Protein 6TN1 (pdb70)

Secondary structure (P-SEA, 3-state):
cbbbbcccccccbbbbbbccccccccccccccccbbbbbbbccccccbbbbbbbbbcccccccbbbbbccccccccccbbbbbbcaaaaaaaacccaaaaaaaaaaccccccccccbbbbbcccccccccccccccccccccccccccccccccccaaaaaaaaaacccbbbbbbbbcccccccccccccccccccccccccaaaaaaaaaaaaaaaaaaaaccccccccccccccccccccccccbbbbcaaaaaaaaaccaaaaaaacccccbbbbcccccccccaaaaaaccccaaaaaaccbbbbbbcccccccccccaaaaaaacccbbbbbcbbbbbccccccccccccaaaaaaaaaaaaaaaaaccccccccccccccccccccccbbbbccbbbbccccbbbbcaaaaaaaaccccccccbbbbbbbbcccccccbbbbbcccbbbbbbbbbcccbbbbbbbbcccbbbbbbbbcccbbbbbbbbcc

Foldseek 3Di:
DADFPWDDPPAQATWGKDFLPDDQWDADDFDDFQKWWKQKDFRDGRFRDIDMDGFDADDDDDAKEKEFPFVFFFFFFAFEEAEDALQLQVQLVLFDVSLSLSLLCLGQASRHQNGQEYEYEQAHWQFHQDDDHQQQPAPPLVSPSRHDDCSCVPTRLVSVVSSCVRHPAHHAYEYAYFADHLNQWPVSDQFFQIAGPDAAQDSSLQSVLVSVVVSQVVVVVSVDHHQAYELHAAQCLNNHGCSPGGHHHDDLLRSLRSQLNHNQVSCCPHPNVNHAYAYDNEAQVCPPVSVCNRCVPVSNVVRHQAYEHEEEPQLVPQCCRGLVVNCVVCVRHAYAHAEYFYADDPPDQAEDRAHLVRLLSLLSSVLNCVVSRHRYHYYYRQEHARSQHDGNRSRRHYHQKHRDSVRSMIIGYSNSSSSSLDRSPRGGRKIWGDIDMPDDDQKRKTKIAHPVGKIKMKIAAQAQAKGFYWYAHPQRHIDTGIAHHRMMMMMIHGSD

Nearest PDB structures (foldseek):
  6tn1-assembly1_AAA  TM=1.002E+00  e=0.000E+00  Homo sapiens
  9fa6-assembly1_A  TM=9.943E-01  e=0.000E+00  Homo sapiens
  6t13-assembly1_D  TM=9.926E-01  e=0.000E+00  Homo sapiens
  2v3e-assembly1_A  TM=9.927E-01  e=0.000E+00  Homo sapiens
  2v3f-assembly2_B  TM=9.939E-01  e=0.000E+00  Homo sapiens

Structure (mmCIF, N/CA/C/O backbone):
data_6TN1
#
_entry.id   6TN1
#
_cell.length_a   44.451
_cell.length_b   46.176
_cell.length_c   64.209
_cell.angle_alpha   86.040
_cell.angle_beta   75.191
_cell.angle_gamma   82.782
#
_symmetry.space_group_name_H-M   'P 1'
#
loop_
_entity.id
_entity.type
_entity.pdbx_description
1 polymer 'Lysosomal acid glucosylceramidase'
2 branched beta-D-mannopyranose-(1-4)-2-acetamido-2-deoxy-beta-D-glucopyranose-(1-4)-2-acetamido-2-deoxy-beta-D-glucopyranose
3 non-polymer GLUTAMINE
4 non-polymer 2-acetamido-2-deoxy-beta-D-glucopyranose
5 non-polymer 1,2-ETHANEDIOL
6 non-polymer 'FORMIC ACID'
7 non-polymer 'MAGNESIUM ION'
8 water water
#
loop_
_atom_site.group_PDB
_atom_site.id
_atom_site.type_symbol
_atom_site.label_atom_id
_atom_site.label_alt_id
_atom_site.label_comp_id
_atom_site.label_asym_id
_atom_site.label_entity_id
_atom_site.label_seq_id
_atom_site.pdbx_PDB_ins_code
_atom_site.Cartn_x
_atom_site.Cartn_y
_atom_site.Cartn_z
_atom_site.occupancy
_atom_site.B_iso_or_equiv
_atom_site.auth_seq_id
_atom_site.auth_comp_id
_atom_site.auth_asym_id
_atom_site.auth_atom_id
_atom_site.pdbx_PDB_model_num
ATOM 1 N N A ALA A 1 1 ? 21.892 -5.148 -12.183 0.400 22.456 1 ALA AAA N 1
ATOM 2 N N B ALA A 1 1 ? 24.572 -4.988 -10.906 0.500 22.481 1 ALA AAA N 1
ATOM 3 C CA A ALA A 1 1 ? 23.108 -5.487 -11.380 0.400 21.603 1 ALA AAA CA 1
ATOM 4 C CA B ALA A 1 1 ? 23.155 -5.459 -11.036 0.500 20.616 1 ALA AAA CA 1
ATOM 5 C C A ALA A 1 1 ? 23.243 -7.008 -11.252 0.400 16.906 1 ALA AAA C 1
ATOM 6 C C B ALA A 1 1 ? 23.127 -6.950 -11.400 0.500 17.530 1 ALA AAA C 1
ATOM 7 O O A ALA A 1 1 ? 24.353 -7.525 -11.490 0.400 16.546 1 ALA AAA O 1
ATOM 8 O O B ALA A 1 1 ? 23.951 -7.384 -12.227 0.500 19.781 1 ALA AAA O 1
ATOM 25 N N . ARG A 1 2 ? 22.174 -7.688 -10.834 1.000 13.826 2 ARG AAA N 1
ATOM 26 C CA . ARG A 1 2 ? 22.067 -9.163 -10.971 1.000 11.993 2 ARG AAA CA 1
ATOM 27 C C . ARG A 1 2 ? 20.723 -9.445 -11.624 1.000 9.949 2 ARG AAA C 1
ATOM 28 O O . ARG A 1 2 ? 19.708 -8.917 -11.182 1.000 9.990 2 ARG AAA O 1
ATOM 49 N N . PRO A 1 3 ? 20.678 -10.263 -12.696 1.000 9.696 3 PRO AAA N 1
ATOM 50 C CA . PRO A 1 3 ? 19.435 -10.506 -13.414 1.000 10.135 3 PRO AAA CA 1
ATOM 51 C C . PRO A 1 3 ? 18.481 -11.465 -12.690 1.000 8.235 3 PRO AAA C 1
ATOM 52 O O . PRO A 1 3 ? 18.871 -12.277 -11.851 1.000 8.428 3 PRO AAA O 1
ATOM 63 N N . CYS A 1 4 ? 17.214 -11.353 -13.059 1.000 8.271 4 CYS AAA N 1
ATOM 64 C CA . CYS A 1 4 ? 16.166 -12.321 -12.686 1.000 7.823 4 CYS AAA CA 1
ATOM 65 C C . CYS A 1 4 ? 16.625 -13.745 -13.027 1.000 7.726 4 CYS AAA C 1
ATOM 66 O O . CYS A 1 4 ? 17.082 -13.972 -14.164 1.000 9.275 4 CYS AAA O 1
ATOM 73 N N . ILE A 1 5 ? 16.429 -14.677 -12.106 1.000 6.544 5 ILE AAA N 1
ATOM 74 C CA . ILE A 1 5 ? 16.473 -16.134 -12.388 1.000 7.025 5 ILE AAA CA 1
ATOM 75 C C . ILE A 1 5 ? 15.033 -16.545 -12.603 1.000 5.955 5 ILE AAA C 1
ATOM 76 O O . ILE A 1 5 ? 14.271 -16.638 -11.639 1.000 6.418 5 ILE AAA O 1
ATOM 92 N N . PRO A 1 6 ? 14.583 -16.735 -13.851 1.000 6.035 6 PRO AAA N 1
ATOM 93 C CA . PRO A 1 6 ? 13.162 -16.930 -14.082 1.000 5.832 6 PRO AAA CA 1
ATOM 94 C C . PRO A 1 6 ? 12.711 -18.355 -13.794 1.000 5.564 6 PRO AAA C 1
ATOM 95 O O . PRO A 1 6 ? 13.456 -19.302 -14.015 1.000 6.484 6 PRO AAA O 1
ATOM 106 N N A LYS A 1 7 ? 11.474 -18.494 -13.325 0.500 5.261 7 LYS AAA N 1
ATOM 107 N N B LYS A 1 7 ? 11.466 -18.473 -13.351 0.500 5.260 7 LYS AAA N 1
ATOM 108 C CA A LYS A 1 7 ? 10.837 -19.820 -13.189 0.500 5.086 7 LYS AAA CA 1
ATOM 109 C CA B LYS A 1 7 ? 10.822 -19.788 -13.195 0.500 5.151 7 LYS AAA CA 1
ATOM 110 C C A LYS A 1 7 ? 9.349 -19.688 -13.488 0.500 5.040 7 LYS AAA C 1
ATOM 111 C C B LYS A 1 7 ? 9.339 -19.665 -13.510 0.500 5.104 7 LYS AAA C 1
ATOM 112 O O A LYS A 1 7 ? 8.692 -18.799 -12.948 0.500 5.507 7 LYS AAA O 1
ATOM 113 O O B LYS A 1 7 ? 8.676 -18.766 -12.995 0.500 5.530 7 LYS AAA O 1
ATOM 150 N N . SER A 1 8 ? 8.849 -20.575 -14.337 1.000 5.396 8 SER AAA N 1
ATOM 151 C CA . SER A 1 8 ? 7.424 -20.691 -14.673 1.000 5.717 8 SER AAA CA 1
ATOM 152 C C . SER A 1 8 ? 6.792 -21.780 -13.826 1.000 5.112 8 SER AAA C 1
ATOM 153 O O . SER A 1 8 ? 7.385 -22.846 -13.625 1.000 5.576 8 SER AAA O 1
ATOM 161 N N . PHE A 1 9 ? 5.562 -21.513 -13.429 1.000 4.824 9 PHE AAA N 1
ATOM 162 C CA . PHE A 1 9 ? 4.686 -22.500 -12.764 1.000 4.911 9 PHE AAA CA 1
ATOM 163 C C . PHE A 1 9 ? 3.408 -22.705 -13.575 1.000 4.851 9 PHE AAA C 1
ATOM 164 O O . PHE A 1 9 ? 2.430 -23.190 -13.030 1.000 6.029 9 PHE AAA O 1
ATOM 181 N N . GLY A 1 10 ? 3.416 -22.363 -14.854 1.000 4.963 10 GLY AAA N 1
ATOM 182 C CA . GLY A 1 10 ? 2.290 -22.641 -15.752 1.000 5.671 10 GLY AAA CA 1
ATOM 183 C C . GLY A 1 10 ? 1.374 -21.467 -15.976 1.000 5.315 10 GLY AAA C 1
ATOM 184 O O . GLY A 1 10 ? 0.483 -21.600 -16.821 1.000 6.058 10 GLY AAA O 1
ATOM 188 N N . TYR A 1 11 ? 1.571 -20.353 -15.264 1.000 5.421 11 TYR AAA N 1
ATOM 189 C CA . TYR A 1 11 ? 0.804 -19.124 -15.564 1.000 6.294 11 TYR AAA CA 1
ATOM 190 C C . TYR A 1 11 ? 1.513 -18.391 -16.696 1.000 6.378 11 TYR AAA C 1
ATOM 191 O O . TYR A 1 11 ? 2.472 -18.927 -17.271 1.000 6.788 11 TYR AAA O 1
ATOM 209 N N . SER A 1 12 ? 1.037 -17.200 -17.050 1.000 7.052 12 SER AAA N 1
ATOM 210 C CA . SER A 1 12 ? 1.422 -16.591 -18.341 1.000 8.038 12 SER AAA CA 1
ATOM 211 C C . SER A 1 12 ? 2.849 -16.044 -18.305 1.000 7.745 12 SER AAA C 1
ATOM 212 O O . SER A 1 12 ? 3.398 -15.767 -19.373 1.000 9.564 12 SER AAA O 1
ATOM 220 N N . SER A 1 13 ? 3.433 -15.859 -17.132 1.000 6.501 13 SER AAA N 1
ATOM 221 C CA . SER A 1 13 ? 4.809 -15.341 -17.032 1.000 5.957 13 SER AAA CA 1
ATOM 222 C C . SER A 1 13 ? 5.579 -16.090 -15.949 1.000 5.456 13 SER AAA C 1
ATOM 223 O O . SER A 1 13 ? 5.165 -17.174 -15.523 1.000 6.614 13 SER AAA O 1
ATOM 231 N N . VAL A 1 14 ? 6.690 -15.507 -15.551 1.000 5.843 14 VAL AAA N 1
ATOM 232 C CA . VAL A 1 14 ? 7.657 -16.122 -14.628 1.000 5.715 14 VAL AAA CA 1
ATOM 233 C C . VAL A 1 14 ? 7.699 -15.327 -13.331 1.000 5.461 14 VAL AAA C 1
ATOM 234 O O . VAL A 1 14 ? 7.407 -14.116 -13.297 1.000 6.305 14 VAL AAA O 1
ATOM 247 N N . VAL A 1 15 ? 8.122 -16.021 -12.293 1.000 4.948 15 VAL AAA N 1
ATOM 248 C CA . VAL A 1 15 ? 8.651 -15.374 -11.073 1.000 4.800 15 VAL AAA CA 1
ATOM 249 C C . VAL A 1 15 ? 10.160 -15.272 -11.211 1.000 4.815 15 VAL AAA C 1
ATOM 250 O O . VAL A 1 15 ? 10.766 -15.985 -12.023 1.000 5.628 15 VAL AAA O 1
ATOM 263 N N . CYS A 1 16 ? 10.749 -14.438 -10.374 1.000 5.222 16 CYS AAA N 1
ATOM 264 C CA . CYS A 1 16 ? 12.204 -14.388 -10.210 1.000 5.415 16 CYS AAA CA 1
ATOM 265 C C . CYS A 1 16 ? 12.544 -15.087 -8.910 1.000 5.056 16 CYS AAA C 1
ATOM 266 O O . CYS A 1 16 ? 11.948 -14.782 -7.857 1.000 5.840 16 CYS AAA O 1
ATOM 273 N N . VAL A 1 17 ? 13.476 -16.017 -8.999 1.000 5.048 17 VAL AAA N 1
ATOM 274 C CA . VAL A 1 17 ? 13.822 -16.903 -7.864 1.000 5.161 17 VAL AAA CA 1
ATOM 275 C C . VAL A 1 17 ? 15.003 -16.322 -7.099 1.000 5.078 17 VAL AAA C 1
ATOM 276 O O . VAL A 1 17 ? 16.059 -16.067 -7.692 1.000 6.059 17 VAL AAA O 1
ATOM 289 N N . CYS A 1 18 ? 14.830 -16.162 -5.802 1.000 5.541 18 CYS AAA N 1
ATOM 290 C CA . CYS A 1 18 ? 15.879 -15.693 -4.884 1.000 5.562 18 CYS AAA CA 1
ATOM 291 C C . CYS A 1 18 ? 16.072 -16.697 -3.763 1.000 5.244 18 CYS AAA C 1
ATOM 292 O O . CYS A 1 18 ? 15.164 -17.467 -3.411 1.000 5.646 18 CYS AAA O 1
ATOM 299 N N . ASN A 1 19 ? 17.259 -16.678 -3.182 1.000 5.964 19 ASN AAA N 1
ATOM 300 C CA . ASN A 1 19 ? 17.596 -17.641 -2.118 1.000 6.514 19 ASN AAA CA 1
ATOM 301 C C . ASN A 1 19 ? 18.635 -16.989 -1.211 1.000 6.042 19 ASN AAA C 1
ATOM 302 O O . ASN A 1 19 ? 18.778 -15.765 -1.223 1.000 7.559 19 ASN AAA O 1
ATOM 312 N N . ALA A 1 20 ? 19.373 -17.777 -0.439 1.000 6.041 20 ALA AAA N 1
ATOM 313 C CA . ALA A 1 20 ? 20.279 -17.209 0.576 1.000 6.518 20 ALA AAA CA 1
ATOM 314 C C . ALA A 1 20 ? 21.480 -16.535 -0.083 1.000 6.435 20 ALA AAA C 1
ATOM 315 O O . ALA A 1 20 ? 22.093 -15.690 0.567 1.000 8.713 20 ALA AAA O 1
ATOM 322 N N . THR A 1 21 ? 21.842 -16.921 -1.302 1.000 6.305 21 THR AAA N 1
ATOM 323 C CA . THR A 1 21 ? 23.091 -16.439 -1.928 1.000 7.619 21 THR AAA CA 1
ATOM 324 C C . THR A 1 21 ? 22.831 -15.610 -3.184 1.000 7.757 21 THR AAA C 1
ATOM 325 O O . THR A 1 21 ? 23.786 -15.066 -3.740 1.000 10.842 21 THR AAA O 1
ATOM 336 N N . TYR A 1 22 ? 21.600 -15.469 -3.632 1.000 7.243 22 TYR AAA N 1
ATOM 337 C CA . TYR A 1 22 ? 21.329 -14.781 -4.905 1.000 7.354 22 TYR AAA CA 1
ATOM 338 C C . TYR A 1 22 ? 19.954 -14.139 -4.890 1.000 6.701 22 TYR AAA C 1
ATOM 339 O O . TYR A 1 22 ? 18.968 -14.791 -4.554 1.000 7.203 22 TYR AAA O 1
ATOM 357 N N . CYS A 1 23 ? 19.901 -12.896 -5.331 1.000 6.507 23 CYS AAA N 1
ATOM 358 C CA . CYS A 1 23 ? 18.630 -12.253 -5.697 1.000 6.486 23 CYS AAA CA 1
ATOM 359 C C . CYS A 1 23 ? 18.931 -11.210 -6.760 1.000 6.967 23 CYS AAA C 1
ATOM 360 O O . CYS A 1 23 ? 20.005 -10.620 -6.766 1.000 8.220 23 CYS AAA O 1
ATOM 367 N N . ASP A 1 24 ? 17.984 -11.025 -7.654 1.000 6.759 24 ASP AAA N 1
ATOM 368 C CA . ASP A 1 24 ? 18.092 -9.995 -8.701 1.000 7.249 24 ASP AAA CA 1
ATOM 369 C C . ASP A 1 24 ? 18.083 -8.625 -8.039 1.000 7.933 24 ASP AAA C 1
ATOM 370 O O . ASP A 1 24 ? 17.422 -8.422 -6.997 1.000 9.375 24 ASP AAA O 1
ATOM 379 N N . SER A 1 25 ? 18.819 -7.713 -8.641 1.000 8.033 25 SER AAA N 1
ATOM 380 C CA . SER A 1 25 ? 19.022 -6.368 -8.064 1.000 9.266 25 SER AAA CA 1
ATOM 381 C C . SER A 1 25 ? 19.306 -5.349 -9.154 1.000 11.162 25 SER AAA C 1
ATOM 382 O O . SER A 1 25 ? 19.557 -5.755 -10.300 1.000 14.512 25 SER AAA O 1
ATOM 390 N N . PHE A 1 26 ? 19.399 -4.073 -8.748 0.750 10.230 26 PHE AAA N 1
ATOM 391 C CA . PHE A 1 26 ? 19.879 -2.903 -9.549 0.750 11.418 26 PHE AAA CA 1
ATOM 392 C C . PHE A 1 26 ? 21.248 -2.385 -9.087 0.750 12.448 26 PHE AAA C 1
ATOM 393 O O . PHE A 1 26 ? 21.427 -2.307 -7.874 0.750 19.133 26 PHE AAA O 1
ATOM 410 N N . PRO A 1 28 ? 20.511 1.933 -8.636 0.500 14.114 28 PRO AAA N 1
ATOM 411 C CA . PRO A 1 28 ? 19.721 3.157 -8.454 0.500 15.050 28 PRO AAA CA 1
ATOM 412 C C . PRO A 1 28 ? 19.348 3.752 -9.807 0.500 14.474 28 PRO AAA C 1
ATOM 413 O O . PRO A 1 28 ? 20.035 3.531 -10.802 0.500 16.671 28 PRO AAA O 1
ATOM 425 N N . PRO A 1 29 ? 18.242 4.522 -9.881 0.500 14.296 29 PRO AAA N 1
ATOM 426 C CA . PRO A 1 29 ? 17.770 5.055 -11.155 0.500 15.005 29 PRO AAA CA 1
ATOM 427 C C . PRO A 1 29 ? 18.905 5.794 -11.873 0.500 15.857 29 PRO AAA C 1
ATOM 428 O O . PRO A 1 29 ? 19.700 6.470 -11.238 0.500 19.135 29 PRO AAA O 1
ATOM 439 N N . THR A 1 30 ? 18.983 5.606 -13.184 0.500 15.866 30 THR AAA N 1
ATOM 440 C CA . THR A 1 30 ? 20.029 6.193 -14.049 0.500 16.491 30 THR AAA CA 1
ATOM 441 C C . THR A 1 30 ? 19.443 7.404 -14.758 0.500 17.148 30 THR AAA C 1
ATOM 442 O O . THR A 1 30 ? 18.546 7.171 -15.599 0.500 16.164 30 THR AAA O 1
ATOM 453 N N . PHE A 1 31 ? 19.892 8.622 -14.434 0.750 20.927 31 PHE AAA N 1
ATOM 454 C CA . PHE A 1 31 ? 19.628 9.818 -15.279 0.750 18.448 31 PHE AAA CA 1
ATOM 455 C C . PHE A 1 31 ? 20.833 10.047 -16.173 1.000 16.046 31 PHE AAA C 1
ATOM 456 O O . PHE A 1 31 ? 21.865 10.591 -15.754 0.750 16.545 31 PHE AAA O 1
ATOM 473 N N . PRO A 1 32 ? 20.711 9.649 -17.456 1.000 14.815 32 PRO AAA N 1
ATOM 474 C CA . PRO A 1 32 ? 21.786 9.879 -18.413 1.000 13.786 32 PRO AAA CA 1
ATOM 475 C C . PRO A 1 32 ? 21.908 11.376 -18.727 1.000 11.779 32 PRO AAA C 1
ATOM 476 O O . PRO A 1 32 ? 21.112 12.188 -18.237 1.000 11.348 32 PRO AAA O 1
ATOM 487 N N . ALA A 1 33 ? 22.900 11.712 -19.541 1.000 12.027 33 ALA AAA N 1
ATOM 488 C CA . ALA A 1 33 ? 23.156 13.099 -19.947 1.000 12.825 33 ALA AAA CA 1
ATOM 489 C C . ALA A 1 33 ? 21.902 13.686 -20.588 1.000 10.321 33 ALA AAA C 1
ATOM 490 O O . ALA A 1 33 ? 21.127 12.968 -21.259 1.000 9.888 33 ALA AAA O 1
ATOM 497 N N . LEU A 1 34 ? 21.755 14.994 -20.455 1.000 9.677 34 LEU AAA N 1
ATOM 498 C CA . LEU A 1 34 ? 20.707 15.746 -21.168 1.000 8.625 34 LEU AAA CA 1
ATOM 499 C C . LEU A 1 34 ? 20.727 15.359 -22.652 1.000 8.085 34 LEU AAA C 1
ATOM 500 O O . LEU A 1 34 ? 21.807 15.366 -23.266 1.000 9.307 34 LEU AAA O 1
ATOM 516 N N . GLY A 1 35 ? 19.557 15.076 -23.217 1.000 7.778 35 GLY AAA N 1
ATOM 517 C CA . GLY A 1 35 ? 19.431 14.648 -24.619 1.000 7.847 35 GLY AAA CA 1
ATOM 518 C C . GLY A 1 35 ? 19.325 13.145 -24.766 1.000 7.371 35 GLY AAA C 1
ATOM 519 O O . GLY A 1 35 ? 19.135 12.677 -25.897 1.000 8.245 35 GLY AAA O 1
ATOM 523 N N A THR A 1 36 ? 19.440 12.407 -23.654 0.750 7.069 36 THR AAA N 1
ATOM 524 N N B THR A 1 36 ? 19.392 12.397 -23.666 0.250 7.440 36 THR AAA N 1
ATOM 525 C CA A THR A 1 36 ? 19.293 10.931 -23.584 0.750 7.055 36 THR AAA CA 1
ATOM 526 C CA B THR A 1 36 ? 19.259 10.920 -23.683 0.250 7.351 36 THR AAA CA 1
ATOM 527 C C A THR A 1 36 ? 18.172 10.625 -22.591 0.750 6.573 36 THR AAA C 1
ATOM 528 C C B THR A 1 36 ? 18.341 10.491 -22.539 0.250 6.761 36 THR AAA C 1
ATOM 529 O O A THR A 1 36 ? 17.923 11.436 -21.668 0.750 6.920 36 THR AAA O 1
ATOM 530 O O B THR A 1 36 ? 18.468 11.037 -21.428 0.250 7.255 36 THR AAA O 1
ATOM 551 N N . PHE A 1 37 ? 17.468 9.525 -22.812 1.000 5.815 37 PHE AAA N 1
ATOM 552 C CA . PHE A 1 37 ? 16.507 9.000 -21.837 1.000 5.847 37 PHE AAA CA 1
ATOM 553 C C . PHE A 1 37 ? 16.925 7.597 -21.430 1.000 5.986 37 PHE AAA C 1
ATOM 554 O O . PHE A 1 37 ? 17.623 6.894 -22.174 1.000 6.512 37 PHE AAA O 1
ATOM 571 N N A SER A 1 38 ? 16.477 7.173 -20.251 0.250 6.163 38 SER AAA N 1
ATOM 572 N N B SER A 1 38 ? 16.432 7.202 -20.255 0.750 5.873 38 SER AAA N 1
ATOM 573 C CA A SER A 1 38 ? 16.568 5.760 -19.816 0.250 6.451 38 SER AAA CA 1
ATOM 574 C CA B SER A 1 38 ? 16.456 5.809 -19.757 0.750 6.298 38 SER AAA CA 1
ATOM 575 C C A SER A 1 38 ? 15.163 5.156 -19.796 0.250 6.077 38 SER AAA C 1
ATOM 576 C C B SER A 1 38 ? 15.075 5.192 -19.931 0.750 5.791 38 SER AAA C 1
ATOM 577 O O A SER A 1 38 ? 14.210 5.837 -19.374 0.250 6.147 38 SER AAA O 1
ATOM 578 O O B SER A 1 38 ? 14.046 5.870 -19.747 0.750 5.431 38 SER AAA O 1
ATOM 593 N N . ARG A 1 39 ? 15.077 3.912 -20.258 1.000 5.905 39 ARG AAA N 1
ATOM 594 C CA . ARG A 1 39 ? 13.864 3.089 -20.319 1.000 6.081 39 ARG AAA CA 1
ATOM 595 C C . ARG A 1 39 ? 14.116 1.840 -19.480 1.000 5.851 39 ARG AAA C 1
ATOM 596 O O . ARG A 1 39 ? 15.092 1.131 -19.705 1.000 6.801 39 ARG AAA O 1
ATOM 617 N N . TYR A 1 40 ? 13.200 1.563 -18.568 1.000 5.404 40 TYR AAA N 1
ATOM 618 C CA . TYR A 1 40 ? 13.166 0.283 -17.841 1.000 5.791 40 TYR AAA CA 1
ATOM 619 C C . TYR A 1 40 ? 11.965 -0.484 -18.354 1.000 5.307 40 TYR AAA C 1
ATOM 620 O O . TYR A 1 40 ? 10.859 0.047 -18.330 1.000 5.462 40 TYR AAA O 1
ATOM 638 N N . GLU A 1 41 ? 12.175 -1.714 -18.803 1.000 5.561 41 GLU AAA N 1
ATOM 639 C CA . GLU A 1 41 ? 11.122 -2.520 -19.445 1.000 5.839 41 GLU AAA CA 1
ATOM 640 C C . GLU A 1 41 ? 10.928 -3.844 -18.713 1.000 5.484 41 GLU AAA C 1
ATOM 641 O O . GLU A 1 41 ? 11.903 -4.573 -18.485 1.000 6.291 41 GLU AAA O 1
ATOM 653 N N . SER A 1 42 ? 9.682 -4.165 -18.441 1.000 5.339 42 SER AAA N 1
ATOM 654 C CA . SER A 1 42 ? 9.295 -5.512 -18.009 1.000 5.583 42 SER AAA CA 1
ATOM 655 C C . SER A 1 42 ? 8.265 -6.043 -18.999 1.000 5.430 42 SER AAA C 1
ATOM 656 O O . SER A 1 42 ? 7.408 -5.298 -19.472 1.000 6.021 42 SER AAA O 1
ATOM 664 N N . THR A 1 43 ? 8.344 -7.335 -19.285 1.000 5.792 43 THR AAA N 1
ATOM 665 C CA . THR A 1 43 ? 7.457 -7.970 -20.273 1.000 6.027 43 THR AAA CA 1
ATOM 666 C C . THR A 1 43 ? 6.930 -9.294 -19.738 1.000 5.906 43 THR AAA C 1
ATOM 667 O O . THR A 1 43 ? 7.619 -10.006 -18.975 1.000 6.076 43 THR AAA O 1
ATOM 678 N N . ARG A 1 44 ? 5.783 -9.678 -20.259 1.000 6.379 44 ARG AAA N 1
ATOM 679 C CA . ARG A 1 44 ? 5.246 -11.016 -19.977 1.000 6.562 44 ARG AAA CA 1
ATOM 680 C C . ARG A 1 44 ? 6.263 -12.076 -20.416 1.000 6.929 44 ARG AAA C 1
ATOM 681 O O . ARG A 1 44 ? 6.415 -13.108 -19.731 1.000 7.189 44 ARG AAA O 1
ATOM 702 N N . SER A 1 45 ? 6.984 -11.833 -21.505 1.000 7.387 45 SER AAA N 1
ATOM 703 C CA . SER A 1 45 ? 7.978 -12.792 -22.036 1.000 8.349 45 SER AAA CA 1
ATOM 704 C C . SER A 1 45 ? 9.149 -13.000 -21.075 1.000 8.733 45 SER AAA C 1
ATOM 705 O O . SER A 1 45 ? 9.886 -13.971 -21.275 1.000 12.144 45 SER AAA O 1
ATOM 713 N N . GLY A 1 46 ? 9.361 -12.112 -20.098 1.000 7.421 46 GLY AAA N 1
ATOM 714 C CA . GLY A 1 46 ? 10.336 -12.370 -19.023 1.000 8.273 46 GLY AAA CA 1
ATOM 715 C C . GLY A 1 46 ? 11.295 -11.240 -18.737 1.000 7.381 46 GLY AAA C 1
ATOM 716 O O . GLY A 1 46 ? 12.107 -11.371 -17.813 1.000 8.675 46 GLY AAA O 1
ATOM 720 N N . ARG A 1 47 ? 11.263 -10.141 -19.483 1.000 6.822 47 ARG AAA N 1
ATOM 721 C CA . ARG A 1 47 ? 12.163 -9.026 -19.127 1.000 6.948 47 ARG AAA CA 1
ATOM 722 C C . ARG A 1 47 ? 11.718 -8.446 -17.790 1.000 6.234 47 ARG AAA C 1
ATOM 723 O O . ARG A 1 47 ? 10.513 -8.318 -17.561 1.000 5.901 47 ARG AAA O 1
ATOM 744 N N . ARG A 1 48 ? 12.671 -8.087 -16.941 1.000 6.396 48 ARG AAA N 1
ATOM 745 C CA . ARG A 1 48 ? 12.374 -7.584 -15.583 1.000 6.962 48 ARG AAA CA 1
ATOM 746 C C . ARG A 1 48 ? 13.164 -6.311 -15.335 1.000 7.850 48 ARG AAA C 1
ATOM 747 O O . ARG A 1 48 ? 14.358 -6.361 -15.022 1.000 9.652 48 ARG AAA O 1
ATOM 768 N N A MET A 1 49 ? 12.507 -5.176 -15.550 0.500 8.332 49 MET AAA N 1
ATOM 769 N N B MET A 1 49 ? 12.431 -5.204 -15.421 0.500 7.329 49 MET AAA N 1
ATOM 770 C CA A MET A 1 49 ? 13.083 -3.814 -15.413 0.500 10.323 49 MET AAA CA 1
ATOM 771 C CA B MET A 1 49 ? 12.899 -3.821 -15.185 0.500 8.242 49 MET AAA CA 1
ATOM 772 C C A MET A 1 49 ? 14.444 -3.752 -16.114 0.500 9.814 49 MET AAA C 1
ATOM 773 C C B MET A 1 49 ? 14.304 -3.690 -15.774 0.500 8.538 49 MET AAA C 1
ATOM 774 O O A MET A 1 49 ? 15.431 -3.265 -15.533 0.500 11.899 49 MET AAA O 1
ATOM 775 O O B MET A 1 49 ? 15.213 -3.247 -15.058 0.500 9.628 49 MET AAA O 1
ATOM 802 N N A GLU A 1 50 ? 14.491 -4.213 -17.357 0.500 8.236 50 GLU AAA N 1
ATOM 803 N N B GLU A 1 50 ? 14.415 -4.063 -17.060 0.500 7.786 50 GLU AAA N 1
ATOM 804 C CA A GLU A 1 50 ? 15.741 -4.149 -18.139 0.500 9.276 50 GLU AAA CA 1
ATOM 805 C CA B GLU A 1 50 ? 15.650 -4.072 -17.891 0.500 8.325 50 GLU AAA CA 1
ATOM 806 C C A GLU A 1 50 ? 15.972 -2.704 -18.567 0.500 8.554 50 GLU AAA C 1
ATOM 807 C C B GLU A 1 50 ? 15.925 -2.651 -18.383 0.500 7.600 50 GLU AAA C 1
ATOM 808 O O A GLU A 1 50 ? 15.056 -2.116 -19.177 0.500 7.920 50 GLU AAA O 1
ATOM 809 O O B GLU A 1 50 ? 14.984 -2.023 -18.895 0.500 7.299 50 GLU AAA O 1
ATOM 832 N N . LEU A 1 51 ? 17.179 -2.201 -18.302 1.000 8.977 51 LEU AAA N 1
ATOM 833 C CA . LEU A 1 51 ? 17.563 -0.810 -18.615 1.000 8.551 51 LEU AAA CA 1
ATOM 834 C C . LEU A 1 51 ? 18.083 -0.738 -20.049 1.000 8.371 51 LEU AAA C 1
ATOM 835 O O . LEU A 1 51 ? 18.976 -1.518 -20.417 1.000 9.727 51 LEU AAA O 1
ATOM 851 N N . SER A 1 52 ? 17.571 0.224 -20.807 1.000 7.899 52 SER AAA N 1
ATOM 852 C CA . SER A 1 52 ? 18.128 0.651 -22.107 1.000 7.527 52 SER AAA CA 1
ATOM 853 C C . SER A 1 52 ? 18.100 2.170 -22.133 1.000 7.161 52 SER AAA C 1
ATOM 854 O O . SER A 1 52 ? 17.472 2.798 -21.277 1.000 7.833 52 SER AAA O 1
ATOM 862 N N A MET A 1 53 ? 18.769 2.739 -23.129 0.500 6.899 53 MET AAA N 1
ATOM 863 N N B MET A 1 53 ? 18.832 2.767 -23.075 0.200 7.490 53 MET AAA N 1
ATOM 864 N N C MET A 1 53 ? 18.816 2.774 -23.079 0.250 7.138 53 MET AAA N 1
ATOM 865 C CA A MET A 1 53 ? 18.790 4.202 -23.303 0.500 6.607 53 MET AAA CA 1
ATOM 866 C CA B MET A 1 53 ? 18.893 4.242 -23.235 0.200 7.736 53 MET AAA CA 1
ATOM 867 C CA C MET A 1 53 ? 18.827 4.250 -23.221 0.250 6.902 53 MET AAA CA 1
ATOM 868 C C A MET A 1 53 ? 18.485 4.532 -24.748 0.500 6.742 53 MET AAA C 1
ATOM 869 C C B MET A 1 53 ? 18.644 4.585 -24.705 0.200 7.475 53 MET AAA C 1
ATOM 870 C C C MET A 1 53 ? 18.671 4.603 -24.697 0.250 6.966 53 MET AAA C 1
ATOM 871 O O A MET A 1 53 ? 18.605 3.660 -25.622 0.500 7.165 53 MET AAA O 1
ATOM 872 O O B MET A 1 53 ? 18.947 3.742 -25.568 0.200 7.502 53 MET AAA O 1
ATOM 873 O O C MET A 1 53 ? 19.065 3.791 -25.552 0.250 6.978 53 MET AAA O 1
ATOM 913 N N . GLY A 1 54 ? 18.102 5.776 -24.969 1.000 7.092 54 GLY AAA N 1
ATOM 914 C CA . GLY A 1 54 ? 17.874 6.235 -26.334 1.000 7.207 54 GLY AAA CA 1
ATOM 915 C C . GLY A 1 54 ? 18.024 7.734 -26.409 1.000 7.180 54 GLY AAA C 1
ATOM 916 O O . GLY A 1 54 ? 18.132 8.429 -25.394 1.000 6.940 54 GLY AAA O 1
ATOM 920 N N . PRO A 1 55 ? 18.023 8.234 -27.647 1.000 7.462 55 PRO AAA N 1
ATOM 921 C CA . PRO A 1 55 ? 18.192 9.653 -27.877 1.000 7.800 55 PRO AAA CA 1
ATOM 922 C C . PRO A 1 55 ? 16.864 10.397 -27.790 1.000 8.148 55 PRO AAA C 1
ATOM 923 O O . PRO A 1 55 ? 15.805 9.842 -28.009 1.000 8.811 55 PRO AAA O 1
ATOM 934 N N . ILE A 1 56 ? 16.963 11.661 -27.443 1.000 9.192 56 ILE AAA N 1
ATOM 935 C CA . ILE A 1 56 ? 15.814 12.587 -27.551 1.000 9.699 56 ILE AAA CA 1
ATOM 936 C C . ILE A 1 56 ? 16.065 13.483 -28.757 1.000 10.005 56 ILE AAA C 1
ATOM 937 O O . ILE A 1 56 ? 17.153 14.099 -28.842 1.000 13.062 56 ILE AAA O 1
ATOM 953 N N A GLN A 1 57 ? 15.161 13.440 -29.740 0.500 9.323 57 GLN AAA N 1
ATOM 954 N N B GLN A 1 57 ? 15.085 13.537 -29.656 0.500 10.091 57 GLN AAA N 1
ATOM 955 C CA A GLN A 1 57 ? 15.303 14.221 -30.994 0.500 9.037 57 GLN AAA CA 1
ATOM 956 C CA B GLN A 1 57 ? 15.198 14.172 -30.988 0.500 10.323 57 GLN AAA CA 1
ATOM 957 C C A GLN A 1 57 ? 14.681 15.599 -30.804 0.500 8.388 57 GLN AAA C 1
ATOM 958 C C B GLN A 1 57 ? 14.549 15.559 -30.937 0.500 8.488 57 GLN AAA C 1
ATOM 959 O O A GLN A 1 57 ? 13.789 15.768 -29.973 0.500 8.028 57 GLN AAA O 1
ATOM 960 O O B GLN A 1 57 ? 13.487 15.710 -30.325 0.500 6.421 57 GLN AAA O 1
ATOM 987 N N . ALA A 1 58 ? 15.140 16.547 -31.606 1.000 8.921 58 ALA AAA N 1
ATOM 988 C CA . ALA A 1 58 ? 14.575 17.901 -31.631 1.000 9.609 58 ALA AAA CA 1
ATOM 989 C C . ALA A 1 58 ? 13.218 17.890 -32.337 1.000 9.647 58 ALA AAA C 1
ATOM 990 O O . ALA A 1 58 ? 12.365 18.699 -31.986 1.000 10.993 58 ALA AAA O 1
ATOM 997 N N A ASN A 1 59 ? 13.033 16.982 -33.294 0.500 9.445 59 ASN AAA N 1
ATOM 998 N N B ASN A 1 59 ? 13.062 17.028 -33.349 0.500 9.809 59 ASN AAA N 1
ATOM 999 C CA A ASN A 1 59 ? 11.868 16.997 -34.207 0.500 9.505 59 ASN AAA CA 1
ATOM 1000 C CA B ASN A 1 59 ? 11.909 17.022 -34.285 0.500 10.217 59 ASN AAA CA 1
ATOM 1001 C C A ASN A 1 59 ? 11.211 15.624 -34.272 0.500 8.326 59 ASN AAA C 1
ATOM 1002 C C B ASN A 1 59 ? 11.213 15.655 -34.258 0.500 8.659 59 ASN AAA C 1
ATOM 1003 O O A ASN A 1 59 ? 11.866 14.600 -33.987 0.500 9.951 59 ASN AAA O 1
ATOM 1004 O O B ASN A 1 59 ? 11.842 14.653 -33.859 0.500 10.353 59 ASN AAA O 1
ATOM 1025 N N . HIS A 1 60 ? 9.957 15.626 -34.698 1.000 7.966 60 HIS AAA N 1
ATOM 1026 C CA . HIS A 1 60 ? 9.154 14.406 -34.891 1.000 7.437 60 HIS AAA CA 1
ATOM 1027 C C . HIS A 1 60 ? 8.212 14.642 -36.052 1.000 8.220 60 HIS AAA C 1
ATOM 1028 O O . HIS A 1 60 ? 7.661 15.730 -36.148 1.000 9.075 60 HIS AAA O 1
ATOM 1043 N N . THR A 1 61 ? 8.071 13.633 -36.897 1.000 9.103 61 THR AAA N 1
ATOM 1044 C CA . THR A 1 61 ? 7.111 13.627 -38.020 1.000 10.254 61 THR AAA CA 1
ATOM 1045 C C . THR A 1 61 ? 6.432 12.269 -38.059 1.000 9.644 61 THR AAA C 1
ATOM 1046 O O . THR A 1 61 ? 7.142 11.276 -37.946 1.000 13.223 61 THR AAA O 1
ATOM 1057 N N . GLY A 1 62 ? 5.119 12.242 -38.229 1.000 10.467 62 GLY AAA N 1
ATOM 1058 C CA . GLY A 1 62 ? 4.369 11.007 -38.489 1.000 9.977 62 GLY AAA CA 1
ATOM 1059 C C . GLY A 1 62 ? 2.992 11.053 -37.870 1.000 9.322 62 GLY AAA C 1
ATOM 1060 O O . GLY A 1 62 ? 2.653 12.057 -37.216 1.000 12.009 62 GLY AAA O 1
ATOM 1064 N N . THR A 1 63 ? 2.214 10.002 -38.093 1.000 8.523 63 THR AAA N 1
ATOM 1065 C CA . THR A 1 63 ? 0.781 9.950 -37.736 1.000 9.531 63 THR AAA CA 1
ATOM 1066 C C . THR A 1 63 ? 0.552 9.038 -36.533 1.000 9.211 63 THR AAA C 1
ATOM 1067 O O . THR A 1 63 ? -0.619 8.844 -36.175 1.000 11.927 63 THR AAA O 1
ATOM 1078 N N . GLY A 1 64 ? 1.620 8.500 -35.948 1.000 7.502 64 GLY AAA N 1
ATOM 1079 C CA . GLY A 1 64 ? 1.498 7.576 -34.817 1.000 7.501 64 GLY AAA CA 1
ATOM 1080 C C . GLY A 1 64 ? 1.114 8.296 -33.538 1.000 6.500 64 GLY AAA C 1
ATOM 1081 O O . GLY A 1 64 ? 1.112 9.543 -33.464 1.000 6.655 64 GLY AAA O 1
ATOM 1085 N N . LEU A 1 65 ? 0.819 7.501 -32.524 1.000 6.033 65 LEU AAA N 1
ATOM 1086 C CA . LEU A 1 65 ? 0.438 8.034 -31.206 1.000 5.581 65 LEU AAA CA 1
ATOM 1087 C C . LEU A 1 65 ? 1.545 8.926 -30.648 1.000 5.093 65 LEU AAA C 1
ATOM 1088 O O . LEU A 1 65 ? 2.706 8.507 -30.588 1.000 5.365 65 LEU AAA O 1
ATOM 1104 N N . LEU A 1 66 ? 1.156 10.104 -30.184 1.000 4.978 66 LEU AAA N 1
ATOM 1105 C CA . LEU A 1 66 ? 2.040 11.047 -29.483 1.000 5.289 66 LEU AAA CA 1
ATOM 1106 C C . LEU A 1 66 ? 1.449 11.291 -28.100 1.000 5.328 66 LEU AAA C 1
ATOM 1107 O O . LEU A 1 66 ? 0.258 11.652 -28.006 1.000 6.139 66 LEU AAA O 1
ATOM 1123 N N . LEU A 1 67 ? 2.268 11.121 -27.072 1.000 5.050 67 LEU AAA N 1
ATOM 1124 C CA . LEU A 1 67 ? 1.915 11.518 -25.694 1.000 5.476 67 LEU AAA CA 1
ATOM 1125 C C . LEU A 1 67 ? 2.717 12.765 -25.373 1.000 4.989 67 LEU AAA C 1
ATOM 1126 O O . LEU A 1 67 ? 3.949 12.725 -25.441 1.000 6.060 67 LEU AAA O 1
ATOM 1142 N N . THR A 1 68 ? 2.030 13.854 -25.078 1.000 4.742 68 THR AAA N 1
ATOM 1143 C CA . THR A 1 68 ? 2.693 15.148 -24.849 1.000 4.713 68 THR AAA CA 1
ATOM 1144 C C . THR A 1 68 ? 2.643 15.495 -23.373 1.000 4.472 68 THR AAA C 1
ATOM 1145 O O . THR A 1 68 ? 1.546 15.596 -22.793 1.000 4.898 68 THR AAA O 1
ATOM 1156 N N A LEU A 1 69 ? 3.804 15.660 -22.751 0.500 5.003 69 LEU AAA N 1
ATOM 1157 N N B LEU A 1 69 ? 3.826 15.710 -22.802 0.500 4.731 69 LEU AAA N 1
ATOM 1158 C CA A LEU A 1 69 ? 3.812 16.158 -21.357 0.500 5.238 69 LEU AAA CA 1
ATOM 1159 C CA B LEU A 1 69 ? 4.018 16.220 -21.422 0.500 4.863 69 LEU AAA CA 1
ATOM 1160 C C A LEU A 1 69 ? 3.393 17.619 -21.356 0.500 5.077 69 LEU AAA C 1
ATOM 1161 C C B LEU A 1 69 ? 3.487 17.658 -21.331 0.500 4.920 69 LEU AAA C 1
ATOM 1162 O O A LEU A 1 69 ? 3.693 18.370 -22.299 0.500 5.591 69 LEU AAA O 1
ATOM 1163 O O B LEU A 1 69 ? 3.796 18.467 -22.224 0.500 5.266 69 LEU AAA O 1
ATOM 1194 N N . GLN A 1 70 ? 2.758 17.983 -20.264 1.000 4.691 70 GLN AAA N 1
ATOM 1195 C CA . GLN A 1 70 ? 2.338 19.368 -19.986 1.000 4.984 70 GLN AAA CA 1
ATOM 1196 C C . GLN A 1 70 ? 2.937 19.679 -18.625 1.000 4.140 70 GLN AAA C 1
ATOM 1197 O O . GLN A 1 70 ? 2.250 19.612 -17.600 1.000 4.666 70 GLN AAA O 1
ATOM 1211 N N A PRO A 1 71 ? 4.232 20.049 -18.560 0.500 4.210 71 PRO AAA N 1
ATOM 1212 N N B PRO A 1 71 ? 4.246 19.996 -18.578 0.500 4.446 71 PRO AAA N 1
ATOM 1213 C CA A PRO A 1 71 ? 4.909 20.156 -17.271 0.500 4.428 71 PRO AAA CA 1
ATOM 1214 C CA B PRO A 1 71 ? 4.952 20.201 -17.312 0.500 4.705 71 PRO AAA CA 1
ATOM 1215 C C A PRO A 1 71 ? 4.429 21.361 -16.452 0.500 4.373 71 PRO AAA C 1
ATOM 1216 C C B PRO A 1 71 ? 4.368 21.324 -16.448 0.500 4.538 71 PRO AAA C 1
ATOM 1217 O O A PRO A 1 71 ? 4.731 21.431 -15.264 0.500 5.020 71 PRO AAA O 1
ATOM 1218 O O B PRO A 1 71 ? 4.544 21.310 -15.234 0.500 5.332 71 PRO AAA O 1
ATOM 1239 N N . GLU A 1 72 ? 3.693 22.276 -17.086 1.000 4.595 72 GLU AAA N 1
ATOM 1240 C CA . GLU A 1 72 ? 3.132 23.448 -16.391 1.000 4.715 72 GLU AAA CA 1
ATOM 1241 C C . GLU A 1 72 ? 1.775 23.127 -15.771 1.000 4.918 72 GLU AAA C 1
ATOM 1242 O O . GLU A 1 72 ? 1.254 23.959 -15.036 1.000 6.206 72 GLU AAA O 1
ATOM 1254 N N A GLN A 1 73 ? 1.194 21.975 -16.122 0.500 4.849 73 GLN AAA N 1
ATOM 1255 N N B GLN A 1 73 ? 1.211 21.953 -16.044 0.500 4.582 73 GLN AAA N 1
ATOM 1256 C CA A GLN A 1 73 ? -0.065 21.462 -15.544 0.500 5.402 73 GLN AAA CA 1
ATOM 1257 C CA B GLN A 1 73 ? -0.093 21.546 -15.484 0.500 5.179 73 GLN AAA CA 1
ATOM 1258 C C A GLN A 1 73 ? 0.337 20.572 -14.372 0.500 5.326 73 GLN AAA C 1
ATOM 1259 C C B GLN A 1 73 ? 0.197 20.534 -14.385 0.500 5.245 73 GLN AAA C 1
ATOM 1260 O O A GLN A 1 73 ? 0.897 19.490 -14.596 0.500 5.642 73 GLN AAA O 1
ATOM 1261 O O B GLN A 1 73 ? 0.476 19.372 -14.696 0.500 5.513 73 GLN AAA O 1
ATOM 1288 N N A LYS A 1 74 ? 0.112 21.062 -13.160 0.500 5.284 74 LYS AAA N 1
ATOM 1289 N N B LYS A 1 74 ? 0.174 20.999 -13.139 0.500 5.202 74 LYS AAA N 1
ATOM 1290 C CA A LYS A 1 74 ? 0.555 20.406 -11.915 0.500 5.581 74 LYS AAA CA 1
ATOM 1291 C CA B LYS A 1 74 ? 0.677 20.222 -11.990 0.500 5.487 74 LYS AAA CA 1
ATOM 1292 C C A LYS A 1 74 ? -0.652 19.785 -11.237 0.500 5.317 74 LYS AAA C 1
ATOM 1293 C C B LYS A 1 74 ? -0.492 19.851 -11.085 0.500 5.210 74 LYS AAA C 1
ATOM 1294 O O A LYS A 1 74 ? -1.725 20.411 -11.227 0.500 5.412 74 LYS AAA O 1
ATOM 1295 O O B LYS A 1 74 ? -1.337 20.686 -10.747 0.500 5.727 74 LYS AAA O 1
ATOM 1332 N N . PHE A 1 75 ? -0.471 18.598 -10.662 1.000 5.046 75 PHE AAA N 1
ATOM 1333 C CA . PHE A 1 75 ? -1.530 17.972 -9.854 1.000 5.512 75 PHE AAA CA 1
ATOM 1334 C C . PHE A 1 75 ? -0.959 17.633 -8.477 1.000 5.768 75 PHE AAA C 1
ATOM 1335 O O . PHE A 1 75 ? -0.305 18.483 -7.851 1.000 7.025 75 PHE AAA O 1
ATOM 1352 N N . GLN A 1 76 ? -1.234 16.432 -7.991 1.000 5.856 76 GLN AAA N 1
ATOM 1353 C CA . GLN A 1 76 ? -0.898 16.104 -6.599 1.000 6.063 76 GLN AAA CA 1
ATOM 1354 C C . GLN A 1 76 ? 0.575 15.775 -6.451 1.000 5.847 76 GLN AAA C 1
ATOM 1355 O O . GLN A 1 76 ? 1.230 15.313 -7.396 1.000 6.626 76 GLN AAA O 1
ATOM 1369 N N A LYS A 1 77 ? 1.056 15.995 -5.236 0.500 7.077 77 LYS AAA N 1
ATOM 1370 N N B LYS A 1 77 ? 1.079 15.967 -5.241 0.500 6.852 77 LYS AAA N 1
ATOM 1371 C CA A LYS A 1 77 ? 2.371 15.534 -4.753 0.500 7.334 77 LYS AAA CA 1
ATOM 1372 C CA B LYS A 1 77 ? 2.425 15.497 -4.862 0.500 6.625 77 LYS AAA CA 1
ATOM 1373 C C A LYS A 1 77 ? 2.233 14.092 -4.255 0.500 6.987 77 LYS AAA C 1
ATOM 1374 C C B LYS A 1 77 ? 2.315 14.150 -4.149 0.500 6.933 77 LYS AAA C 1
ATOM 1375 O O A LYS A 1 77 ? 1.186 13.724 -3.698 0.500 7.435 77 LYS AAA O 1
ATOM 1376 O O B LYS A 1 77 ? 1.437 13.934 -3.308 0.500 7.227 77 LYS AAA O 1
ATOM 1413 N N . VAL A 1 78 ? 3.286 13.310 -4.442 1.000 6.737 78 VAL AAA N 1
ATOM 1414 C CA . VAL A 1 78 ? 3.286 11.888 -4.051 1.000 6.941 78 VAL AAA CA 1
ATOM 1415 C C . VAL A 1 78 ? 3.894 11.724 -2.665 1.000 6.736 78 VAL AAA C 1
ATOM 1416 O O . VAL A 1 78 ? 4.995 12.227 -2.385 1.000 8.021 78 VAL AAA O 1
ATOM 1429 N N . LYS A 1 79 ? 3.179 10.973 -1.840 1.000 6.044 79 LYS AAA N 1
ATOM 1430 C CA . LYS A 1 79 ? 3.714 10.550 -0.526 1.000 6.482 79 LYS AAA CA 1
ATOM 1431 C C . LYS A 1 79 ? 4.608 9.316 -0.695 1.000 6.406 79 LYS AAA C 1
ATOM 1432 O O . LYS A 1 79 ? 5.699 9.298 -0.134 1.000 7.377 79 LYS AAA O 1
ATOM 1451 N N . GLY A 1 80 ? 4.128 8.279 -1.389 1.000 6.701 80 GLY AAA N 1
ATOM 1452 C CA . GLY A 1 80 ? 4.981 7.128 -1.701 1.000 7.805 80 GLY AAA CA 1
ATOM 1453 C C . GLY A 1 80 ? 4.229 5.835 -1.861 1.000 6.515 80 GLY AAA C 1
ATOM 1454 O O . GLY A 1 80 ? 3.025 5.836 -2.177 1.000 6.469 80 GLY AAA O 1
ATOM 1458 N N . PHE A 1 81 ? 4.990 4.775 -1.680 1.000 5.860 81 PHE AAA N 1
ATOM 1459 C CA . PHE A 1 81 ? 4.556 3.402 -2.019 1.000 5.746 81 PHE AAA CA 1
ATOM 1460 C C . PHE A 1 81 ? 5.133 2.448 -0.995 1.000 5.754 81 PHE AAA C 1
ATOM 1461 O O . PHE A 1 81 ? 6.243 2.639 -0.502 1.000 6.253 81 PHE AAA O 1
ATOM 1478 N N . GLY A 1 82 ? 4.388 1.389 -0.694 1.000 5.497 82 GLY AAA N 1
ATOM 1479 C CA . GLY A 1 82 ? 4.962 0.358 0.169 1.000 5.908 82 GLY AAA CA 1
ATOM 1480 C C . GLY A 1 82 ? 3.984 -0.764 0.379 1.000 5.443 82 GLY AAA C 1
ATOM 1481 O O . GLY A 1 82 ? 3.201 -1.072 -0.519 1.000 6.032 82 GLY AAA O 1
ATOM 1485 N N . GLY A 1 83 ? 4.048 -1.403 1.551 1.000 5.571 83 GLY AAA N 1
ATOM 1486 C CA . GLY A 1 83 ? 3.237 -2.580 1.850 1.000 5.567 83 GLY AAA CA 1
ATOM 1487 C C . GLY A 1 83 ? 3.092 -2.791 3.334 1.000 5.382 83 GLY AAA C 1
ATOM 1488 O O . GLY A 1 83 ? 3.592 -1.972 4.138 1.000 6.168 83 GLY AAA O 1
ATOM 1492 N N . ALA A 1 84 ? 2.455 -3.895 3.704 1.000 5.549 84 ALA AAA N 1
ATOM 1493 C CA . ALA A 1 84 ? 2.023 -4.125 5.095 1.000 5.638 84 ALA AAA CA 1
ATOM 1494 C C . ALA A 1 84 ? 2.877 -5.179 5.800 1.000 5.692 84 ALA AAA C 1
ATOM 1495 O O . ALA A 1 84 ? 3.016 -6.323 5.323 1.000 5.951 84 ALA AAA O 1
ATOM 1502 N N . MET A 1 85 ? 3.359 -4.823 6.974 1.000 5.494 85 MET AAA N 1
ATOM 1503 C CA . MET A 1 85 ? 4.075 -5.744 7.888 1.000 5.710 85 MET AAA CA 1
ATOM 1504 C C . MET A 1 85 ? 3.055 -6.387 8.828 1.000 5.611 85 MET AAA C 1
ATOM 1505 O O . MET A 1 85 ? 2.967 -6.042 10.016 1.000 6.336 85 MET AAA O 1
ATOM 1519 N N . THR A 1 86 ? 2.284 -7.315 8.286 1.000 5.536 86 THR AAA N 1
ATOM 1520 C CA . THR A 1 86 ? 1.375 -8.147 9.071 1.000 5.247 86 THR AAA CA 1
ATOM 1521 C C . THR A 1 86 ? 2.165 -9.197 9.848 1.000 5.114 86 THR AAA C 1
ATOM 1522 O O . THR A 1 86 ? 3.332 -9.481 9.548 1.000 5.619 86 THR AAA O 1
ATOM 1533 N N . ASP A 1 87 ? 1.504 -9.828 10.794 1.000 5.219 87 ASP AAA N 1
ATOM 1534 C CA . ASP A 1 87 ? 2.102 -10.988 11.482 1.000 5.367 87 ASP AAA CA 1
ATOM 1535 C C . ASP A 1 87 ? 2.475 -12.046 10.443 1.000 5.563 87 ASP AAA C 1
ATOM 1536 O O . ASP A 1 87 ? 3.563 -12.636 10.553 1.000 6.451 87 ASP AAA O 1
ATOM 1545 N N .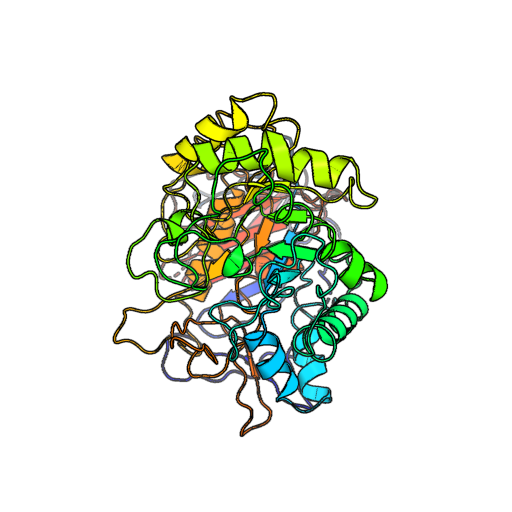 ALA A 1 88 ? 1.605 -12.301 9.478 1.000 5.499 88 ALA AAA N 1
ATOM 1546 C CA . ALA A 1 88 ? 1.869 -13.320 8.442 1.000 5.541 88 ALA AAA CA 1
ATOM 1547 C C . ALA A 1 88 ? 3.112 -12.944 7.640 1.000 5.163 88 ALA AAA C 1
ATOM 1548 O O . ALA A 1 88 ? 3.945 -13.804 7.348 1.000 5.573 88 ALA AAA O 1
ATOM 1555 N N . ALA A 1 89 ? 3.223 -11.692 7.229 1.000 5.204 89 ALA AAA N 1
ATOM 1556 C CA . ALA A 1 89 ? 4.400 -11.271 6.451 1.000 5.440 89 ALA AAA CA 1
ATOM 1557 C C . ALA A 1 89 ? 5.655 -11.501 7.288 1.000 5.544 89 ALA AAA C 1
ATOM 1558 O O . ALA A 1 89 ? 6.651 -12.016 6.770 1.000 5.885 89 ALA AAA O 1
ATOM 1565 N N . ALA A 1 90 ? 5.623 -11.074 8.537 1.000 5.757 90 ALA AAA N 1
ATOM 1566 C CA . ALA A 1 90 ? 6.792 -11.202 9.421 1.000 6.162 90 ALA AAA CA 1
ATOM 1567 C C . ALA A 1 90 ? 7.173 -12.679 9.583 1.000 5.718 90 ALA AAA C 1
ATOM 1568 O O . ALA A 1 90 ? 8.359 -13.035 9.516 1.000 6.609 90 ALA AAA O 1
ATOM 1575 N N . LEU A 1 91 ? 6.196 -13.541 9.830 1.000 6.071 91 LEU AAA N 1
ATOM 1576 C CA . LEU A 1 91 ? 6.460 -14.986 10.019 1.000 6.487 91 LEU AAA CA 1
ATOM 1577 C C . LEU A 1 91 ? 7.090 -15.568 8.760 1.000 5.963 91 LEU AAA C 1
ATOM 1578 O O . LEU A 1 91 ? 8.033 -16.375 8.842 1.000 6.496 91 LEU AAA O 1
ATOM 1594 N N . ASN A 1 92 ? 6.588 -15.190 7.601 1.000 5.344 92 ASN AAA N 1
ATOM 1595 C CA . ASN A 1 92 ? 7.144 -15.707 6.329 1.000 5.708 92 ASN AAA CA 1
ATOM 1596 C C . ASN A 1 92 ? 8.580 -15.227 6.125 1.000 5.675 92 ASN AAA C 1
ATOM 1597 O O . ASN A 1 92 ? 9.446 -16.029 5.758 1.000 6.728 92 ASN AAA O 1
ATOM 1608 N N . ILE A 1 93 ? 8.829 -13.948 6.344 1.000 5.852 93 ILE AAA N 1
ATOM 1609 C CA . ILE A 1 93 ? 10.203 -13.440 6.174 1.000 5.822 93 ILE AAA CA 1
ATOM 1610 C C . ILE A 1 93 ? 11.138 -14.186 7.138 1.000 5.764 93 ILE AAA C 1
ATOM 1611 O O . ILE A 1 93 ? 12.208 -14.624 6.727 1.000 6.292 93 ILE AAA O 1
ATOM 1627 N N . LEU A 1 94 ? 10.737 -14.309 8.394 1.000 5.901 94 LEU AAA N 1
ATOM 1628 C CA . LEU A 1 94 ? 11.623 -14.891 9.425 1.000 6.444 94 LEU AAA CA 1
ATOM 1629 C C . LEU A 1 94 ? 11.777 -16.406 9.257 1.000 7.426 94 LEU AAA C 1
ATOM 1630 O O . LEU A 1 94 ? 12.689 -16.969 9.907 1.000 8.809 94 LEU AAA O 1
ATOM 1646 N N . ALA A 1 95 ? 10.998 -17.040 8.385 1.000 7.661 95 ALA AAA N 1
ATOM 1647 C CA . ALA A 1 95 ? 11.142 -18.481 8.088 1.000 8.354 95 ALA AAA CA 1
ATOM 1648 C C . ALA A 1 95 ? 12.326 -18.724 7.147 1.000 7.782 95 ALA AAA C 1
ATOM 1649 O O . ALA A 1 95 ? 12.771 -19.864 7.056 1.000 8.620 95 ALA AAA O 1
ATOM 1656 N N . LEU A 1 96 ? 12.814 -17.691 6.470 1.000 6.728 96 LEU AAA N 1
ATOM 1657 C CA . LEU A 1 96 ? 14.016 -17.804 5.623 1.000 6.392 96 LEU AAA CA 1
ATOM 1658 C C . LEU A 1 96 ? 15.258 -17.777 6.512 1.000 5.894 96 LEU AAA C 1
ATOM 1659 O O . LEU A 1 96 ? 15.223 -17.251 7.631 1.000 6.275 96 LEU AAA O 1
ATOM 1675 N N . SER A 1 97 ? 16.370 -18.266 5.997 1.000 5.503 97 SER AAA N 1
ATOM 1676 C CA . SER A 1 97 ? 17.677 -18.059 6.661 1.000 5.794 97 SER AAA CA 1
ATOM 1677 C C . SER A 1 97 ? 17.997 -16.572 6.638 1.000 5.361 97 SER AAA C 1
ATOM 1678 O O . SER A 1 97 ? 17.541 -15.846 5.757 1.000 5.429 97 SER AAA O 1
ATOM 1686 N N . PRO A 1 98 ? 18.791 -16.070 7.599 1.000 5.697 98 PRO AAA N 1
ATOM 1687 C CA . PRO A 1 98 ? 19.082 -14.637 7.641 1.000 5.269 98 PRO AAA CA 1
ATOM 1688 C C . PRO A 1 98 ? 19.577 -14.037 6.332 1.000 4.981 98 PRO AAA C 1
ATOM 1689 O O . PRO A 1 98 ? 19.116 -12.955 5.979 1.000 5.155 98 PRO AAA O 1
ATOM 1700 N N . PRO A 1 99 ? 20.488 -14.670 5.570 1.000 4.991 99 PRO AAA N 1
ATOM 1701 C CA . PRO A 1 99 ? 20.939 -14.037 4.336 1.000 5.109 99 PRO AAA CA 1
ATOM 1702 C C . PRO A 1 99 ? 19.796 -13.877 3.331 1.000 4.934 99 PRO AAA C 1
ATOM 1703 O O . PRO A 1 99 ? 19.724 -12.861 2.648 1.000 5.473 99 PRO AAA O 1
ATOM 1714 N N . ALA A 1 100 ? 18.919 -14.880 3.236 1.000 4.690 100 ALA AAA N 1
ATOM 1715 C CA . ALA A 1 100 ? 17.734 -14.785 2.352 1.000 5.002 100 ALA AAA CA 1
ATOM 1716 C C . ALA A 1 100 ? 16.791 -13.697 2.874 1.000 4.693 100 ALA AAA C 1
ATOM 1717 O O . ALA A 1 100 ? 16.219 -12.950 2.059 1.000 5.069 100 ALA AAA O 1
ATOM 1724 N N . GLN A 1 101 ? 16.575 -13.621 4.186 1.000 4.791 101 GLN AAA N 1
ATOM 1725 C CA . GLN A 1 101 ? 15.753 -12.537 4.762 1.000 4.627 101 GLN AAA CA 1
ATOM 1726 C C . GLN A 1 101 ? 16.278 -11.182 4.298 1.000 4.853 101 GLN AAA C 1
ATOM 1727 O O . GLN A 1 101 ? 15.493 -10.299 3.934 1.000 5.212 101 GLN AAA O 1
ATOM 1741 N N . ASN A 1 102 ? 17.592 -11.002 4.318 1.000 4.468 102 ASN AAA N 1
ATOM 1742 C CA . ASN A 1 102 ? 18.169 -9.682 4.009 1.000 4.915 102 ASN AAA CA 1
ATOM 1743 C C . ASN A 1 102 ? 17.976 -9.379 2.527 1.000 5.118 102 ASN AAA C 1
ATOM 1744 O O . ASN A 1 102 ? 17.751 -8.223 2.188 1.000 5.445 102 ASN AAA O 1
ATOM 1755 N N . LEU A 1 103 ? 18.074 -10.376 1.659 1.000 5.174 103 LEU AAA N 1
ATOM 1756 C CA . LEU A 1 103 ? 17.816 -10.143 0.215 1.000 5.159 103 LEU AAA CA 1
ATOM 1757 C C . LEU A 1 103 ? 16.343 -9.824 -0.023 1.000 5.303 103 LEU AAA C 1
ATOM 1758 O O . LEU A 1 103 ? 16.051 -8.990 -0.893 1.000 6.278 103 LEU AAA O 1
ATOM 1774 N N . LEU A 1 104 ? 15.425 -10.427 0.720 1.000 5.086 104 LEU AAA N 1
ATOM 1775 C CA . LEU A 1 104 ? 13.996 -10.086 0.583 1.000 5.156 104 LEU AAA CA 1
ATOM 1776 C C . LEU A 1 104 ? 13.797 -8.638 1.041 1.000 5.308 104 LEU AAA C 1
ATOM 1777 O O . LEU A 1 104 ? 13.169 -7.844 0.329 1.000 5.698 104 LEU AAA O 1
ATOM 1793 N N . LEU A 1 105 ? 14.316 -8.282 2.207 1.000 4.907 105 LEU AAA N 1
ATOM 1794 C CA . LEU A 1 105 ? 14.140 -6.898 2.704 1.000 5.686 105 LEU AAA CA 1
ATOM 1795 C C . LEU A 1 105 ? 14.813 -5.904 1.764 1.000 5.267 105 LEU AAA C 1
ATOM 1796 O O . LEU A 1 105 ? 14.236 -4.832 1.515 1.000 6.268 105 LEU AAA O 1
ATOM 1812 N N . LYS A 1 106 ? 15.981 -6.219 1.230 1.000 4.989 106 LYS AAA N 1
ATOM 1813 C CA . LYS A 1 106 ? 16.641 -5.288 0.292 1.000 5.715 106 LYS AAA CA 1
ATOM 1814 C C . LYS A 1 106 ? 15.834 -5.161 -0.994 1.000 5.679 106 LYS AAA C 1
ATOM 1815 O O . LYS A 1 106 ? 15.806 -4.078 -1.585 1.000 6.115 106 LYS AAA O 1
ATOM 1834 N N A SER A 1 107 ? 15.188 -6.234 -1.427 0.800 5.607 107 SER AAA N 1
ATOM 1835 N N B SER A 1 107 ? 15.183 -6.229 -1.448 0.200 5.807 107 SER AAA N 1
ATOM 1836 C CA A SER A 1 107 ? 14.349 -6.192 -2.645 0.800 5.693 107 SER AAA CA 1
ATOM 1837 C CA B SER A 1 107 ? 14.382 -6.175 -2.697 0.200 5.866 107 SER AAA CA 1
ATOM 1838 C C A SER A 1 107 ? 13.341 -5.058 -2.521 0.800 5.646 107 SER AAA C 1
ATOM 1839 C C B SER A 1 107 ? 13.297 -5.102 -2.559 0.200 5.632 107 SER AAA C 1
ATOM 1840 O O A SER A 1 107 ? 13.081 -4.350 -3.493 0.800 5.933 107 SER AAA O 1
ATOM 1841 O O B SER A 1 107 ? 13.022 -4.416 -3.560 0.200 5.481 107 SER AAA O 1
ATOM 1856 N N . TYR A 1 108 ? 12.712 -4.935 -1.368 1.000 5.269 108 TYR AAA N 1
ATOM 1857 C CA . TYR A 1 108 ? 11.699 -3.888 -1.141 1.000 5.506 108 TYR AAA CA 1
ATOM 1858 C C . TYR A 1 108 ? 12.317 -2.544 -0.772 1.000 5.605 108 TYR AAA C 1
ATOM 1859 O O . TYR A 1 108 ? 11.851 -1.528 -1.283 1.000 6.709 108 TYR AAA O 1
ATOM 1877 N N . PHE A 1 109 ? 13.256 -2.526 0.167 1.000 5.665 109 PHE AAA N 1
ATOM 1878 C CA . PHE A 1 109 ? 13.559 -1.294 0.937 1.000 6.090 109 PHE AAA CA 1
ATOM 1879 C C . PHE A 1 109 ? 14.896 -0.667 0.591 1.000 6.694 109 PHE AAA 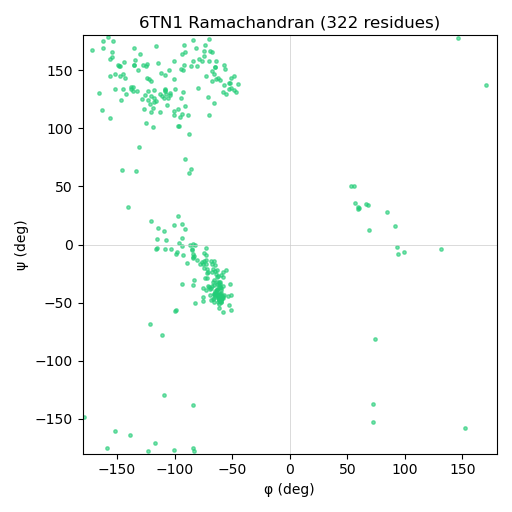C 1
ATOM 1880 O O . PHE A 1 109 ? 15.163 0.439 1.053 1.000 8.078 109 PHE AAA O 1
ATOM 1897 N N A SER A 1 110 ? 15.757 -1.360 -0.139 0.500 6.959 110 SER AAA N 1
ATOM 1898 N N B SER A 1 110 ? 15.692 -1.325 -0.255 0.500 6.943 110 SER AAA N 1
ATOM 1899 C CA A SER A 1 110 ? 17.074 -0.781 -0.457 0.500 7.414 110 SER AAA CA 1
ATOM 1900 C CA B SER A 1 110 ? 17.010 -0.826 -0.721 0.500 7.081 110 SER AAA CA 1
ATOM 1901 C C A SER A 1 110 ? 17.034 -0.087 -1.808 0.500 6.827 110 SER AAA C 1
ATOM 1902 C C B SER A 1 110 ? 16.845 -0.028 -2.015 0.500 6.583 110 SER AAA C 1
ATOM 1903 O O A SER A 1 110 ? 16.153 -0.349 -2.643 0.500 6.612 110 SER AAA O 1
ATOM 1904 O O B SER A 1 110 ? 15.925 -0.319 -2.813 0.500 7.058 110 SER AAA O 1
ATOM 1919 N N A GLU A 1 111 ? 18.099 0.679 -2.025 0.250 6.256 111 GLU AAA N 1
ATOM 1920 N N B GLU A 1 111 ? 17.797 0.859 -2.284 0.750 7.814 111 GLU AAA N 1
ATOM 1921 C CA A GLU A 1 111 ? 18.399 1.381 -3.295 0.250 6.382 111 GLU AAA CA 1
ATOM 1922 C CA B GLU A 1 111 ? 17.928 1.439 -3.644 0.750 8.353 111 GLU AAA CA 1
ATOM 1923 C C A GLU A 1 111 ? 18.768 0.373 -4.393 0.250 6.697 111 GLU AAA C 1
ATOM 1924 C C B GLU A 1 111 ? 18.397 0.375 -4.637 0.750 8.670 111 GLU AAA C 1
ATOM 1925 O O A GLU A 1 111 ? 18.783 0.776 -5.563 0.250 6.848 111 GLU AAA O 1
ATOM 1926 O O B GLU A 1 111 ? 18.209 0.555 -5.839 0.750 10.095 111 GLU AAA O 1
ATOM 1949 N N A GLU A 1 112 ? 19.070 -0.885 -4.063 0.500 7.487 112 GLU AAA N 1
ATOM 1950 N N B GLU A 1 112 ? 18.980 -0.715 -4.136 0.500 7.861 112 GLU AAA N 1
ATOM 1951 C CA A GLU A 1 112 ? 19.274 -1.943 -5.090 0.500 7.996 112 GLU AAA CA 1
ATOM 1952 C CA B GLU A 1 112 ? 19.289 -1.948 -4.916 0.500 8.263 112 GLU AAA CA 1
ATOM 1953 C C A GLU A 1 112 ? 17.992 -2.754 -5.284 0.500 7.036 112 GLU AAA C 1
ATOM 1954 C C B GLU A 1 112 ? 17.994 -2.660 -5.322 0.500 7.299 112 GLU AAA C 1
ATOM 1955 O O A GLU A 1 112 ? 18.027 -3.756 -6.014 0.500 7.566 112 GLU AAA O 1
ATOM 1956 O O B GLU A 1 112 ? 18.018 -3.491 -6.241 0.500 7.361 112 GLU AAA O 1
ATOM 1979 N N . GLY A 1 113 ? 16.908 -2.354 -4.627 1.000 6.494 113 GLY AAA N 1
ATOM 1980 C CA . GLY A 1 113 ? 15.584 -2.931 -4.851 1.000 6.608 113 GLY AAA CA 1
ATOM 1981 C C . GLY A 1 113 ? 14.653 -1.877 -5.400 1.000 6.126 113 GLY AAA C 1
ATOM 1982 O O . GLY A 1 113 ? 15.051 -1.059 -6.250 1.000 7.482 113 GLY AAA O 1
ATOM 1986 N N . ILE A 1 114 ? 13.433 -1.852 -4.885 1.000 5.530 114 ILE AAA N 1
ATOM 1987 C CA . ILE A 1 114 ? 12.388 -0.983 -5.488 1.000 5.775 114 ILE AAA CA 1
ATOM 1988 C C . ILE A 1 114 ? 12.024 0.215 -4.599 1.000 5.592 114 ILE AAA C 1
ATOM 1989 O O . ILE A 1 114 ? 11.062 0.919 -4.927 1.000 6.499 114 ILE AAA O 1
ATOM 2005 N N . GLY A 1 115 ? 12.786 0.494 -3.558 1.000 5.612 115 GLY AAA N 1
ATOM 2006 C CA . GLY A 1 115 ? 12.708 1.815 -2.908 1.000 5.640 115 GLY AAA CA 1
ATOM 2007 C C . GLY A 1 115 ? 11.401 2.085 -2.189 1.000 5.504 115 GLY AAA C 1
ATOM 2008 O O . GLY A 1 115 ? 10.990 3.271 -2.138 1.000 6.366 115 GLY AAA O 1
ATOM 2012 N N . TYR A 1 116 ? 10.757 1.095 -1.602 1.000 5.429 116 TYR AAA N 1
ATOM 2013 C CA . TYR A 1 116 ? 9.590 1.365 -0.749 1.000 5.705 116 TYR AAA CA 1
ATOM 2014 C C . TYR A 1 116 ? 9.901 2.426 0.301 1.000 5.761 116 TYR AAA C 1
ATOM 2015 O O . TYR A 1 116 ? 10.957 2.405 0.936 1.000 6.589 116 TYR AAA O 1
ATOM 2033 N N . ASN A 1 117 ? 8.887 3.253 0.563 1.000 5.694 117 ASN AAA N 1
ATOM 2034 C CA . ASN A 1 117 ? 9.012 4.257 1.639 1.000 5.931 117 ASN AAA CA 1
ATOM 2035 C C . ASN A 1 117 ? 7.775 4.305 2.524 1.000 5.885 117 ASN AAA C 1
ATOM 2036 O O . ASN A 1 117 ? 7.663 5.251 3.290 1.000 6.494 117 ASN AAA O 1
ATOM 2047 N N A ILE A 1 118 ? 6.932 3.279 2.511 0.500 5.476 118 ILE AAA N 1
ATOM 2048 N N B ILE A 1 118 ? 6.909 3.285 2.481 0.500 5.898 118 ILE AAA N 1
ATOM 2049 C CA A ILE A 1 118 ? 5.787 3.214 3.444 0.500 5.478 118 ILE AAA CA 1
ATOM 2050 C CA B ILE A 1 118 ? 5.696 3.165 3.333 0.500 6.105 118 ILE AAA CA 1
ATOM 2051 C C A ILE A 1 118 ? 5.674 1.790 3.955 0.500 5.694 118 ILE AAA C 1
ATOM 2052 C C B ILE A 1 118 ? 5.702 1.771 3.952 0.500 5.860 118 ILE AAA C 1
ATOM 2053 O O A ILE A 1 118 ? 5.742 0.840 3.158 0.500 6.175 118 ILE AAA O 1
ATOM 2054 O O B ILE A 1 118 ? 5.897 0.791 3.216 0.500 6.134 118 ILE AAA O 1
ATOM 2085 N N . ILE A 1 119 ? 5.426 1.672 5.252 1.000 5.576 119 ILE AAA N 1
ATOM 2086 C CA . ILE A 1 119 ? 5.074 0.376 5.865 1.000 5.389 119 ILE AAA CA 1
ATOM 2087 C C . ILE A 1 119 ? 3.792 0.584 6.637 1.000 5.638 119 ILE AAA C 1
ATOM 2088 O O . ILE A 1 119 ? 3.745 1.441 7.525 1.000 6.140 119 ILE AAA O 1
ATOM 2104 N N . ARG A 1 120 ? 2.787 -0.228 6.341 1.000 5.337 120 ARG AAA N 1
ATOM 2105 C CA . ARG A 1 120 ? 1.543 -0.259 7.118 1.000 5.673 120 ARG AAA CA 1
ATOM 2106 C C . ARG A 1 120 ? 1.648 -1.335 8.202 1.000 5.466 120 ARG AAA C 1
ATOM 2107 O O . ARG A 1 120 ? 2.052 -2.476 7.917 1.000 6.196 120 ARG AAA O 1
ATOM 2128 N N . VAL A 1 121 ? 1.306 -0.940 9.422 1.000 5.596 121 VAL AAA N 1
ATOM 2129 C CA . VAL A 1 121 ? 1.495 -1.755 10.641 1.000 5.989 121 VAL AAA CA 1
ATOM 2130 C C . VAL A 1 121 ? 0.125 -1.969 11.261 1.000 5.446 121 VAL AAA C 1
ATOM 2131 O O . VAL A 1 121 ? -0.488 -1.011 11.752 1.000 6.116 121 VAL AAA O 1
ATOM 2144 N N . PRO A 1 122 ? -0.402 -3.210 11.304 1.000 5.539 122 PRO AAA N 1
ATOM 2145 C CA . PRO A 1 122 ? -1.626 -3.420 12.054 1.000 5.760 122 PRO AAA CA 1
ATOM 2146 C C . PRO A 1 122 ? -1.409 -3.153 13.537 1.000 5.642 122 PRO AAA C 1
ATOM 2147 O O . PRO A 1 122 ? -0.389 -3.518 14.108 1.000 6.187 122 PRO AAA O 1
ATOM 2158 N N . MET A 1 123 ? -2.431 -2.564 14.146 1.000 5.526 123 MET AAA N 1
ATOM 2159 C CA . MET A 1 123 ? -2.495 -2.405 15.610 1.000 5.523 123 MET AAA CA 1
ATOM 2160 C C . MET A 1 123 ? -3.137 -3.680 16.145 1.000 5.524 123 MET AAA C 1
ATOM 2161 O O . MET A 1 123 ? -4.380 -3.791 16.170 1.000 6.147 123 MET AAA O 1
ATOM 2175 N N . ALA A 1 124 ? -2.283 -4.613 16.545 1.000 5.719 124 ALA AAA N 1
ATOM 2176 C CA . ALA A 1 124 ? -2.652 -5.945 17.060 1.000 5.947 124 ALA AAA CA 1
ATOM 2177 C C . ALA A 1 124 ? -3.158 -6.835 15.921 1.000 5.715 124 ALA AAA C 1
ATOM 2178 O O . ALA A 1 124 ? -2.678 -6.725 14.786 1.000 6.860 124 ALA AAA O 1
ATOM 2185 N N . SER A 1 125 ? -4.011 -7.806 16.226 1.000 5.670 125 SER AAA N 1
ATOM 2186 C CA . SER A 1 125 ? -4.241 -8.927 15.288 1.000 5.729 125 SER AAA CA 1
ATOM 2187 C C . SER A 1 125 ? -5.215 -8.563 14.162 1.000 5.977 125 SER AAA C 1
ATOM 2188 O O . SER A 1 125 ? -6.122 -7.739 14.306 1.000 6.405 125 SER AAA O 1
ATOM 2196 N N . CYS A 1 126 ? -5.040 -9.272 13.052 1.000 6.078 126 CYS AAA N 1
ATOM 2197 C CA . CYS A 1 126 ? -5.976 -9.193 11.917 1.000 6.364 126 CYS AAA CA 1
ATOM 2198 C C . CYS A 1 126 ? -6.172 -10.588 11.338 1.000 6.260 126 CYS AAA C 1
ATOM 2199 O O . CYS A 1 126 ? -5.805 -11.589 11.979 1.000 6.876 126 CYS AAA O 1
ATOM 2207 N N A ASP A 1 127 ? -6.747 -10.701 10.155 0.750 6.292 127 ASP AAA N 1
ATOM 2208 N N B ASP A 1 127 ? -6.727 -10.644 10.121 0.250 6.465 127 ASP AAA N 1
ATOM 2209 C CA A ASP A 1 127 ? -6.911 -12.049 9.554 0.750 6.296 127 ASP AAA CA 1
ATOM 2210 C CA B ASP A 1 127 ? -6.976 -11.904 9.370 0.250 6.522 127 ASP AAA CA 1
ATOM 2211 C C A ASP A 1 127 ? -5.533 -12.650 9.244 0.750 5.731 127 ASP AAA C 1
ATOM 2212 C C B ASP A 1 127 ? -5.635 -12.591 9.048 0.250 6.155 127 ASP AAA C 1
ATOM 2213 O O A ASP A 1 127 ? -5.367 -13.883 9.406 0.750 6.601 127 ASP AAA O 1
ATOM 2214 O O B ASP A 1 127 ? -5.606 -13.831 8.978 0.250 5.763 127 ASP AAA O 1
ATOM 2231 N N . PHE A 1 128 ? -4.570 -11.808 8.858 1.000 5.771 128 PHE AAA N 1
ATOM 2232 C CA . PHE A 1 128 ? -3.187 -12.270 8.585 1.000 5.892 128 PHE AAA CA 1
ATOM 2233 C C . PHE A 1 128 ? -2.379 -12.303 9.880 1.000 5.981 128 PHE AAA C 1
ATOM 2234 O O . PHE A 1 128 ? -1.293 -11.764 9.993 1.000 6.863 128 PHE AAA O 1
ATOM 2251 N N . SER A 1 129 ? -2.979 -12.988 10.845 1.000 7.339 129 SER AAA N 1
ATOM 2252 C CA . SER A 1 129 ? -2.402 -13.345 12.163 1.000 6.706 129 SER AAA CA 1
ATOM 2253 C C . SER A 1 129 ? -2.737 -14.809 12.382 1.000 6.603 129 SER AAA C 1
ATOM 2254 O O . SER A 1 129 ? -3.696 -15.308 11.779 1.000 7.495 129 SER AAA O 1
ATOM 2262 N N . ILE A 1 130 ? -1.974 -15.456 13.249 1.000 6.534 130 ILE AAA N 1
ATOM 2263 C CA . ILE A 1 130 ? -2.240 -16.866 13.601 1.000 7.078 130 ILE AAA CA 1
ATOM 2264 C C . ILE A 1 130 ? -2.798 -16.965 15.016 1.000 7.869 130 ILE AAA C 1
ATOM 2265 O O . ILE A 1 130 ? -3.146 -18.062 15.413 1.000 10.845 130 ILE AAA O 1
ATOM 2281 N N . ARG A 1 131 ? -2.884 -15.854 15.736 1.000 8.372 131 ARG AAA N 1
ATOM 2282 C CA . ARG A 1 131 ? -3.388 -15.745 17.123 1.000 9.437 131 ARG AAA CA 1
ATOM 2283 C C . ARG A 1 131 ? -4.325 -14.554 17.148 1.000 8.846 131 ARG AAA C 1
ATOM 2284 O O . ARG A 1 131 ? -4.024 -13.549 16.513 1.000 8.758 131 ARG AAA O 1
ATOM 2305 N N A THR A 1 132 ? -5.485 -14.643 17.800 0.500 8.940 132 THR AAA N 1
ATOM 2306 N N B THR A 1 132 ? -5.401 -14.691 17.906 0.500 9.214 132 THR AAA N 1
ATOM 2307 C CA A THR A 1 132 ? -6.363 -13.461 17.985 0.500 8.116 132 THR AAA CA 1
ATOM 2308 C CA B THR A 1 132 ? -6.362 -13.614 18.176 0.500 9.012 132 THR AAA CA 1
ATOM 2309 C C A THR A 1 132 ? -6.029 -12.852 19.346 0.500 8.296 132 THR AAA C 1
ATOM 2310 C C B THR A 1 132 ? -5.865 -12.881 19.415 0.500 8.185 132 THR AAA C 1
ATOM 2311 O O A THR A 1 132 ? -6.094 -13.542 20.374 0.500 9.051 132 THR AAA O 1
ATOM 2312 O O B THR A 1 132 ? -5.596 -13.529 20.439 0.500 8.639 132 THR AAA O 1
ATOM 2333 N N . TYR A 1 133 ? -5.706 -11.567 19.324 1.000 6.865 133 TYR AAA N 1
ATOM 2334 C CA . TYR A 1 133 ? -5.262 -10.774 20.492 1.000 6.455 133 TYR AAA CA 1
ATOM 2335 C C . TYR A 1 133 ? -5.470 -9.303 20.171 1.000 6.076 133 TYR AAA C 1
ATOM 2336 O O . TYR A 1 133 ? -5.492 -8.872 19.003 1.000 6.298 133 TYR AAA O 1
ATOM 2354 N N . THR A 1 134 ? -5.589 -8.538 21.245 1.000 5.678 134 THR AAA N 1
ATOM 2355 C CA . THR A 1 134 ? -5.421 -7.078 21.197 1.000 5.779 134 THR AAA CA 1
ATOM 2356 C C . THR A 1 134 ? -4.330 -6.691 22.175 1.000 6.030 134 THR AAA C 1
ATOM 2357 O O . THR A 1 134 ? -3.702 -7.555 22.778 1.000 7.457 134 THR AAA O 1
ATOM 2368 N N . TYR A 1 135 ? -4.075 -5.397 22.292 1.000 5.568 135 TYR AAA N 1
ATOM 2369 C CA . TYR A 1 135 ? -3.063 -4.907 23.242 1.000 5.655 135 TYR AAA CA 1
ATOM 2370 C C . TYR A 1 135 ? -3.637 -4.735 24.648 1.000 5.868 135 TYR AAA C 1
ATOM 2371 O O . TYR A 1 135 ? -2.872 -4.415 25.542 1.000 6.866 135 TYR AAA O 1
ATOM 2389 N N . ALA A 1 136 ? -4.933 -4.930 24.853 1.000 5.839 136 ALA AAA N 1
ATOM 2390 C CA . ALA A 1 136 ? -5.543 -4.686 26.176 1.000 6.083 136 ALA AAA CA 1
ATOM 2391 C C . ALA A 1 136 ? -6.671 -5.683 26.413 1.000 6.104 136 ALA AAA C 1
ATOM 2392 O O . ALA A 1 136 ? -7.831 -5.290 26.545 1.000 6.681 136 ALA AAA O 1
ATOM 2399 N N . ASP A 1 137 ? -6.326 -6.961 26.494 1.000 6.915 137 ASP AAA N 1
ATOM 2400 C CA . ASP A 1 137 ? -7.346 -8.029 26.628 1.000 7.351 137 ASP AAA CA 1
ATOM 2401 C C . ASP A 1 137 ? -7.792 -8.232 28.079 1.000 8.291 137 ASP AAA C 1
ATOM 2402 O O . ASP A 1 137 ? -8.739 -8.996 28.287 1.000 10.906 137 ASP AAA O 1
ATOM 2411 N N . THR A 1 138 ? -7.139 -7.630 29.065 1.000 8.688 138 THR AAA N 1
ATOM 2412 C CA . THR A 1 138 ? -7.602 -7.760 30.469 1.000 9.846 138 THR AAA CA 1
ATOM 2413 C C . THR A 1 138 ? -8.947 -7.067 30.569 1.000 10.376 138 THR AAA C 1
ATOM 2414 O O . THR A 1 138 ? -9.037 -5.893 30.221 1.000 10.895 138 THR AAA O 1
ATOM 2425 N N . PRO A 1 139 ? -10.033 -7.769 30.978 1.000 11.487 139 PRO AAA N 1
ATOM 2426 C CA . PRO A 1 139 ? -11.366 -7.194 30.892 1.000 12.773 139 PRO AAA CA 1
ATOM 2427 C C . PRO A 1 139 ? -11.528 -5.911 31.716 1.000 11.738 139 PRO AAA C 1
ATOM 2428 O O . PRO A 1 139 ? -11.039 -5.814 32.847 1.000 12.619 139 PRO AAA O 1
ATOM 2439 N N . ASP A 1 140 ? -12.282 -4.983 31.134 1.000 12.292 140 ASP AAA N 1
ATOM 2440 C CA . ASP A 1 140 ? -12.801 -3.770 31.801 1.000 12.281 140 ASP AAA CA 1
ATOM 2441 C C . ASP A 1 140 ? -11.652 -2.914 32.321 1.000 12.112 140 ASP AAA C 1
ATOM 2442 O O . ASP A 1 140 ? -11.841 -2.169 33.265 1.000 12.823 140 ASP AAA O 1
ATOM 2451 N N . ASP A 1 141 ? -10.520 -2.946 31.635 1.000 11.688 141 ASP AAA N 1
ATOM 2452 C CA . ASP A 1 141 ? -9.319 -2.152 31.991 1.000 10.740 141 ASP AAA CA 1
ATOM 2453 C C . ASP A 1 141 ? -9.428 -0.756 31.360 1.000 9.250 141 ASP AAA C 1
ATOM 2454 O O . ASP A 1 141 ? -8.615 -0.381 30.498 1.000 8.732 141 ASP AAA O 1
ATOM 2463 N N . PHE A 1 142 ? -10.398 0.041 31.784 1.000 9.605 142 PHE AAA N 1
ATOM 2464 C CA . PHE A 1 142 ? -10.613 1.371 31.163 1.000 9.594 142 PHE AAA CA 1
ATOM 2465 C C . PHE A 1 142 ? -9.395 2.272 31.353 1.000 10.525 142 PHE AAA C 1
ATOM 2466 O O . PHE A 1 142 ? -9.166 3.139 30.518 1.000 10.348 142 PHE AAA O 1
ATOM 2483 N N . GLN A 1 143 ? -8.612 2.052 32.410 1.000 10.662 143 GLN AAA N 1
ATOM 2484 C CA . GLN A 1 143 ? -7.376 2.818 32.690 1.000 11.579 143 GLN AAA CA 1
ATOM 2485 C C . GLN A 1 143 ? -6.271 2.400 31.700 1.000 11.187 143 GLN AAA C 1
ATOM 2486 O O . GLN A 1 143 ? -5.265 3.119 31.590 1.000 12.525 143 GLN AAA O 1
ATOM 2500 N N . LEU A 1 144 ? -6.432 1.254 31.034 1.000 9.120 144 LEU AAA N 1
ATOM 2501 C CA . LEU A 1 144 ? -5.421 0.653 30.123 1.000 8.368 144 LEU AAA CA 1
ATOM 2502 C C . LEU A 1 144 ? -4.110 0.441 30.885 1.000 9.154 144 LEU AAA C 1
ATOM 2503 O O . LEU A 1 144 ? -3.015 0.523 30.293 1.000 10.117 144 LEU AAA O 1
ATOM 2519 N N . HIS A 1 145 ? -4.218 0.087 32.161 1.000 10.142 145 HIS AAA N 1
ATOM 2520 C CA . HIS A 1 145 ? -3.046 -0.326 32.966 1.000 10.770 145 HIS AAA CA 1
ATOM 2521 C C . HIS A 1 145 ? -2.389 -1.575 32.388 1.000 10.933 145 HIS AAA C 1
ATOM 2522 O O . HIS A 1 145 ? -1.183 -1.750 32.610 1.000 12.141 145 HIS AAA O 1
ATOM 2537 N N . ASN A 1 146 ? -3.181 -2.450 31.780 1.000 9.411 146 ASN AAA N 1
ATOM 2538 C CA . ASN A 1 146 ? -2.682 -3.751 31.264 1.000 9.760 146 ASN AAA CA 1
ATOM 2539 C C . ASN A 1 146 ? -2.449 -3.671 29.754 1.000 8.914 146 ASN AAA C 1
ATOM 2540 O O . ASN A 1 146 ? -2.313 -4.719 29.133 1.000 10.583 146 ASN AAA O 1
ATOM 2550 N N . PHE A 1 147 ? -2.369 -2.474 29.172 1.000 8.063 147 PHE AAA N 1
ATOM 2551 C CA . PHE A 1 147 ? -1.981 -2.325 27.749 1.000 7.119 147 PHE AAA CA 1
ATOM 2552 C C . PHE A 1 147 ? -0.540 -2.797 27.597 1.000 7.262 147 PHE AAA C 1
ATOM 2553 O O . PHE A 1 147 ? 0.339 -2.343 28.327 1.000 9.363 147 PHE AAA O 1
ATOM 2570 N N A SER A 1 148 ? -0.282 -3.693 26.664 0.500 6.768 148 SER AAA N 1
ATOM 2571 N N B SER A 1 148 ? -0.291 -3.682 26.630 0.500 6.991 148 SER AAA N 1
ATOM 2572 C CA A SER A 1 148 ? 1.122 -4.025 26.360 0.500 6.975 148 SER AAA CA 1
ATOM 2573 C CA B SER A 1 148 ? 1.045 -4.301 26.447 0.500 7.610 148 SER AAA CA 1
ATOM 2574 C C A SER A 1 148 ? 1.210 -4.573 24.951 0.500 6.912 148 SER AAA C 1
ATOM 2575 C C B SER A 1 148 ? 1.243 -4.751 25.000 0.500 7.133 148 SER AAA C 1
ATOM 2576 O O A SER A 1 148 ? 0.209 -5.035 24.390 0.500 8.035 148 SER AAA O 1
ATOM 2577 O O B SER A 1 148 ? 0.360 -5.429 24.457 0.500 6.839 148 SER AAA O 1
ATOM 2592 N N . LEU A 1 149 ? 2.408 -4.471 24.416 1.000 6.996 149 LEU AAA N 1
ATOM 2593 C CA . LEU A 1 149 ? 2.762 -5.098 23.132 1.000 6.619 149 LEU AAA CA 1
ATOM 2594 C C . LEU A 1 149 ? 3.222 -6.525 23.383 1.000 6.627 149 LEU AAA C 1
ATOM 2595 O O . LEU A 1 149 ? 4.136 -6.749 24.168 1.000 7.121 149 LEU AAA O 1
ATOM 2611 N N . PRO A 1 150 ? 2.623 -7.507 22.687 1.000 6.243 150 PRO AAA N 1
ATOM 2612 C CA . PRO A 1 150 ? 3.074 -8.893 22.788 1.000 6.081 150 PRO AAA CA 1
ATOM 2613 C C . PRO A 1 150 ? 4.259 -9.141 21.852 1.000 5.769 150 PRO AAA C 1
ATOM 2614 O O . PRO A 1 150 ? 4.736 -8.236 21.164 1.000 5.680 150 PRO AAA O 1
ATOM 2625 N N . GLU A 1 151 ? 4.715 -10.386 21.836 1.000 5.921 151 GLU AAA N 1
ATOM 2626 C CA . GLU A 1 151 ? 5.899 -10.749 21.039 1.000 6.458 151 GLU AAA CA 1
ATOM 2627 C C . GLU A 1 151 ? 5.641 -10.569 19.549 1.000 6.246 151 GLU AAA C 1
ATOM 2628 O O . GLU A 1 151 ? 6.627 -10.344 18.824 1.000 6.424 151 GLU AAA O 1
ATOM 2640 N N . GLU A 1 152 ? 4.410 -10.634 19.069 1.000 5.899 152 GLU AAA N 1
ATOM 2641 C CA . GLU A 1 152 ? 4.165 -10.391 17.623 1.000 5.827 152 GLU AAA CA 1
ATOM 2642 C C . GLU A 1 152 ? 4.744 -9.028 17.252 1.000 5.577 152 GLU AAA C 1
ATOM 2643 O O . GLU A 1 152 ? 5.231 -8.848 16.135 1.000 6.791 152 GLU AAA O 1
ATOM 2655 N N A ASP A 1 153 ? 4.646 -8.062 18.154 0.750 5.485 153 ASP AAA N 1
ATOM 2656 N N B ASP A 1 153 ? 4.671 -8.057 18.157 0.250 5.664 153 ASP AAA N 1
ATOM 2657 C CA A ASP A 1 153 ? 5.258 -6.732 17.948 0.750 5.898 153 ASP AAA CA 1
ATOM 2658 C CA B ASP A 1 153 ? 5.284 -6.729 17.920 0.250 5.691 153 ASP AAA CA 1
ATOM 2659 C C A ASP A 1 153 ? 6.725 -6.752 18.371 0.750 5.583 153 ASP AAA C 1
ATOM 2660 C C B ASP A 1 153 ? 6.744 -6.755 18.358 0.250 5.787 153 ASP AAA C 1
ATOM 2661 O O A ASP A 1 153 ? 7.573 -6.355 17.582 0.750 6.161 153 ASP AAA O 1
ATOM 2662 O O B ASP A 1 153 ? 7.603 -6.422 17.529 0.250 6.172 153 ASP AAA O 1
ATOM 2679 N N . THR A 1 154 ? 7.029 -7.120 19.608 1.000 6.090 154 THR AAA N 1
ATOM 2680 C CA . THR A 1 154 ? 8.379 -6.854 20.167 1.000 6.757 154 THR AAA CA 1
ATOM 2681 C C . THR A 1 154 ? 9.442 -7.769 19.577 1.000 7.130 154 THR AAA C 1
ATOM 2682 O O . THR A 1 154 ? 10.603 -7.340 19.517 1.000 8.156 154 THR AAA O 1
ATOM 2693 N N A LYS A 1 155 ? 9.111 -8.989 19.168 0.500 7.051 155 LYS AAA N 1
ATOM 2694 N N B LYS A 1 155 ? 9.043 -8.969 19.152 0.500 6.959 155 LYS AAA N 1
ATOM 2695 C CA A LYS A 1 155 ? 10.151 -9.930 18.688 0.500 7.440 155 LYS AAA CA 1
ATOM 2696 C CA B LYS A 1 155 ? 9.962 -9.994 18.610 0.500 7.604 155 LYS AAA CA 1
ATOM 2697 C C A LYS A 1 155 ? 10.070 -10.098 17.176 0.500 7.307 155 LYS AAA C 1
ATOM 2698 C C B LYS A 1 155 ? 9.908 -10.013 17.087 0.500 7.509 155 LYS AAA C 1
ATOM 2699 O O A LYS A 1 155 ? 11.036 -10.580 16.573 0.500 7.921 155 LYS AAA O 1
ATOM 2700 O O B LYS A 1 155 ? 10.974 -10.155 16.481 0.500 7.697 155 LYS AAA O 1
ATOM 2723 N N A LEU A 1 156 ? 8.938 -9.710 16.584 0.250 6.380 156 LEU AAA N 1
ATOM 2724 N N B LEU A 1 156 ? 8.735 -9.887 16.475 0.750 7.419 156 LEU AAA N 1
ATOM 2725 C CA A LEU A 1 156 ? 8.542 -10.112 15.207 0.250 6.274 156 LEU AAA CA 1
ATOM 2726 C CA B LEU A 1 156 ? 8.621 -10.105 15.017 0.750 7.663 156 LEU AAA CA 1
ATOM 2727 C C A LEU A 1 156 ? 8.457 -8.887 14.280 0.250 6.136 156 LEU AAA C 1
ATOM 2728 C C B LEU A 1 156 ? 8.542 -8.759 14.302 0.750 6.702 156 LEU AAA C 1
ATOM 2729 O O A LEU A 1 156 ? 9.312 -8.763 13.383 0.250 6.375 156 LEU AAA O 1
ATOM 2730 O O B LEU A 1 156 ? 9.501 -8.380 13.613 0.750 6.846 156 LEU AAA O 1
ATOM 2761 N N . LYS A 1 157 ? 7.452 -8.025 14.458 1.000 5.918 157 LYS AAA N 1
ATOM 2762 C CA . LYS A 1 157 ? 7.243 -6.848 13.575 1.000 5.854 157 LYS AAA CA 1
ATOM 2763 C C . LYS A 1 157 ? 8.265 -5.739 13.822 1.000 5.743 157 LYS AAA C 1
ATOM 2764 O O . LYS A 1 157 ? 8.844 -5.216 12.857 1.000 5.872 157 LYS AAA O 1
ATOM 2783 N N . ILE A 1 158 ? 8.470 -5.345 15.073 1.000 5.537 158 ILE AAA N 1
ATOM 2784 C CA . ILE A 1 158 ? 9.323 -4.165 15.353 1.000 5.291 158 ILE AAA CA 1
ATOM 2785 C C . ILE A 1 158 ? 10.744 -4.413 14.875 1.000 5.064 158 ILE AAA C 1
ATOM 2786 O O . ILE A 1 158 ? 11.314 -3.551 14.200 1.000 5.146 158 ILE AAA O 1
ATOM 2802 N N . PRO A 1 159 ? 11.389 -5.545 15.211 1.000 5.252 159 PRO AAA N 1
ATOM 2803 C CA . PRO A 1 159 ? 12.751 -5.732 14.728 1.000 5.441 159 PRO AAA CA 1
ATOM 2804 C C . PRO A 1 159 ? 12.848 -5.757 13.199 1.000 5.175 159 PRO AAA C 1
ATOM 2805 O O . PRO A 1 159 ? 13.835 -5.273 12.647 1.000 5.265 159 PRO AAA O 1
ATOM 2816 N N . LEU A 1 160 ? 11.849 -6.302 12.521 1.000 5.404 160 LEU AAA N 1
ATOM 2817 C CA . LEU A 1 160 ? 11.850 -6.310 11.040 1.000 5.795 160 LEU AAA CA 1
ATOM 2818 C C . LEU A 1 160 ? 11.657 -4.896 10.501 1.000 5.154 160 LEU AAA C 1
ATOM 2819 O O . LEU A 1 160 ? 12.290 -4.555 9.488 1.000 6.040 160 LEU AAA O 1
ATOM 2835 N N . ILE A 1 161 ? 10.817 -4.093 11.140 1.000 5.203 161 ILE AAA N 1
ATOM 2836 C CA . ILE A 1 161 ? 10.645 -2.689 10.700 1.000 5.700 161 ILE AAA CA 1
ATOM 2837 C C . ILE A 1 161 ? 11.966 -1.943 10.843 1.000 5.190 161 ILE AAA C 1
ATOM 2838 O O . ILE A 1 161 ? 12.381 -1.223 9.923 1.000 5.416 161 ILE AAA O 1
ATOM 2854 N N . HIS A 1 162 ? 12.664 -2.117 11.952 1.000 4.864 162 HIS AAA N 1
ATOM 2855 C CA . HIS A 1 162 ? 13.987 -1.461 12.093 1.000 5.027 162 HIS AAA CA 1
ATOM 2856 C C . HIS A 1 162 ? 14.916 -1.934 10.973 1.000 4.484 162 HIS AAA C 1
ATOM 2857 O O . HIS A 1 162 ? 15.632 -1.113 10.383 1.000 4.992 162 HIS AAA O 1
ATOM 2872 N N . ARG A 1 163 ? 14.971 -3.233 10.720 1.000 4.495 163 ARG AAA N 1
ATOM 2873 C CA . ARG A 1 163 ? 15.860 -3.761 9.669 1.000 4.526 163 ARG AAA CA 1
ATOM 2874 C C . ARG A 1 163 ? 15.525 -3.133 8.318 1.000 4.924 163 ARG AAA C 1
ATOM 2875 O O . ARG A 1 163 ? 16.454 -2.769 7.579 1.000 5.638 163 ARG AAA O 1
ATOM 2896 N N . ALA A 1 164 ? 14.246 -3.023 7.982 1.000 5.291 164 ALA AAA N 1
ATOM 2897 C CA . ALA A 1 164 ? 13.799 -2.430 6.704 1.000 5.872 164 ALA AAA CA 1
ATOM 2898 C C . ALA A 1 164 ? 14.250 -0.969 6.631 1.000 5.687 164 ALA AAA C 1
ATOM 2899 O O . ALA A 1 164 ? 14.836 -0.533 5.626 1.000 6.118 164 ALA AAA O 1
ATOM 2906 N N . LEU A 1 165 ? 13.960 -0.195 7.675 1.000 5.514 165 LEU AAA N 1
ATOM 2907 C CA . LEU A 1 165 ? 14.318 1.245 7.685 1.000 5.993 165 LEU AAA CA 1
ATOM 2908 C C . LEU A 1 165 ? 15.825 1.416 7.532 1.000 5.612 165 LEU AAA C 1
ATOM 2909 O O . LEU A 1 165 ? 16.278 2.363 6.872 1.000 6.162 165 LEU AAA O 1
ATOM 2925 N N . GLN A 1 166 ? 16.598 0.533 8.136 1.000 5.011 166 GLN AAA N 1
ATOM 2926 C CA . GLN A 1 166 ? 18.072 0.651 8.136 1.000 5.138 166 GLN AAA CA 1
ATOM 2927 C C . GLN A 1 166 ? 18.668 0.279 6.782 1.000 4.804 166 GLN AAA C 1
ATOM 2928 O O . GLN A 1 166 ? 19.829 0.608 6.549 1.000 5.454 166 GLN AAA O 1
ATOM 2942 N N . LEU A 1 167 ? 17.902 -0.360 5.907 1.000 5.104 167 LEU AAA N 1
ATOM 2943 C CA . LEU A 1 167 ? 18.353 -0.674 4.528 1.000 6.010 167 LEU AAA CA 1
ATOM 2944 C C . LEU A 1 167 ? 18.018 0.450 3.564 1.000 6.426 167 LEU AAA C 1
ATOM 2945 O O . LEU A 1 167 ? 18.599 0.478 2.478 1.000 8.093 167 LEU AAA O 1
ATOM 2961 N N . ALA A 1 168 ? 17.135 1.346 3.942 1.000 6.612 168 ALA AAA N 1
ATOM 2962 C CA . ALA A 1 168 ? 16.643 2.414 3.059 1.000 6.769 168 ALA AAA CA 1
ATOM 2963 C C . ALA A 1 168 ? 17.517 3.651 3.174 1.000 7.631 168 ALA AAA C 1
ATOM 2964 O O . ALA A 1 168 ? 18.040 3.963 4.258 1.000 10.381 168 ALA AAA O 1
ATOM 2971 N N A GLN A 1 169 ? 17.639 4.389 2.074 0.500 7.228 169 GLN AAA N 1
ATOM 2972 N N B GLN A 1 169 ? 17.694 4.323 2.042 0.500 8.019 169 GLN AAA N 1
ATOM 2973 C CA A GLN A 1 169 ? 18.184 5.767 2.087 0.500 7.429 169 GLN AAA CA 1
ATOM 2974 C CA B GLN A 1 169 ? 18.334 5.651 1.946 0.500 10.011 169 GLN AAA CA 1
ATOM 2975 C C A GLN A 1 169 ? 17.001 6.758 2.127 0.500 7.696 169 GLN AAA C 1
ATOM 2976 C C B GLN A 1 169 ? 17.240 6.716 1.943 0.500 10.295 169 GLN AAA C 1
ATOM 2977 O O A GLN A 1 169 ? 17.133 7.807 2.766 0.500 7.254 169 GLN AAA O 1
ATOM 2978 O O B GLN A 1 169 ? 17.556 7.890 2.165 0.250 12.419 169 GLN AAA O 1
ATOM 3005 N N A ARG A 1 170 ? 15.889 6.467 1.452 0.500 6.975 170 ARG AAA N 1
ATOM 3006 N N B ARG A 1 170 ? 16.011 6.318 1.620 0.250 9.537 170 ARG AAA N 1
ATOM 3007 C CA A ARG A 1 170 ? 14.667 7.307 1.487 0.750 8.664 170 ARG AAA CA 1
ATOM 3008 C CA B ARG A 1 170 ? 14.804 7.177 1.651 0.250 9.831 170 ARG AAA CA 1
ATOM 3009 C C A ARG A 1 170 ? 14.090 7.205 2.909 0.750 8.770 170 ARG AAA C 1
ATOM 3010 C C B ARG A 1 170 ? 14.318 7.229 3.097 0.250 9.019 170 ARG AAA C 1
ATOM 3011 O O A ARG A 1 170 ? 13.947 6.102 3.453 0.750 9.278 170 ARG AAA O 1
ATOM 3012 O O B ARG A 1 170 ? 14.575 6.299 3.871 0.250 8.558 170 ARG AAA O 1
ATOM 3053 N N . PRO A 1 171 ? 13.649 8.317 3.540 1.000 9.226 171 PRO AAA N 1
ATOM 3054 C CA . PRO A 1 171 ? 12.893 8.235 4.782 1.000 9.486 171 PRO AAA CA 1
ATOM 3055 C C . PRO A 1 171 ? 11.665 7.346 4.562 1.000 8.666 171 PRO AAA C 1
ATOM 3056 O O . PRO A 1 171 ? 10.963 7.520 3.594 1.000 8.884 171 PRO AAA O 1
ATOM 3067 N N . VAL A 1 172 ? 11.406 6.435 5.493 1.000 8.492 172 VAL AAA N 1
ATOM 3068 C CA . VAL A 1 172 ? 10.260 5.504 5.435 1.000 8.416 172 VAL AAA CA 1
ATOM 3069 C C . VAL A 1 172 ? 9.210 6.003 6.417 1.000 8.994 172 VAL AAA C 1
ATOM 3070 O O . VAL A 1 172 ? 9.522 6.330 7.570 1.000 12.269 172 VAL AAA O 1
ATOM 3083 N N . SER A 1 173 ? 7.993 6.092 5.938 1.000 6.563 173 SER AAA N 1
ATOM 3084 C CA . SER A 1 173 ? 6.829 6.509 6.737 1.000 6.625 173 SER AAA CA 1
ATOM 3085 C C . SER A 1 173 ? 6.032 5.290 7.174 1.000 6.529 173 SER AAA C 1
ATOM 3086 O O . SER A 1 173 ? 5.720 4.426 6.357 1.000 8.101 173 SER AAA O 1
ATOM 3094 N N . LEU A 1 174 ? 5.671 5.272 8.442 1.000 5.596 174 LEU AAA N 1
ATOM 3095 C CA . LEU A 1 174 ? 4.854 4.190 9.011 1.000 5.733 174 LEU AAA CA 1
ATOM 3096 C C . LEU A 1 174 ? 3.407 4.659 9.121 1.000 5.757 174 LEU AAA C 1
ATOM 3097 O O . LEU A 1 174 ? 3.133 5.814 9.491 1.000 5.917 174 LEU AAA O 1
ATOM 3113 N N . LEU A 1 175 ? 2.500 3.748 8.849 1.000 5.662 175 LEU AAA N 1
ATOM 3114 C CA . LEU A 1 175 ? 1.040 3.982 8.893 1.000 5.957 175 LEU AAA CA 1
ATOM 3115 C C . LEU A 1 175 ? 0.432 2.898 9.760 1.000 5.486 175 LEU AAA C 1
ATOM 3116 O O . LEU A 1 175 ? 0.653 1.726 9.467 1.000 7.258 175 LEU AAA O 1
ATOM 3132 N N . ALA A 1 176 ? -0.323 3.240 10.799 1.000 5.213 176 ALA AAA N 1
ATOM 3133 C CA . ALA A 1 176 ? -0.938 2.232 11.678 1.000 5.720 176 ALA AAA CA 1
ATOM 3134 C C . ALA A 1 176 ? -2.445 2.179 11.448 1.000 5.346 176 ALA AAA C 1
ATOM 3135 O O . ALA A 1 176 ? -3.094 3.214 11.256 1.000 6.422 176 ALA AAA O 1
ATOM 3142 N N . SER A 1 177 ? -3.007 0.986 11.577 1.000 5.586 177 SER AAA N 1
ATOM 3143 C CA . SER A 1 177 ? -4.465 0.772 11.439 1.000 6.046 177 SER AAA CA 1
ATOM 3144 C C . SER A 1 177 ? -4.909 -0.311 12.402 1.000 5.631 177 SER AAA C 1
ATOM 3145 O O . SER A 1 177 ? -4.286 -1.377 12.399 1.000 5.926 177 SER AAA O 1
ATOM 3153 N N . PRO A 1 178 ? -6.000 -0.131 13.165 1.000 5.698 178 PRO AAA N 1
ATOM 3154 C CA . PRO A 1 178 ? -6.532 -1.211 13.977 1.000 5.343 178 PRO AAA CA 1
ATOM 3155 C C . PRO A 1 178 ? -7.631 -1.974 13.253 1.000 5.110 178 PRO AAA C 1
ATOM 3156 O O . PRO A 1 178 ? -8.381 -1.400 12.476 1.000 6.068 178 PRO AAA O 1
ATOM 3167 N N . TRP A 1 179 ? -7.765 -3.255 13.576 1.000 5.185 179 TRP AAA N 1
ATOM 3168 C CA . TRP A 1 179 ? -8.892 -4.077 13.082 1.000 5.394 179 TRP AAA CA 1
ATOM 3169 C C . TRP A 1 179 ? -9.966 -4.174 14.155 1.000 5.418 179 TRP AAA C 1
ATOM 3170 O O . TRP A 1 179 ? -11.118 -3.833 13.894 1.000 5.968 179 TRP AAA O 1
ATOM 3191 N N . THR A 1 180 ? -9.616 -4.647 15.346 1.000 5.619 180 THR AAA N 1
ATOM 3192 C CA . THR A 1 180 ? -10.579 -4.696 16.461 1.000 5.621 180 THR AAA CA 1
ATOM 3193 C C . THR A 1 180 ? -10.025 -3.961 17.666 1.000 5.483 180 THR AAA C 1
ATOM 3194 O O . THR A 1 180 ? -8.817 -3.912 17.896 1.000 6.176 180 THR AAA O 1
ATOM 3205 N N . SER A 1 181 ? -10.946 -3.471 18.482 1.000 5.833 181 SER AAA N 1
ATOM 3206 C CA . SER A 1 181 ? -10.671 -3.090 19.870 1.000 5.812 181 SER AAA CA 1
ATOM 3207 C C . SER A 1 181 ? -10.700 -4.338 20.731 1.000 5.916 181 SER AAA C 1
ATOM 3208 O O . SER A 1 181 ? -11.224 -5.386 20.346 1.000 6.047 181 SER AAA O 1
ATOM 3216 N N . PRO A 1 182 ? -10.246 -4.195 21.996 1.000 6.365 182 PRO AAA N 1
ATOM 3217 C CA . PRO A 1 182 ? -10.577 -5.173 23.023 1.000 6.661 182 PRO AAA CA 1
ATOM 3218 C C . PRO A 1 182 ? -12.081 -5.472 23.007 1.000 6.336 182 PRO AAA C 1
ATOM 3219 O O . PRO A 1 182 ? -12.916 -4.590 22.767 1.000 6.374 182 PRO AAA O 1
ATOM 3230 N N . THR A 1 183 ? -12.417 -6.723 23.297 1.000 6.424 183 THR AAA N 1
ATOM 3231 C CA . THR A 1 183 ? -13.813 -7.191 23.139 1.000 6.671 183 THR AAA CA 1
ATOM 3232 C C . THR A 1 183 ? -14.722 -6.595 24.209 1.000 6.355 183 THR AAA C 1
ATOM 3233 O O . THR A 1 183 ? -15.927 -6.468 23.960 1.000 6.646 183 THR AAA O 1
ATOM 3244 N N . TRP A 1 184 ? -14.154 -6.208 25.345 1.000 6.276 184 TRP AAA N 1
ATOM 3245 C CA . TRP A 1 184 ? -14.930 -5.597 26.450 1.000 6.642 184 TRP AAA CA 1
ATOM 3246 C C . TRP A 1 184 ? -15.324 -4.154 26.130 1.000 6.473 184 TRP AAA C 1
ATOM 3247 O O . TRP A 1 184 ? -16.107 -3.578 26.881 1.000 7.628 184 TRP AAA O 1
ATOM 3268 N N . LEU A 1 185 ? -14.820 -3.589 25.035 1.000 5.810 185 LEU AAA N 1
ATOM 3269 C CA . LEU A 1 185 ? -15.304 -2.273 24.541 1.000 6.114 185 LEU AAA CA 1
ATOM 3270 C C . LEU A 1 185 ? -16.403 -2.425 23.489 1.000 6.011 185 LEU AAA C 1
ATOM 3271 O O . LEU A 1 185 ? -16.921 -1.404 23.041 1.000 6.865 185 LEU AAA O 1
ATOM 3287 N N . LYS A 1 186 ? -16.781 -3.656 23.123 1.000 5.595 186 LYS AAA N 1
ATOM 3288 C CA . LYS A 1 186 ? -17.637 -3.902 21.952 1.000 5.512 186 LYS AAA CA 1
ATOM 3289 C C . LYS A 1 186 ? -19.007 -4.413 22.344 1.000 5.640 186 LYS AAA C 1
ATOM 3290 O O . LYS A 1 186 ? -19.160 -5.208 23.292 1.000 6.577 186 LYS AAA O 1
ATOM 3309 N N . THR A 1 187 ? -19.976 -4.043 21.538 1.000 5.716 187 THR AAA N 1
ATOM 3310 C CA . THR A 1 187 ? -21.382 -4.432 21.747 1.000 6.227 187 THR AAA CA 1
ATOM 3311 C C . THR A 1 187 ? -21.557 -5.951 21.726 1.000 6.423 187 THR AAA C 1
ATOM 3312 O O . THR A 1 187 ? -22.453 -6.441 22.415 1.000 8.819 187 THR AAA O 1
ATOM 3323 N N . ASN A 1 188 ? -20.752 -6.657 20.947 1.000 6.023 188 ASN AAA N 1
ATOM 3324 C CA . ASN A 1 188 ? -20.930 -8.107 20.740 1.000 6.608 188 ASN AAA CA 1
ATOM 3325 C C . ASN A 1 188 ? -19.915 -8.922 21.547 1.000 6.837 188 ASN AAA C 1
ATOM 3326 O O . ASN A 1 188 ? -20.033 -10.160 21.520 1.000 8.086 188 ASN AAA O 1
ATOM 3337 N N . GLY A 1 189 ? -18.968 -8.305 22.251 1.000 7.085 189 GLY AAA N 1
ATOM 3338 C CA . GLY A 1 189 ? -18.018 -9.044 23.095 1.000 7.337 189 GLY AAA CA 1
ATOM 3339 C C . GLY A 1 189 ? -17.190 -10.049 22.307 1.000 7.576 189 GLY AAA C 1
ATOM 3340 O O . GLY A 1 189 ? -16.759 -11.039 22.903 1.000 8.737 189 GLY AAA O 1
ATOM 3344 N N . ALA A 1 190 ? -16.894 -9.799 21.032 1.000 7.648 190 ALA AAA N 1
ATOM 3345 C CA . ALA A 1 190 ? -16.109 -10.732 20.200 1.000 7.936 190 ALA AAA CA 1
ATOM 3346 C C . ALA A 1 190 ? -15.227 -9.915 19.268 1.000 6.752 190 ALA AAA C 1
ATOM 3347 O O . ALA A 1 190 ? -15.550 -8.782 18.964 1.000 7.062 190 ALA AAA O 1
ATOM 3354 N N . VAL A 1 191 ? -14.150 -10.512 18.796 1.000 6.883 191 VAL AAA N 1
ATOM 3355 C CA . VAL A 1 191 ? -13.218 -9.776 17.900 1.000 6.610 191 VAL AAA CA 1
ATOM 3356 C C . VAL A 1 191 ? -13.831 -9.620 16.516 1.000 6.577 191 VAL AAA C 1
ATOM 3357 O O . VAL A 1 191 ? -13.449 -8.675 15.820 1.000 7.216 191 VAL AAA O 1
ATOM 3370 N N . ASN A 1 192 ? -14.681 -10.554 16.129 1.000 7.832 192 ASN AAA N 1
ATOM 3371 C CA . ASN A 1 192 ? -15.289 -10.623 14.787 1.000 8.390 192 ASN AAA CA 1
ATOM 3372 C C . ASN A 1 192 ? -16.799 -10.473 14.926 1.000 9.095 192 ASN AAA C 1
ATOM 3373 O O . ASN A 1 192 ? -17.283 -10.149 16.015 1.000 11.156 192 ASN AAA O 1
ATOM 3384 N N . GLY A 1 193 ? -17.504 -10.705 13.830 1.000 8.986 193 GLY AAA N 1
ATOM 3385 C CA . GLY A 1 193 ? -18.958 -10.550 13.802 1.000 8.541 193 GLY AAA CA 1
ATOM 3386 C C . GLY A 1 193 ? -19.356 -9.092 13.791 1.000 7.963 193 GLY AAA C 1
ATOM 3387 O O . GLY A 1 193 ? -18.510 -8.183 13.783 1.000 9.521 193 GLY AAA O 1
ATOM 3391 N N A LYS A 1 194 ? -20.654 -8.880 13.753 0.500 7.286 194 LYS AAA N 1
ATOM 3392 N N B LYS A 1 194 ? -20.667 -8.843 13.788 0.500 7.400 194 LYS AAA N 1
ATOM 3393 C CA A LYS A 1 194 ? -21.195 -7.522 13.819 0.500 6.995 194 LYS AAA CA 1
ATOM 3394 C CA B LYS A 1 194 ? -21.214 -7.466 13.773 0.500 7.242 194 LYS AAA CA 1
ATOM 3395 C C A LYS A 1 194 ? -20.971 -6.993 15.227 0.500 6.606 194 LYS AAA C 1
ATOM 3396 C C B LYS A 1 194 ? -21.125 -6.881 15.176 0.500 6.858 194 LYS AAA C 1
ATOM 3397 O O A LYS A 1 194 ? -21.390 -7.633 16.203 0.500 6.649 194 LYS AAA O 1
ATOM 3398 O O B LYS A 1 194 ? -21.852 -7.319 16.079 0.500 6.415 194 LYS AAA O 1
ATOM 3435 N N . GLY A 1 195 ? -20.305 -5.859 15.326 1.000 6.236 195 GLY AAA N 1
ATOM 3436 C CA . GLY A 1 195 ? -20.085 -5.256 16.632 1.000 6.854 195 GLY AAA CA 1
ATOM 3437 C C . GLY A 1 195 ? -19.422 -3.932 16.470 1.000 5.886 195 GLY AAA C 1
ATOM 3438 O O . GLY A 1 195 ? -18.595 -3.762 15.574 1.000 6.411 195 GLY AAA O 1
ATOM 3442 N N A SER A 1 196 ? -19.741 -3.022 17.374 0.500 6.111 196 SER AAA N 1
ATOM 3443 N N B SER A 1 196 ? -19.771 -3.005 17.350 0.500 6.272 196 SER AAA N 1
ATOM 3444 C CA A SER A 1 196 ? -19.199 -1.651 17.387 0.500 5.502 196 SER AAA CA 1
ATOM 3445 C CA B SER A 1 196 ? -19.239 -1.628 17.370 0.500 5.785 196 SER AAA CA 1
ATOM 3446 C C A SER A 1 196 ? -18.713 -1.364 18.796 0.500 5.560 196 SER AAA C 1
ATOM 3447 C C B SER A 1 196 ? -18.793 -1.323 18.791 0.500 5.837 196 SER AAA C 1
ATOM 3448 O O A SER A 1 196 ? -18.958 -2.186 19.699 0.500 6.173 196 SER AAA O 1
ATOM 3449 O O B SER A 1 196 ? -19.162 -2.080 19.707 0.500 6.016 196 SER AAA O 1
ATOM 3464 N N . LEU A 1 197 ? -18.117 -0.204 18.988 1.000 5.468 197 LEU AAA N 1
ATOM 3465 C CA . LEU A 1 197 ? -17.892 0.279 20.357 1.000 5.524 197 LEU AAA CA 1
ATOM 3466 C C . LEU A 1 197 ? -19.243 0.417 21.048 1.000 5.497 197 LEU AAA C 1
ATOM 3467 O O . LEU A 1 197 ? -20.226 0.874 20.432 1.000 6.479 197 LEU AAA O 1
ATOM 3483 N N . LYS A 1 198 ? -19.281 0.079 22.321 1.000 5.496 198 LYS AAA N 1
ATOM 3484 C CA . LYS A 1 198 ? -20.460 0.342 23.161 1.000 5.678 198 LYS AAA CA 1
ATOM 3485 C C . LYS A 1 198 ? -20.681 1.847 23.289 1.000 5.411 198 LYS AAA C 1
ATOM 3486 O O . LYS A 1 198 ? -19.760 2.649 23.139 1.000 6.011 198 LYS AAA O 1
ATOM 3505 N N . GLY A 1 199 ? -21.909 2.205 23.614 1.000 5.834 199 GLY AAA N 1
ATOM 3506 C CA . GLY A 1 199 ? -22.238 3.590 23.944 1.000 5.742 199 GLY AAA CA 1
ATOM 3507 C C . GLY A 1 199 ? -22.220 4.482 22.721 1.000 5.783 199 GLY AAA C 1
ATOM 3508 O O . GLY A 1 199 ? -22.746 4.112 21.653 1.000 7.902 199 GLY AAA O 1
ATOM 3512 N N . GLN A 1 200 ? -21.654 5.665 22.882 1.000 5.446 200 GLN AAA N 1
ATOM 3513 C CA . GLN A 1 200 ? -21.648 6.676 21.811 1.000 5.567 200 GLN AAA CA 1
ATOM 3514 C C . GLN A 1 200 ? -20.397 7.511 21.950 1.000 5.168 200 GLN AAA C 1
ATOM 3515 O O . GLN A 1 200 ? -19.848 7.672 23.035 1.000 5.039 200 GLN AAA O 1
ATOM 3529 N N . PRO A 1 201 ? -19.935 8.103 20.837 1.000 5.649 201 PRO AAA N 1
ATOM 3530 C CA . PRO A 1 201 ? -18.815 9.032 20.872 1.000 5.622 201 P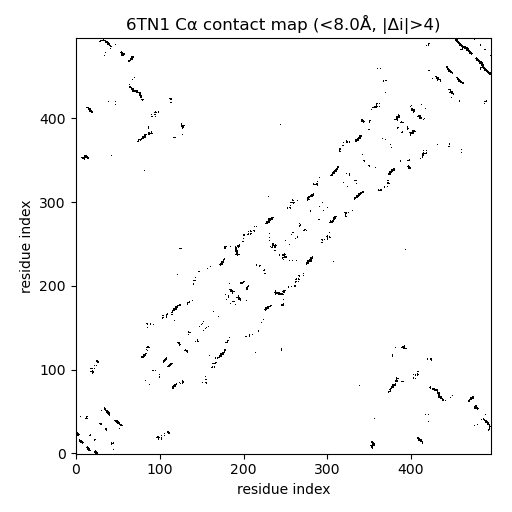RO AAA CA 1
ATOM 3531 C C . PRO A 1 201 ? -18.925 10.039 22.013 1.000 5.590 201 PRO AAA C 1
ATOM 3532 O O . PRO A 1 201 ? -20.010 10.561 22.291 1.000 5.599 201 PRO AAA O 1
ATOM 3543 N N . GLY A 1 202 ? -17.784 10.270 22.650 1.000 5.799 202 GLY AAA N 1
ATOM 3544 C CA . GLY A 1 202 ? -17.650 11.200 23.780 1.000 6.188 202 GLY AAA CA 1
ATOM 3545 C C . GLY A 1 202 ? -17.806 10.506 25.117 1.000 5.903 202 GLY AAA C 1
ATOM 3546 O O . GLY A 1 202 ? -17.684 11.186 26.134 1.000 8.678 202 GLY AAA O 1
ATOM 3550 N N . ASP A 1 203 ? -18.080 9.207 25.140 1.000 5.066 203 ASP AAA N 1
ATOM 3551 C CA . ASP A 1 203 ? -18.287 8.475 26.404 1.000 4.793 203 ASP AAA CA 1
ATOM 3552 C C . ASP A 1 203 ? -17.050 7.690 26.824 1.000 4.710 203 ASP AAA C 1
ATOM 3553 O O . ASP A 1 203 ? -15.994 7.745 26.162 1.000 5.392 203 ASP AAA O 1
ATOM 3562 N N . ILE A 1 204 ? -17.180 6.947 27.919 1.000 4.528 204 ILE AAA N 1
ATOM 3563 C CA . ILE A 1 204 ? -16.000 6.268 28.487 1.000 4.819 204 ILE AAA CA 1
ATOM 3564 C C . ILE A 1 204 ? -15.450 5.245 27.491 1.000 4.476 204 ILE AAA C 1
ATOM 3565 O O . ILE A 1 204 ? -14.213 5.093 27.414 1.000 5.019 204 ILE AAA O 1
ATOM 3581 N N . TYR A 1 205 ? -16.297 4.533 26.758 1.000 4.709 205 TYR AAA N 1
ATOM 3582 C CA . TYR A 1 205 ? -15.804 3.489 25.830 1.000 4.877 205 TYR AAA CA 1
ATOM 3583 C C . TYR A 1 205 ? -14.981 4.134 24.723 1.000 4.598 205 TYR AAA C 1
ATOM 3584 O O . TYR A 1 205 ? -13.926 3.622 24.342 1.000 5.108 205 TYR AAA O 1
ATOM 3602 N N . HIS A 1 206 ? -15.494 5.238 24.188 1.000 4.823 206 HIS AAA N 1
ATOM 3603 C CA . HIS A 1 206 ? -14.858 5.919 23.053 1.000 5.043 206 HIS AAA CA 1
ATOM 3604 C C . HIS A 1 206 ? -13.596 6.649 23.510 1.000 4.991 206 HIS AAA C 1
ATOM 3605 O O . HIS A 1 206 ? -12.615 6.690 22.752 1.000 5.640 206 HIS AAA O 1
ATOM 3620 N N A GLN A 1 207 ? -13.592 7.218 24.706 0.500 5.289 207 GLN AAA N 1
ATOM 3621 N N B GLN A 1 207 ? -13.654 7.253 24.701 0.400 5.319 207 GLN AAA N 1
ATOM 3622 N N C GLN A 1 207 ? -13.626 7.209 24.718 0.100 5.158 207 GLN AAA N 1
ATOM 3623 C CA A GLN A 1 207 ? -12.361 7.874 25.193 0.500 5.199 207 GLN AAA CA 1
ATOM 3624 C CA B GLN A 1 207 ? -12.495 7.866 25.401 0.400 5.568 207 GLN AAA CA 1
ATOM 3625 C CA C GLN A 1 207 ? -12.463 7.896 25.329 0.100 5.342 207 GLN AAA CA 1
ATOM 3626 C C A GLN A 1 207 ? -11.307 6.809 25.481 0.500 4.935 207 GLN AAA C 1
ATOM 3627 C C B GLN A 1 207 ? -11.372 6.837 25.501 0.400 5.277 207 GLN AAA C 1
ATOM 3628 C C C GLN A 1 207 ? -11.350 6.878 25.596 0.100 5.214 207 GLN AAA C 1
ATOM 3629 O O A GLN A 1 207 ? -10.122 7.040 25.200 0.500 5.030 207 GLN AAA O 1
ATOM 3630 O O B GLN A 1 207 ? -10.229 7.126 25.116 0.400 5.469 207 GLN AAA O 1
ATOM 3631 O O C GLN A 1 207 ? -10.169 7.245 25.442 0.100 5.277 207 GLN AAA O 1
ATOM 3671 N N . THR A 1 208 ? -11.714 5.657 26.002 1.000 5.048 208 THR AAA N 1
ATOM 3672 C CA . THR A 1 208 ? -10.734 4.581 26.230 1.000 5.159 208 THR AAA CA 1
ATOM 3673 C C . THR A 1 208 ? -10.142 4.126 24.891 1.000 5.136 208 THR AAA C 1
ATOM 3674 O O . THR A 1 208 ? -8.921 3.922 24.791 1.000 5.757 208 THR AAA O 1
ATOM 3685 N N . TRP A 1 209 ? -10.986 3.975 23.882 1.000 4.973 209 TRP AAA N 1
ATOM 3686 C CA . TRP A 1 209 ? -10.492 3.505 22.568 1.000 4.969 209 TRP AAA CA 1
ATOM 3687 C C . TRP A 1 209 ? -9.546 4.554 21.972 1.000 4.982 209 TRP AAA C 1
ATOM 3688 O O . TRP A 1 209 ? -8.498 4.199 21.442 1.000 5.559 209 TRP AAA O 1
ATOM 3709 N N . ALA A 1 210 ? -9.869 5.840 22.067 1.000 5.366 210 ALA AAA N 1
ATOM 3710 C CA . ALA A 1 210 ? -8.951 6.889 21.596 1.000 5.620 210 ALA AAA CA 1
ATOM 3711 C C . ALA A 1 210 ? -7.631 6.813 22.365 1.000 5.618 210 ALA AAA C 1
ATOM 3712 O O . ALA A 1 210 ? -6.563 6.944 21.760 1.000 6.203 210 ALA AAA O 1
ATOM 3719 N N A ARG A 1 211 ? -7.688 6.617 23.683 0.250 5.614 211 ARG AAA N 1
ATOM 3720 N N B ARG A 1 211 ? -7.690 6.634 23.683 0.500 5.672 211 ARG AAA N 1
ATOM 3721 N N C ARG A 1 211 ? -7.689 6.618 23.680 0.250 5.762 211 ARG AAA N 1
ATOM 3722 C CA A ARG A 1 211 ? -6.467 6.530 24.529 0.250 5.713 211 ARG AAA CA 1
ATOM 3723 C CA B ARG A 1 211 ? -6.456 6.531 24.503 0.500 5.760 211 ARG AAA CA 1
ATOM 3724 C CA C ARG A 1 211 ? -6.461 6.533 24.511 0.250 5.907 211 ARG AAA CA 1
ATOM 3725 C C A ARG A 1 211 ? -5.635 5.306 24.134 0.250 5.682 211 ARG AAA C 1
ATOM 3726 C C B ARG A 1 211 ? -5.628 5.325 24.056 0.500 5.817 211 ARG AAA C 1
ATOM 3727 C C C ARG A 1 211 ? -5.628 5.320 24.091 0.250 5.773 211 ARG AAA C 1
ATOM 3728 O O A ARG A 1 211 ? -4.400 5.349 24.300 0.250 6.028 211 ARG AAA O 1
ATOM 3729 O O B ARG A 1 211 ? -4.390 5.411 24.053 0.500 6.383 211 ARG AAA O 1
ATOM 3730 O O C ARG A 1 211 ? -4.387 5.391 24.179 0.250 6.191 211 ARG AAA O 1
ATOM 3791 N N . TYR A 1 212 ? -6.276 4.249 23.634 1.000 5.573 212 TYR AAA N 1
ATOM 3792 C CA . TYR A 1 212 ? -5.563 3.047 23.138 1.000 5.717 212 TYR AAA CA 1
ATOM 3793 C C . TYR A 1 212 ? -4.660 3.417 21.958 1.000 5.466 212 TYR AAA C 1
ATOM 3794 O O . TYR A 1 212 ? -3.540 2.903 21.867 1.000 5.633 212 TYR AAA O 1
ATOM 3812 N N . PHE A 1 213 ? -5.115 4.305 21.076 1.000 5.543 213 PHE AAA N 1
ATOM 3813 C CA . PHE A 1 213 ? -4.238 4.783 19.982 1.000 5.916 213 PHE AAA CA 1
ATOM 3814 C C . PHE A 1 213 ? -2.981 5.443 20.560 1.000 6.042 213 PHE AAA C 1
ATOM 3815 O O . PHE A 1 213 ? -1.881 5.200 20.074 1.000 6.227 213 PHE AAA O 1
ATOM 3832 N N . VAL A 1 214 ? -3.138 6.303 21.551 1.000 6.143 214 VAL AAA N 1
ATOM 3833 C CA . VAL A 1 214 ? -1.988 7.000 22.171 1.000 6.492 214 VAL AAA CA 1
ATOM 3834 C C . VAL A 1 214 ? -1.078 5.979 22.845 1.000 5.940 214 VAL AAA C 1
ATOM 3835 O O . VAL A 1 214 ? 0.141 6.080 22.701 1.000 6.329 214 VAL AAA O 1
ATOM 3848 N N A LYS A 1 215 ? -1.639 4.987 23.529 0.500 5.832 215 LYS AAA N 1
ATOM 3849 N N B LYS A 1 215 ? -1.649 4.999 23.545 0.500 5.930 215 LYS AAA N 1
ATOM 3850 C CA A LYS A 1 215 ? -0.796 3.963 24.193 0.500 5.960 215 LYS AAA CA 1
ATOM 3851 C CA B LYS A 1 215 ? -0.838 3.937 24.191 0.500 6.209 215 LYS AAA CA 1
ATOM 3852 C C A LYS A 1 215 ? -0.015 3.161 23.147 0.500 5.511 215 LYS AAA C 1
ATOM 3853 C C B LYS A 1 215 ? -0.016 3.188 23.139 0.500 5.607 215 LYS AAA C 1
ATOM 3854 O O A LYS A 1 215 ? 1.143 2.796 23.401 0.500 5.832 215 LYS AAA O 1
ATOM 3855 O O B LYS A 1 215 ? 1.159 2.880 23.385 0.500 6.006 215 LYS AAA O 1
ATOM 3892 N N . PHE A 1 216 ? -0.631 2.874 22.006 1.000 5.490 216 PHE AAA N 1
ATOM 3893 C CA . PHE A 1 216 ? 0.058 2.170 20.909 1.000 5.765 216 PHE AAA CA 1
ATOM 3894 C C . PHE A 1 216 ? 1.238 3.014 20.423 1.000 5.226 216 PHE AAA C 1
ATOM 3895 O O . PHE A 1 216 ? 2.362 2.512 20.275 1.000 5.854 216 PHE AAA O 1
ATOM 3912 N N . LEU A 1 217 ? 0.994 4.291 20.149 1.000 5.651 217 LEU AAA N 1
ATOM 3913 C CA . LEU A 1 217 ? 2.055 5.184 19.646 1.000 5.848 217 LEU AAA CA 1
ATOM 3914 C C . LEU A 1 217 ? 3.137 5.351 20.717 1.000 5.640 217 LEU AAA C 1
ATOM 3915 O O . LEU A 1 217 ? 4.329 5.372 20.380 1.000 5.816 217 LEU AAA O 1
ATOM 3931 N N . ASP A 1 218 ? 2.752 5.464 21.982 1.000 5.547 218 ASP AAA N 1
ATOM 3932 C CA . ASP A 1 218 ? 3.742 5.527 23.088 1.000 6.074 218 ASP AAA CA 1
ATOM 3933 C C . ASP A 1 218 ? 4.618 4.275 23.080 1.000 5.941 218 ASP AAA C 1
ATOM 3934 O O . ASP A 1 218 ? 5.848 4.373 23.215 1.000 6.318 218 ASP AAA O 1
ATOM 3943 N N . ALA A 1 219 ? 4.006 3.112 22.916 1.000 5.978 219 ALA AAA N 1
ATOM 3944 C CA . ALA A 1 219 ? 4.742 1.842 23.032 1.000 6.286 219 ALA AAA CA 1
ATOM 3945 C C . ALA A 1 219 ? 5.698 1.701 21.845 1.000 5.857 219 ALA AAA C 1
ATOM 3946 O O . ALA A 1 219 ? 6.870 1.323 22.039 1.000 6.498 219 ALA AAA O 1
ATOM 3953 N N . TYR A 1 220 ? 5.255 2.025 20.634 1.000 5.925 220 TYR AAA N 1
ATOM 3954 C CA . TYR A 1 220 ? 6.167 1.959 19.476 1.000 6.113 220 TYR AAA CA 1
ATOM 3955 C C . TYR A 1 220 ? 7.262 3.011 19.638 1.000 6.317 220 TYR AAA C 1
ATOM 3956 O O . TYR A 1 220 ? 8.411 2.742 19.250 1.000 6.451 220 TYR AAA O 1
ATOM 3974 N N . ALA A 1 221 ? 6.960 4.166 20.218 1.000 6.009 221 ALA AAA N 1
ATOM 3975 C CA . ALA A 1 221 ? 7.989 5.214 20.408 1.000 6.814 221 ALA AAA CA 1
ATOM 3976 C C . ALA A 1 221 ? 9.042 4.728 21.410 1.000 6.710 221 ALA AAA C 1
ATOM 3977 O O . ALA A 1 221 ? 10.210 5.081 21.237 1.000 7.688 221 ALA AAA O 1
ATOM 3984 N N . GLU A 1 222 ? 8.672 3.914 22.396 1.000 7.179 222 GLU AAA N 1
ATOM 3985 C CA . GLU A 1 222 ? 9.679 3.337 23.324 1.000 7.838 222 GLU AAA CA 1
ATOM 3986 C C . GLU A 1 222 ? 10.650 2.439 22.547 1.000 7.679 222 GLU AAA C 1
ATOM 3987 O O . GLU A 1 222 ? 11.795 2.295 22.973 1.000 9.430 222 GLU AAA O 1
ATOM 3999 N N . HIS A 1 223 ? 10.185 1.858 21.443 1.000 7.101 223 HIS AAA N 1
ATOM 4000 C CA . HIS A 1 223 ? 10.997 1.030 20.523 1.000 7.782 223 HIS AAA CA 1
ATOM 4001 C C . HIS A 1 223 ? 11.609 1.869 19.406 1.000 7.761 223 HIS AAA C 1
ATOM 4002 O O . HIS A 1 223 ? 12.110 1.286 18.437 1.000 10.110 223 HIS AAA O 1
ATOM 4017 N N . LYS A 1 224 ? 11.598 3.190 19.528 1.000 7.728 224 LYS AAA N 1
ATOM 4018 C CA . LYS A 1 224 ? 12.285 4.117 18.592 1.000 8.368 224 LYS AAA CA 1
ATOM 4019 C C . LYS A 1 224 ? 11.636 4.059 17.213 1.000 7.737 224 LYS AAA C 1
ATOM 4020 O O . LYS A 1 224 ? 12.318 4.289 16.223 1.000 9.563 224 LYS AAA O 1
ATOM 4039 N N . LEU A 1 225 ? 10.326 3.878 17.174 1.000 6.492 225 LEU AAA N 1
ATOM 4040 C CA . LEU A 1 225 ? 9.547 3.977 15.921 1.000 6.649 225 LEU AAA CA 1
ATOM 4041 C C . LEU A 1 225 ? 8.478 5.036 16.087 1.000 6.557 225 LEU AAA C 1
ATOM 4042 O O . LEU A 1 225 ? 7.747 5.032 17.077 1.000 8.163 225 LEU AAA O 1
ATOM 4058 N N A GLN A 1 226 ? 8.385 5.880 15.066 0.500 6.825 226 GLN AAA N 1
ATOM 4059 N N B GLN A 1 226 ? 8.392 5.949 15.128 0.500 6.579 226 GLN AAA N 1
ATOM 4060 C CA A GLN A 1 226 ? 7.469 7.032 14.965 0.500 7.812 226 GLN AAA CA 1
ATOM 4061 C CA B GLN A 1 226 ? 7.349 6.996 15.107 0.500 7.367 226 GLN AAA CA 1
ATOM 4062 C C A GLN A 1 226 ? 6.532 6.771 13.787 0.500 6.837 226 GLN AAA C 1
ATOM 4063 C C B GLN A 1 226 ? 6.559 6.869 13.812 0.500 6.812 226 GLN AAA C 1
ATOM 4064 O O A GLN A 1 226 ? 6.976 6.163 12.785 0.500 7.429 226 GLN AAA O 1
ATOM 4065 O O B GLN A 1 226 ? 7.148 6.544 12.769 0.500 7.006 226 GLN AAA O 1
ATOM 4092 N N . PHE A 1 227 ? 5.281 7.218 13.881 1.000 6.279 227 PHE AAA N 1
ATOM 4093 C CA . PHE A 1 227 ? 4.336 7.076 12.770 1.000 6.330 227 PHE AAA CA 1
ATOM 4094 C C . PHE A 1 227 ? 4.137 8.395 12.047 1.000 6.397 227 PHE AAA C 1
ATOM 4095 O O . PHE A 1 227 ? 4.049 9.482 12.630 1.000 7.762 227 PHE AAA O 1
ATOM 4112 N N . TRP A 1 228 ? 3.973 8.248 10.742 1.000 6.061 228 TRP AAA N 1
ATOM 4113 C CA . TRP A 1 228 ? 3.501 9.335 9.863 1.000 5.963 228 TRP AAA CA 1
ATOM 4114 C C . TRP A 1 228 ? 2.002 9.535 10.053 1.000 5.771 228 TRP AAA C 1
ATOM 4115 O O . TRP A 1 228 ? 1.539 10.683 10.125 1.000 5.909 228 TRP AAA O 1
ATOM 4136 N N . ALA A 1 229 ? 1.253 8.445 10.093 1.000 5.585 229 ALA AAA N 1
ATOM 4137 C CA . ALA A 1 229 ? -0.209 8.535 10.130 1.000 5.563 229 ALA AAA CA 1
ATOM 4138 C C . ALA A 1 229 ? -0.788 7.296 10.786 1.000 5.359 229 ALA AAA C 1
ATOM 4139 O O . ALA A 1 229 ? -0.136 6.252 10.893 1.000 5.559 229 ALA AAA O 1
ATOM 4146 N N . VAL A 1 230 ? -2.022 7.459 11.196 1.000 5.122 230 VAL AAA N 1
ATOM 4147 C CA . VAL A 1 230 ? -2.899 6.345 11.603 1.000 5.674 230 VAL AAA CA 1
ATOM 4148 C C . VAL A 1 230 ? -4.194 6.469 10.823 1.000 5.468 230 VAL AAA C 1
ATOM 4149 O O . VAL A 1 230 ? -4.592 7.578 10.441 1.000 6.495 230 VAL AAA O 1
ATOM 4162 N N . THR A 1 231 ? -4.876 5.349 10.644 1.000 5.840 231 THR AAA N 1
ATOM 4163 C CA . THR A 1 231 ? -6.256 5.373 10.146 1.000 5.846 231 THR AAA CA 1
ATOM 4164 C C . THR A 1 231 ? -7.217 5.206 11.309 1.000 5.833 231 THR AAA C 1
ATOM 4165 O O . THR A 1 231 ? -6.859 4.681 12.378 1.000 6.803 231 THR AAA O 1
ATOM 4176 N N . ALA A 1 232 ? -8.442 5.655 11.092 1.000 5.767 232 ALA AAA N 1
ATOM 4177 C CA . ALA A 1 232 ? -9.439 5.706 12.168 1.000 5.780 232 ALA AAA CA 1
ATOM 4178 C C . ALA A 1 232 ? -10.012 4.326 12.492 1.000 5.892 232 ALA AAA C 1
ATOM 4179 O O . ALA A 1 232 ? -10.668 4.207 13.523 1.000 6.555 232 ALA AAA O 1
ATOM 4186 N N . GLU A 1 233 ? -9.799 3.350 11.621 1.000 5.714 233 GLU AAA N 1
ATOM 4187 C CA . GLU A 1 233 ? -10.273 1.956 11.711 1.000 5.564 233 GLU AAA CA 1
ATOM 4188 C C . GLU A 1 233 ? -9.977 1.321 10.365 1.000 5.719 233 GLU AAA C 1
ATOM 4189 O O . GLU A 1 233 ? -10.345 1.919 9.340 1.000 6.051 233 GLU AAA O 1
ATOM 4201 N N . ASN A 1 234 ? -9.471 0.097 10.340 1.000 5.521 234 ASN AAA N 1
ATOM 4202 C CA . ASN A 1 234 ? -9.434 -0.663 9.078 1.000 5.626 234 ASN AAA CA 1
ATOM 4203 C C . ASN A 1 234 ? -10.866 -1.076 8.710 1.000 5.093 234 ASN AAA C 1
ATOM 4204 O O . ASN A 1 234 ? -11.538 -1.723 9.514 1.000 5.667 234 ASN AAA O 1
ATOM 4215 N N . GLU A 1 235 ? -11.307 -0.758 7.498 1.000 5.058 235 GLU AAA N 1
ATOM 4216 C CA A GLU A 1 235 ? -12.591 -1.260 6.940 0.250 5.307 235 GLU AAA CA 1
ATOM 4217 C CA B GLU A 1 235 ? -12.593 -1.258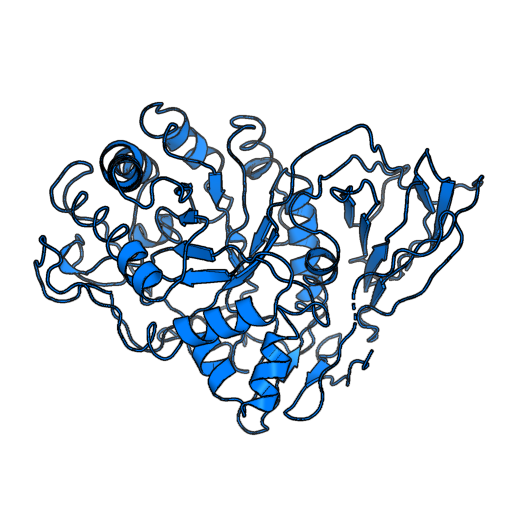 6.945 0.750 5.234 235 GLU AAA CA 1
ATOM 4218 C C . GLU A 1 235 ? -13.707 -1.172 7.972 1.000 4.976 235 GLU AAA C 1
ATOM 4219 O O . GLU A 1 235 ? -14.337 -2.172 8.317 1.000 5.260 235 GLU AAA O 1
ATOM 4241 N N . PRO A 1 236 ? -14.057 0.049 8.419 1.000 5.211 236 PRO AAA N 1
ATOM 4242 C CA . PRO A 1 236 ? -15.119 0.207 9.405 1.000 5.362 236 PRO AAA CA 1
ATOM 4243 C C . PRO A 1 236 ? -16.468 -0.346 8.928 1.000 5.161 236 PRO AAA C 1
ATOM 4244 O O . PRO A 1 236 ? -17.290 -0.724 9.754 1.000 5.668 236 PRO AAA O 1
ATOM 4255 N N . SER A 1 237 ? -16.721 -0.398 7.623 1.000 5.415 237 SER AAA N 1
ATOM 4256 C CA . SER A 1 237 ? -18.000 -0.946 7.136 1.000 5.757 237 SER AAA CA 1
ATOM 4257 C C . SER A 1 237 ? -18.088 -2.446 7.424 1.000 5.516 237 SER AAA C 1
ATOM 4258 O O . SER A 1 237 ? -19.211 -2.967 7.512 1.000 6.057 237 SER AAA O 1
ATOM 4266 N N . ALA A 1 238 ? -16.962 -3.142 7.588 1.000 5.516 238 ALA AAA N 1
ATOM 4267 C CA . ALA A 1 238 ? -16.988 -4.608 7.776 1.000 5.996 238 ALA AAA CA 1
ATOM 4268 C C . ALA A 1 238 ? -17.702 -4.964 9.076 1.000 5.350 238 ALA AAA C 1
ATOM 4269 O O . ALA A 1 238 ? -18.432 -5.951 9.133 1.000 5.363 238 ALA AAA O 1
ATOM 4276 N N . GLY A 1 239 ? -17.442 -4.194 10.128 1.000 5.575 239 GLY AAA N 1
ATOM 4277 C CA . GLY A 1 239 ? -18.015 -4.496 11.455 1.000 5.601 239 GLY AAA CA 1
ATOM 4278 C C . GLY A 1 239 ? -19.494 -4.199 11.547 1.000 4.976 239 GLY AAA C 1
ATOM 4279 O O . GLY A 1 239 ? -20.100 -4.473 12.595 1.000 6.083 239 GLY AAA O 1
ATOM 4283 N N . LEU A 1 240 ? -20.081 -3.668 10.489 1.000 5.005 240 LEU AAA N 1
ATOM 4284 C CA . LEU A 1 240 ? -21.548 -3.503 10.394 1.000 5.089 240 LEU AAA CA 1
ATOM 4285 C C . LEU A 1 240 ? -22.218 -4.791 9.911 1.000 4.999 240 LEU AAA C 1
ATOM 4286 O O . LEU A 1 240 ? -23.461 -4.842 9.920 1.000 6.188 240 LEU AAA O 1
ATOM 4302 N N . LEU A 1 241 ? -21.457 -5.795 9.487 1.000 4.422 241 LEU AAA N 1
ATOM 4303 C CA . LEU A 1 241 ? -22.014 -6.987 8.808 1.000 4.595 241 LEU AAA CA 1
ATOM 4304 C C . LEU A 1 241 ? -22.110 -8.172 9.751 1.000 4.395 241 LEU AAA C 1
ATOM 4305 O O . LEU A 1 241 ? -21.095 -8.649 10.286 1.000 4.697 241 LEU AAA O 1
ATOM 4321 N N A SER A 1 242 ? -23.323 -8.681 9.932 0.250 4.555 242 SER AAA N 1
ATOM 4322 N N B SER A 1 242 ? -23.316 -8.679 9.937 0.750 4.439 242 SER AAA N 1
ATOM 4323 C CA A SER A 1 242 ? -23.582 -9.929 10.681 0.250 4.692 242 SER AAA CA 1
ATOM 4324 C CA B SER A 1 242 ? -23.515 -9.923 10.692 0.750 4.554 242 SER AAA CA 1
ATOM 4325 C C A SER A 1 242 ? -22.718 -11.057 10.113 0.250 4.672 242 SER AAA C 1
ATOM 4326 C C B SER A 1 242 ? -22.641 -11.021 10.102 0.750 4.637 242 SER AAA C 1
ATOM 4327 O O A SER A 1 242 ? -22.715 -11.246 8.885 0.250 4.835 242 SER AAA O 1
ATOM 4328 O O B SER A 1 242 ? -22.541 -11.164 8.881 0.750 4.882 242 SER AAA O 1
ATOM 4343 N N . GLY A 1 243 ? -22.016 -11.782 10.989 1.000 4.721 243 GLY AAA N 1
ATOM 4344 C CA . GLY A 1 243 ? -21.184 -12.923 10.596 1.000 5.352 243 GLY AAA CA 1
ATOM 4345 C C . GLY A 1 2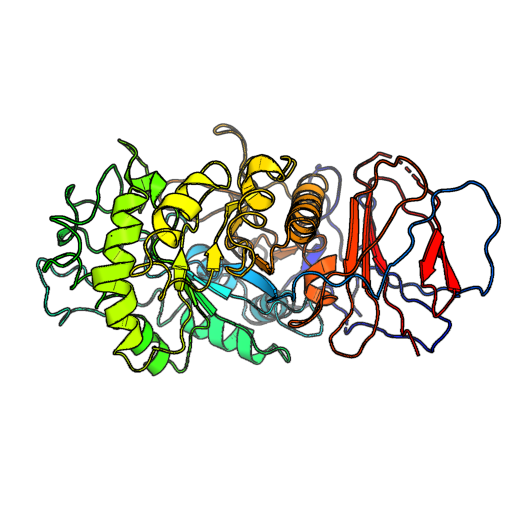43 ? -19.835 -12.515 10.054 1.000 5.634 243 GLY AAA C 1
ATOM 4346 O O . GLY A 1 243 ? -19.113 -13.383 9.559 1.000 6.968 243 GLY AAA O 1
ATOM 4350 N N . TYR A 1 244 ? -19.443 -11.251 10.136 1.000 5.323 244 TYR AAA N 1
ATOM 4351 C CA . TYR A 1 244 ? -18.157 -10.882 9.520 1.000 5.742 244 TYR AAA CA 1
ATOM 4352 C C . TYR A 1 244 ? -17.080 -11.784 10.119 1.000 6.325 244 TYR AAA C 1
ATOM 4353 O O . TYR A 1 244 ? -16.980 -11.946 11.338 1.000 6.870 244 TYR AAA O 1
ATOM 4371 N N . PRO A 1 245 ? -16.239 -12.435 9.295 1.000 6.791 245 PRO AAA N 1
ATOM 4372 C CA . PRO A 1 245 ? -15.514 -13.595 9.801 1.000 7.525 245 PRO AAA CA 1
ATOM 4373 C C . PRO A 1 245 ? -14.309 -13.361 10.707 1.000 7.698 245 PRO AAA C 1
ATOM 4374 O O . PRO A 1 245 ? -13.920 -14.260 11.465 1.000 8.877 245 PRO AAA O 1
ATOM 4385 N N A PHE A 1 246 ? -13.700 -12.184 10.595 0.250 7.395 246 PHE AAA N 1
ATOM 4386 N N B PHE A 1 246 ? -13.757 -12.164 10.682 0.500 5.578 246 PHE AAA N 1
ATOM 4387 C CA A PHE A 1 246 ? -12.447 -11.870 11.321 0.250 7.525 246 PHE AAA CA 1
ATOM 4388 C CA B PHE A 1 246 ? -12.523 -11.902 11.451 0.500 4.955 246 PHE AAA CA 1
ATOM 4389 C C A PHE A 1 246 ? -12.496 -10.448 11.890 0.250 6.978 246 PHE AAA C 1
ATOM 4390 C C B PHE A 1 246 ? -12.560 -10.507 12.062 0.500 5.468 246 PHE AAA C 1
ATOM 4391 O O A PHE A 1 246 ? -13.500 -9.720 11.731 0.300 6.159 246 PHE AAA O 1
ATOM 4392 O O B PHE A 1 246 ? -13.606 -9.846 12.089 0.500 4.819 246 PHE AAA O 1
ATOM 4425 N N . GLN A 1 247 ? -11.411 -10.086 12.571 1.000 7.168 247 GLN AAA N 1
ATOM 4426 C CA . GLN A 1 247 ? -11.340 -8.903 13.430 1.000 5.844 247 GLN AAA CA 1
ATOM 4427 C C . GLN A 1 247 ? -11.876 -7.666 12.715 1.000 5.443 247 GLN AAA C 1
ATOM 4428 O O . GLN A 1 247 ? -11.409 -7.334 11.610 1.000 5.943 247 GLN AAA O 1
ATOM 4442 N N . CYS A 1 248 ? -12.740 -6.960 13.401 1.000 5.207 248 CYS AAA N 1
ATOM 4443 C CA . CYS A 1 248 ? -13.400 -5.790 12.825 1.000 5.399 248 CYS AAA CA 1
ATOM 4444 C C . CYS A 1 248 ? -13.989 -4.942 13.941 1.000 4.989 248 CYS AAA C 1
ATOM 4445 O O . CYS A 1 248 ? -14.058 -5.362 15.112 1.000 5.681 248 CYS AAA O 1
ATOM 4453 N N . LEU A 1 249 ? -14.417 -3.745 13.581 1.000 4.693 249 LEU AAA N 1
ATOM 4454 C CA . LEU A 1 249 ? -15.027 -2.797 14.536 1.000 4.835 249 LEU AAA CA 1
ATOM 4455 C C . LEU A 1 249 ? -15.891 -1.872 13.692 1.000 4.700 249 LEU AAA C 1
ATOM 4456 O O . LEU A 1 249 ? -15.360 -1.074 12.913 1.000 5.409 249 LEU AAA O 1
ATOM 4472 N N . GLY A 1 250 ? -17.200 -2.019 13.816 1.000 4.693 250 GLY AAA N 1
ATOM 4473 C CA . GLY A 1 250 ? -18.124 -1.361 12.879 1.000 4.998 250 GLY AAA CA 1
ATOM 4474 C C . GLY A 1 250 ? -18.338 0.095 13.211 1.000 5.125 250 GLY AAA C 1
ATOM 4475 O O . GLY A 1 250 ? -18.630 0.440 14.371 1.000 5.557 250 GLY AAA O 1
ATOM 4479 N N . PHE A 1 251 ? -18.285 0.939 12.194 1.000 4.964 251 PHE AAA N 1
ATOM 4480 C CA . PHE A 1 251 ? -18.731 2.341 12.303 1.000 4.816 251 PHE AAA CA 1
ATOM 4481 C C . PHE A 1 251 ? -19.540 2.679 11.062 1.000 4.806 251 PHE AAA C 1
ATOM 4482 O O . PHE A 1 251 ? -19.059 2.431 9.945 1.000 5.618 251 PHE AAA O 1
ATOM 4499 N N . THR A 1 252 ? -20.700 3.283 11.254 1.000 4.542 252 THR AAA N 1
ATOM 4500 C CA . THR A 1 252 ? -21.333 4.084 10.189 1.000 4.515 252 THR AAA CA 1
ATOM 4501 C C . THR A 1 252 ? -20.468 5.315 9.941 1.000 4.241 252 THR AAA C 1
ATOM 4502 O O . THR A 1 252 ? -19.646 5.682 10.775 1.000 4.479 252 THR AAA O 1
ATOM 4513 N N . PRO A 1 253 ? -20.673 6.036 8.824 1.000 4.144 253 PRO AAA N 1
ATOM 4514 C CA . PRO A 1 253 ? -19.902 7.260 8.628 1.000 4.185 253 PRO AAA CA 1
ATOM 4515 C C . PRO A 1 253 ? -20.209 8.299 9.708 1.000 3.999 253 PRO AAA C 1
ATOM 4516 O O . PRO A 1 253 ? -19.329 9.057 10.100 1.000 4.530 253 PRO AAA O 1
ATOM 4527 N N . GLU A 1 254 ? -21.454 8.335 10.182 1.000 4.124 254 GLU AAA N 1
ATOM 4528 C CA . GLU A 1 254 ? -21.822 9.268 11.259 1.000 4.454 254 GLU AAA CA 1
ATOM 4529 C C . GLU A 1 254 ? -21.073 8.921 12.542 1.000 4.196 254 GLU AAA C 1
ATOM 4530 O O . GLU A 1 254 ? -20.626 9.818 13.269 1.000 4.751 254 GLU AAA O 1
ATOM 4542 N N . HIS A 1 255 ? -20.998 7.630 12.851 1.000 4.240 255 HIS AAA N 1
ATOM 4543 C CA . HIS A 1 255 ? -20.255 7.181 14.045 1.000 4.177 255 HIS AAA CA 1
ATOM 4544 C C . HIS A 1 255 ? -18.779 7.556 13.909 1.000 4.096 255 HIS AAA C 1
ATOM 4545 O O . HIS A 1 255 ? -18.186 8.063 14.865 1.000 4.671 255 HIS AAA O 1
ATOM 4560 N N . GLN A 1 256 ? -18.190 7.305 12.753 1.000 4.363 256 GLN AAA N 1
ATOM 4561 C CA . GLN A 1 256 ? -16.781 7.695 12.541 1.000 4.549 256 GLN AAA CA 1
ATOM 4562 C C . GLN A 1 256 ? -16.610 9.213 12.675 1.000 4.308 256 GLN AAA C 1
ATOM 4563 O O . GLN A 1 256 ? -15.679 9.661 13.363 1.000 4.862 256 GLN AAA O 1
ATOM 4577 N N . ARG A 1 257 ? -17.506 9.986 12.068 1.000 4.200 257 ARG AAA N 1
ATOM 4578 C CA . ARG A 1 257 ? -17.484 11.454 12.184 1.000 4.239 257 ARG AAA CA 1
ATOM 4579 C C . ARG A 1 257 ? -17.399 11.853 13.656 1.000 4.217 257 ARG AAA C 1
ATOM 4580 O O . ARG A 1 257 ? -16.560 12.657 14.051 1.000 4.906 257 ARG AAA O 1
ATOM 4601 N N . ASP A 1 258 ? -18.353 11.369 14.438 1.000 4.470 258 ASP AAA N 1
ATOM 4602 C CA . ASP A 1 258 ? -18.468 11.825 15.842 1.000 5.033 258 ASP AAA CA 1
ATOM 4603 C C . ASP A 1 258 ? -17.315 11.286 16.694 1.000 4.929 258 ASP AAA C 1
ATOM 4604 O O . ASP A 1 258 ? -16.858 11.978 17.611 1.000 5.517 258 ASP AAA O 1
ATOM 4613 N N . PHE A 1 259 ? -16.855 10.062 16.430 1.000 4.744 259 PHE AAA N 1
ATOM 4614 C CA . PHE A 1 259 ? -15.687 9.516 17.149 1.000 4.744 259 PHE AAA CA 1
ATOM 4615 C C . PHE A 1 259 ? -14.461 10.386 16.872 1.000 5.192 259 PHE AAA C 1
ATOM 4616 O O . PHE A 1 259 ? -13.687 10.683 17.770 1.000 5.395 259 PHE AAA O 1
ATOM 4633 N N . ILE A 1 260 ? -14.249 10.742 15.616 1.000 5.369 260 ILE AAA N 1
ATOM 4634 C CA . ILE A 1 260 ? -13.097 11.604 15.268 1.000 5.447 260 ILE AAA CA 1
ATOM 4635 C C . ILE A 1 260 ? -13.230 12.955 15.971 1.000 5.654 260 ILE AAA C 1
ATOM 4636 O O . ILE A 1 260 ? -12.264 13.431 16.581 1.000 6.405 260 ILE AAA O 1
ATOM 4652 N N . ALA A 1 261 ? -14.403 13.571 15.890 1.000 5.381 261 ALA AAA N 1
ATOM 4653 C CA . ALA A 1 261 ? -14.612 14.932 16.417 1.000 5.799 261 ALA AAA CA 1
ATOM 4654 C C . ALA A 1 261 ? -14.469 14.963 17.935 1.000 6.097 261 ALA AAA C 1
ATOM 4655 O O . ALA A 1 261 ? -13.907 15.935 18.476 1.000 7.385 261 ALA AAA O 1
ATOM 4662 N N . ARG A 1 262 ? -15.030 13.969 18.609 1.000 5.799 262 ARG AAA N 1
ATOM 4663 C CA . ARG A 1 262 ? -15.143 14.044 20.084 1.000 6.351 262 ARG AAA CA 1
ATOM 4664 C C . ARG A 1 262 ? -13.964 13.373 20.787 1.000 7.007 262 ARG AAA C 1
ATOM 4665 O O . ARG A 1 262 ? -13.609 13.800 21.903 1.000 9.369 262 ARG AAA O 1
ATOM 4686 N N . ASP A 1 263 ? -13.431 12.312 20.204 1.000 5.994 263 ASP AAA N 1
ATOM 4687 C CA . ASP A 1 263 ? -12.532 11.389 20.933 1.000 6.242 263 ASP AAA CA 1
ATOM 4688 C C . ASP A 1 263 ? -11.171 11.309 20.255 1.000 5.830 263 ASP AAA C 1
ATOM 4689 O O . ASP A 1 263 ? -10.181 11.740 20.843 1.000 6.838 263 ASP AAA O 1
ATOM 4698 N N . LEU A 1 264 ? -11.099 10.736 19.064 1.000 5.961 264 LEU AAA N 1
ATOM 4699 C CA . LEU A 1 264 ? -9.771 10.423 18.492 1.000 6.037 264 LEU AAA CA 1
ATOM 4700 C C . LEU A 1 264 ? -9.013 11.700 18.129 1.000 5.989 264 LEU AAA C 1
ATOM 4701 O O . LEU A 1 264 ? -7.806 11.783 18.431 1.000 6.675 264 LEU AAA O 1
ATOM 4717 N N . GLY A 1 265 ? -9.652 12.639 17.447 1.000 6.012 265 GLY AAA N 1
ATOM 4718 C CA . GLY A 1 265 ? -8.966 13.870 17.050 1.000 6.710 265 GLY AAA CA 1
ATOM 4719 C C . GLY A 1 265 ? -8.419 14.597 18.265 1.000 6.806 265 GLY AAA C 1
ATOM 4720 O O . GLY A 1 265 ? -7.226 14.882 18.356 1.000 7.708 265 GLY AAA O 1
ATOM 4724 N N . PRO A 1 266 ? -9.276 14.965 19.234 1.000 7.086 266 PRO AAA N 1
ATOM 4725 C CA . PRO A 1 266 ? -8.791 15.700 20.397 1.000 7.858 266 PRO AAA CA 1
ATOM 4726 C C . PRO A 1 266 ? -7.745 14.940 21.214 1.000 7.270 266 PRO AAA C 1
ATOM 4727 O O . PRO A 1 266 ? -6.818 15.536 21.720 1.000 8.378 266 PRO AAA O 1
ATOM 4738 N N . THR A 1 267 ? -7.906 13.629 21.323 1.000 6.758 267 THR AAA N 1
ATOM 4739 C CA . THR A 1 267 ? -6.968 12.821 22.133 1.000 6.933 267 THR AAA CA 1
ATOM 4740 C C . THR A 1 267 ? -5.596 12.837 21.457 1.000 7.691 267 THR AAA C 1
ATOM 4741 O O . THR A 1 267 ? -4.583 13.038 22.135 1.000 8.917 267 THR AAA O 1
ATOM 4752 N N . LEU A 1 268 ? -5.538 12.611 20.154 1.000 7.261 268 LEU AAA N 1
ATOM 4753 C CA . LEU A 1 268 ? -4.237 12.677 19.454 1.000 7.510 268 LEU AAA CA 1
ATOM 4754 C C . LEU A 1 268 ? -3.666 14.097 19.552 1.000 7.847 268 LEU AAA C 1
ATOM 4755 O O . LEU A 1 268 ? -2.459 14.245 19.759 1.000 8.560 268 LEU AAA O 1
ATOM 4771 N N . ALA A 1 269 ? -4.489 15.125 19.352 1.000 8.098 269 ALA AAA N 1
ATOM 4772 C CA . ALA A 1 269 ? -4.025 16.528 19.298 1.000 9.567 269 ALA AAA CA 1
ATOM 4773 C C . ALA A 1 269 ? -3.433 16.944 20.650 1.000 10.472 269 ALA AAA C 1
ATOM 4774 O O . ALA A 1 269 ? -2.520 17.769 20.659 1.000 12.343 269 ALA AAA O 1
ATOM 4781 N N . ASN A 1 270 ? -3.948 16.401 21.751 1.000 10.261 270 ASN AAA N 1
ATOM 4782 C CA . ASN A 1 270 ? -3.518 16.748 23.132 1.000 11.657 270 ASN AAA CA 1
ATOM 4783 C C . ASN A 1 270 ? -2.428 15.781 23.607 1.000 11.744 270 ASN AAA C 1
ATOM 4784 O O . ASN A 1 270 ? -2.205 15.679 24.812 0.750 16.228 270 ASN AAA O 1
ATOM 4795 N N . SER A 1 271 ? -1.779 15.067 22.702 1.000 9.971 271 SER AAA N 1
ATOM 4796 C CA . SER A 1 271 ? -0.736 14.080 23.051 1.000 8.783 271 SER AAA CA 1
ATOM 4797 C C . SER A 1 271 ? 0.591 14.540 22.458 1.000 8.425 271 SER AAA C 1
ATOM 4798 O O . SER A 1 271 ? 0.628 15.424 21.595 1.000 8.889 271 SER AAA O 1
ATOM 4806 N N . THR A 1 272 ? 1.649 13.854 22.843 1.000 8.963 272 THR AAA N 1
ATOM 4807 C CA . THR A 1 272 ? 2.985 14.056 22.245 1.000 9.624 272 THR AAA CA 1
ATOM 4808 C C . THR A 1 272 ? 2.975 13.632 20.776 1.000 8.913 272 THR AAA C 1
ATOM 4809 O O . THR A 1 272 ? 3.899 13.986 20.068 1.000 9.975 272 THR AAA O 1
ATOM 4820 N N . HIS A 1 273 ? 1.953 12.908 20.325 1.000 8.031 273 HIS AAA N 1
ATOM 4821 C CA . HIS A 1 273 ? 1.831 12.389 18.945 1.000 8.167 273 HIS AAA CA 1
ATOM 4822 C C . HIS A 1 273 ? 0.966 13.306 18.084 1.000 8.173 273 HIS AAA C 1
ATOM 4823 O O . HIS A 1 273 ? 0.475 12.870 17.051 1.000 9.012 273 HIS AAA O 1
ATOM 4838 N N . HIS A 1 274 ? 0.857 14.583 18.425 1.000 8.378 274 HIS AAA N 1
ATOM 4839 C CA . HIS A 1 274 ? -0.045 15.509 17.696 1.000 8.963 274 HIS AAA CA 1
ATOM 4840 C C . HIS A 1 274 ? 0.373 15.675 16.227 1.000 9.340 274 HIS AAA C 1
ATOM 4841 O O . HIS A 1 274 ? -0.471 16.093 15.440 1.000 11.082 274 HIS AAA O 1
ATOM 4856 N N . ASN A 1 275 ? 1.624 15.401 15.869 1.000 8.751 275 ASN AAA N 1
ATOM 4857 C CA . ASN A 1 275 ? 2.078 15.531 14.463 1.000 9.457 275 ASN AAA CA 1
ATOM 4858 C C . ASN A 1 275 ? 1.658 14.311 13.644 1.000 7.846 275 ASN AAA C 1
ATOM 4859 O O . ASN A 1 275 ? 1.769 14.386 12.413 1.000 9.271 275 ASN AAA O 1
ATOM 4870 N N . VAL A 1 276 ? 1.217 13.227 14.273 1.000 7.197 276 VAL AAA N 1
ATOM 4871 C CA . VAL A 1 276 ? 0.762 12.040 13.519 1.000 6.871 276 VAL AAA CA 1
ATOM 4872 C C . VAL A 1 276 ? -0.528 12.439 12.800 1.000 7.306 276 VAL AAA C 1
ATOM 4873 O O . VAL A 1 276 ? -1.420 12.987 13.421 1.000 9.789 276 VAL AAA O 1
ATOM 4886 N N A ARG A 1 277 ? -0.604 12.175 11.498 0.500 6.342 277 ARG AAA N 1
ATOM 4887 N N B ARG A 1 277 ? -0.631 12.125 11.511 0.500 6.293 277 ARG AAA N 1
ATOM 4888 C CA A ARG A 1 277 ? -1.792 12.486 10.683 0.500 6.638 277 ARG AAA CA 1
ATOM 4889 C CA B ARG A 1 277 ? -1.797 12.489 10.685 0.500 6.447 277 ARG AAA CA 1
ATOM 4890 C C A ARG A 1 277 ? -2.874 11.447 10.959 0.500 6.011 277 ARG AAA C 1
ATOM 4891 C C B ARG A 1 277 ? -2.877 11.413 10.792 0.500 6.164 277 ARG AAA C 1
ATOM 4892 O O A ARG A 1 277 ? -2.557 10.303 11.344 0.500 5.999 277 ARG AAA O 1
ATOM 4893 O O B ARG A 1 277 ? -2.584 10.206 10.808 0.500 6.756 277 ARG AAA O 1
ATOM 4934 N N . LEU A 1 278 ? -4.119 11.868 10.750 1.000 5.672 278 LEU AAA N 1
ATOM 4935 C CA . LEU A 1 278 ? -5.274 10.973 10.857 1.000 6.011 278 LEU AAA CA 1
ATOM 4936 C C . LEU A 1 278 ? -5.936 10.832 9.491 1.000 5.700 278 LEU AAA C 1
ATOM 4937 O O . LEU A 1 278 ? -6.342 11.844 8.886 1.000 6.395 278 LEU AAA O 1
ATOM 4953 N N . LEU A 1 279 ? -6.067 9.595 9.032 1.000 5.568 279 LEU AAA N 1
ATOM 4954 C CA . LEU A 1 279 ? -6.774 9.283 7.777 1.000 5.562 279 LEU AAA CA 1
ATOM 4955 C C . LEU A 1 279 ? -8.096 8.615 8.116 1.000 5.393 279 LEU AAA C 1
ATOM 4956 O O . LEU A 1 279 ? -8.143 7.693 8.936 1.000 6.479 279 LEU AAA O 1
ATOM 4972 N N . MET A 1 280 ? -9.150 9.073 7.455 1.000 5.508 280 MET AAA N 1
ATOM 4973 C CA . MET A 1 280 ? -10.495 8.507 7.594 1.000 5.407 280 MET AAA CA 1
ATOM 4974 C C . MET A 1 280 ? -10.720 7.422 6.533 1.000 5.121 280 MET AAA C 1
ATOM 4975 O O . MET A 1 280 ? -9.926 7.270 5.604 1.000 5.463 280 MET AAA O 1
ATOM 4989 N N . LEU A 1 281 ? -11.840 6.739 6.689 1.000 5.438 281 LEU AAA N 1
ATOM 4990 C CA . LEU A 1 281 ? -12.368 5.721 5.746 1.000 5.585 281 LEU AAA CA 1
ATOM 4991 C C . LEU A 1 281 ? -11.558 4.422 5.846 1.000 5.112 281 LEU AAA C 1
ATOM 4992 O O . LEU A 1 281 ? -12.020 3.489 6.512 1.000 5.365 281 LEU AAA O 1
ATOM 5008 N N . ASP A 1 282 ? -10.406 4.344 5.191 1.000 5.346 282 ASP AAA N 1
ATOM 5009 C CA . ASP A 1 282 ? -9.580 3.109 5.183 1.000 5.584 282 ASP AAA CA 1
ATOM 5010 C C . ASP A 1 282 ? -10.445 1.924 4.733 1.000 5.339 282 ASP AAA C 1
ATOM 5011 O O . ASP A 1 282 ? -10.470 0.850 5.366 1.000 5.862 282 ASP AAA O 1
ATOM 5020 N N . ASP A 1 283 ? -11.140 2.101 3.615 1.000 5.771 283 ASP AAA N 1
ATOM 5021 C CA . ASP A 1 283 ? -12.174 1.141 3.169 1.000 5.887 283 ASP AAA CA 1
ATOM 5022 C C . ASP A 1 283 ? -12.376 1.305 1.662 1.000 6.077 283 ASP AAA C 1
ATOM 5023 O O . ASP A 1 283 ? -11.734 2.148 1.015 1.000 6.139 283 ASP AAA O 1
ATOM 5032 N N . GLN A 1 284 ? -13.259 0.480 1.147 1.000 7.256 284 GLN AAA N 1
ATOM 5033 C CA . GLN A 1 284 ? -13.505 0.370 -0.305 1.000 7.955 284 GLN AAA CA 1
ATOM 5034 C C . GLN A 1 284 ? -14.094 1.656 -0.888 1.000 7.684 284 GLN AAA C 1
ATOM 5035 O O . GLN A 1 284 ? -14.840 2.380 -0.253 1.000 7.163 284 GLN AAA O 1
ATOM 5049 N N A ARG A 1 285 ? -13.863 1.785 -2.184 0.500 7.647 285 ARG AAA N 1
ATOM 5050 N N B ARG A 1 285 ? -13.698 2.014 -2.105 0.250 7.273 285 ARG AAA N 1
ATOM 5051 C CA A ARG A 1 285 ? -14.116 3.017 -2.967 0.500 7.924 285 ARG AAA CA 1
ATOM 5052 C CA B ARG A 1 285 ? -13.970 3.385 -2.617 0.250 7.204 285 ARG AAA CA 1
ATOM 5053 C C A ARG A 1 285 ? -15.612 3.320 -3.062 0.500 6.434 285 ARG AAA C 1
ATOM 5054 C C B ARG A 1 285 ? -15.446 3.567 -2.995 0.250 7.392 285 ARG AAA C 1
ATOM 5055 O O A ARG A 1 285 ? -15.939 4.506 -3.121 0.500 6.285 285 ARG AAA O 1
ATOM 5056 O O B ARG A 1 285 ? -15.824 4.718 -3.246 0.250 7.280 285 ARG AAA O 1
ATOM 5088 N N A LEU A 1 286 ? -16.492 2.312 -3.092 0.500 7.763 286 LEU AAA N 1
ATOM 5089 N N B LEU A 1 286 ? -16.265 2.511 -3.004 0.500 8.770 286 LEU AAA N 1
ATOM 5090 C CA A LEU A 1 286 ? -17.943 2.559 -3.280 0.500 8.651 286 LEU AAA CA 1
ATOM 5091 C CA B LEU A 1 286 ? -17.719 2.644 -3.301 0.500 9.228 286 LEU AAA CA 1
ATOM 5092 C C A LEU A 1 286 ? -18.479 3.399 -2.117 0.500 7.698 286 LEU AAA C 1
ATOM 5093 C C B LEU A 1 286 ? -18.454 3.290 -2.117 0.500 8.089 286 LEU AAA C 1
ATOM 5094 O O A LEU A 1 286 ? -19.562 4.011 -2.277 0.500 8.482 286 LEU AAA O 1
ATOM 5095 O O B LEU A 1 286 ? -19.659 3.605 -2.250 0.500 9.296 286 LEU AAA O 1
ATOM 5110 N N . LEU A 1 287 ? -17.763 3.467 -0.992 1.000 6.899 287 LEU AAA N 1
ATOM 5111 C CA . LEU A 1 287 ? -18.246 4.279 0.150 1.000 6.341 287 LEU AAA CA 1
ATOM 5112 C C . LEU A 1 287 ? -17.998 5.771 -0.082 1.000 6.040 287 LEU AAA C 1
ATOM 5113 O O . LEU A 1 287 ? -18.451 6.563 0.739 1.000 7.119 287 LEU AAA O 1
ATOM 5129 N N . LEU A 1 288 ? -17.335 6.129 -1.169 1.000 6.187 288 LEU AAA N 1
ATOM 5130 C CA . LEU A 1 288 ? -17.103 7.531 -1.548 1.000 6.403 288 LEU AAA CA 1
ATOM 5131 C C . LEU A 1 288 ? -18.020 7.891 -2.704 1.000 6.692 288 LEU AAA C 1
ATOM 5132 O O . LEU A 1 288 ? -18.318 7.073 -3.574 1.000 7.457 288 LEU AAA O 1
ATOM 5148 N N . PRO A 1 289 ? -18.435 9.165 -2.816 1.000 6.327 289 PRO AAA N 1
ATOM 5149 C CA . PRO A 1 289 ? -18.044 10.246 -1.904 1.000 6.141 289 PRO AAA CA 1
ATOM 5150 C C . PRO A 1 289 ? -18.865 10.358 -0.608 1.000 5.625 289 PRO AAA C 1
ATOM 5151 O O . PRO A 1 289 ? -18.565 11.214 0.205 1.000 5.952 289 PRO AAA O 1
ATOM 5162 N N . HIS A 1 290 ? -19.844 9.490 -0.393 1.000 5.664 290 HIS AAA N 1
ATOM 5163 C CA . HIS A 1 290 ? -20.760 9.635 0.756 1.000 5.604 290 HIS AAA CA 1
ATOM 5164 C C . HIS A 1 290 ? -19.985 9.767 2.070 1.000 5.271 290 HIS AAA C 1
ATOM 5165 O O . HIS A 1 290 ? -20.300 10.669 2.875 1.000 5.352 290 HIS AAA O 1
ATOM 5180 N N . TRP A 1 291 ? -19.065 8.860 2.360 1.000 5.257 291 TRP AAA N 1
ATOM 5181 C CA . TRP A 1 291 ? -18.362 8.914 3.667 1.000 5.308 291 TRP AAA CA 1
ATOM 5182 C C . TRP A 1 291 ? -17.630 10.237 3.822 1.000 5.255 291 TRP AAA C 1
ATOM 5183 O O . TRP A 1 291 ? -17.576 10.770 4.929 1.000 6.021 291 TRP AAA O 1
ATOM 5204 N N . ALA A 1 292 ? -16.992 10.701 2.761 1.000 5.283 292 ALA AAA N 1
ATOM 5205 C CA . ALA A 1 292 ? -16.267 11.982 2.825 1.000 6.067 292 ALA AAA CA 1
ATOM 5206 C C . ALA A 1 292 ? -17.249 13.108 3.130 1.000 5.929 292 ALA AAA C 1
ATOM 5207 O O . ALA A 1 292 ? -16.944 13.981 3.944 1.000 6.652 292 ALA AAA O 1
ATOM 5214 N N . LYS A 1 293 ? -18.415 13.105 2.494 1.000 5.726 293 LYS AAA N 1
ATOM 5215 C CA . LYS A 1 293 ? -19.405 14.168 2.757 1.000 6.442 293 LYS AAA CA 1
ATOM 5216 C C . LYS A 1 293 ? -19.812 14.114 4.230 1.000 5.782 293 LYS AAA C 1
ATOM 5217 O O . LYS A 1 293 ? -19.865 15.159 4.912 1.000 7.134 293 LYS AAA O 1
ATOM 5236 N N . VAL A 1 294 ? -20.133 12.929 4.731 1.000 4.906 294 VAL AAA N 1
ATOM 5237 C CA . VAL A 1 294 ? -20.641 12.846 6.119 1.000 4.927 294 VAL AAA CA 1
ATOM 5238 C C . VAL A 1 294 ? -19.587 13.372 7.087 1.000 5.241 294 VAL AAA C 1
ATOM 5239 O O . VAL A 1 294 ? -19.922 14.155 7.993 1.000 5.808 294 VAL AAA O 1
ATOM 5252 N N . VAL A 1 295 ? -18.343 12.936 6.961 1.000 4.913 295 VAL AAA N 1
ATOM 5253 C CA . VAL A 1 295 ? -17.315 13.314 7.954 1.000 5.442 295 VAL AAA CA 1
ATOM 5254 C C . VAL A 1 295 ? -16.869 14.760 7.734 1.000 6.003 295 VAL AAA C 1
ATOM 5255 O O . VAL A 1 295 ? -16.795 15.533 8.703 1.000 7.010 295 VAL AAA O 1
ATOM 5268 N N . LEU A 1 296 ? -16.551 15.127 6.495 1.000 5.754 296 LEU AAA N 1
ATOM 5269 C CA . LEU A 1 296 ? -15.783 16.367 6.248 1.000 6.613 296 LEU AAA CA 1
ATOM 5270 C C . LEU A 1 296 ? -16.682 17.592 6.195 1.000 7.541 296 LEU AAA C 1
ATOM 5271 O O . LEU A 1 296 ? -16.140 18.706 6.225 1.000 8.993 296 LEU AAA O 1
ATOM 5287 N N . THR A 1 297 ? -17.996 17.424 6.129 1.000 7.427 297 THR AAA N 1
ATOM 5288 C CA . THR A 1 297 ? -18.898 18.595 6.212 1.000 8.024 297 THR AAA CA 1
ATOM 5289 C C . THR A 1 297 ? -19.187 18.971 7.670 1.000 8.207 297 THR AAA C 1
ATOM 5290 O O . THR A 1 297 ? -19.813 20.000 7.887 1.000 9.969 297 THR AAA O 1
ATOM 5301 N N . ASP A 1 298 ? -18.693 18.201 8.630 1.000 7.976 298 ASP AAA N 1
ATOM 5302 C CA . ASP A 1 298 ? -18.782 18.554 10.062 1.000 7.751 298 ASP AAA CA 1
ATOM 5303 C C . ASP A 1 298 ? -17.469 19.231 10.398 1.000 7.387 298 ASP AAA C 1
ATOM 5304 O O . ASP A 1 298 ? -16.437 18.570 10.423 1.000 7.272 298 ASP AAA O 1
ATOM 5313 N N . PRO A 1 299 ? -17.441 20.548 10.649 1.000 8.445 299 PRO AAA N 1
ATOM 5314 C CA . PRO A 1 299 ? -16.152 21.207 10.822 1.000 9.415 299 PRO AAA CA 1
ATOM 5315 C C . PRO A 1 299 ? -15.381 20.692 12.043 1.000 8.674 299 PRO AAA C 1
ATOM 5316 O O . PRO A 1 299 ? -14.167 20.749 12.033 1.000 9.436 299 PRO AAA O 1
ATOM 5327 N N A GLU A 1 300 ? -16.069 20.134 13.035 0.500 8.388 300 GLU AAA N 1
ATOM 5328 N N C GLU A 1 300 ? -16.093 20.187 13.059 0.500 8.661 300 GLU AAA N 1
ATOM 5329 C CA A GLU A 1 300 ? -15.379 19.681 14.265 0.500 8.913 300 GLU AAA CA 1
ATOM 5330 C CA C GLU A 1 300 ? -15.457 19.643 14.286 0.500 9.766 300 GLU AAA CA 1
ATOM 5331 C C A GLU A 1 300 ? -14.755 18.297 14.053 0.500 7.691 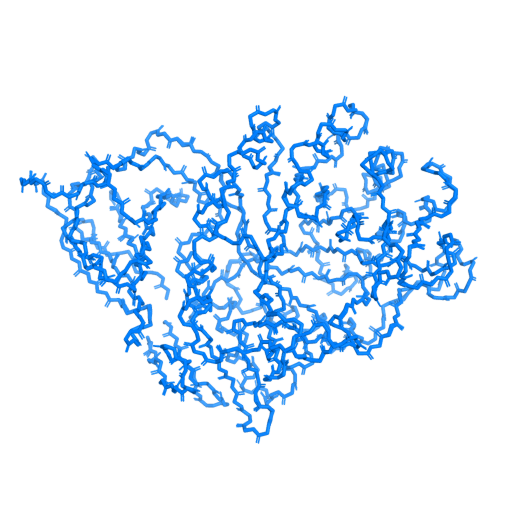300 GLU AAA C 1
ATOM 5332 C C C GLU A 1 300 ? -14.670 18.377 13.944 0.500 8.291 300 GLU AAA C 1
ATOM 5333 O O A GLU A 1 300 ? -13.907 17.917 14.875 0.500 7.512 300 GLU AAA O 1
ATOM 5334 O O C GLU A 1 300 ? -13.617 18.158 14.560 0.500 9.831 300 GLU AAA O 1
ATOM 5357 N N . ALA A 1 301 ? -15.179 17.551 13.031 1.000 6.905 301 ALA AAA N 1
ATOM 5358 C CA . ALA A 1 301 ? -14.460 16.345 12.566 1.000 6.682 301 ALA AAA CA 1
ATOM 5359 C C . ALA A 1 301 ? -13.389 16.752 11.553 1.000 6.489 301 ALA AAA C 1
ATOM 5360 O O . ALA A 1 301 ? -12.239 16.285 11.633 1.000 6.969 301 ALA AAA O 1
ATOM 5367 N N . ALA A 1 302 ? -13.748 17.610 10.605 1.000 6.595 302 ALA AAA N 1
ATOM 5368 C CA . ALA A 1 302 ? -12.859 17.915 9.474 1.000 7.436 302 ALA AAA CA 1
ATOM 5369 C C . ALA A 1 302 ? -11.525 18.479 9.956 1.000 7.095 302 ALA AAA C 1
ATOM 5370 O O . ALA A 1 302 ? -10.501 18.208 9.317 1.000 8.333 302 ALA AAA O 1
ATOM 5377 N N A LYS A 1 303 ? -11.527 19.234 11.054 0.750 6.756 303 LYS AAA N 1
ATOM 5378 N N B LYS A 1 303 ? -11.514 19.234 11.056 0.250 6.954 303 LYS AAA N 1
ATOM 5379 C CA A LYS A 1 303 ? -10.288 19.882 11.531 0.750 7.505 303 LYS AAA CA 1
ATOM 5380 C CA B LYS A 1 303 ? -10.280 19.915 11.523 0.250 7.350 303 LYS AAA CA 1
ATOM 5381 C C A LYS A 1 303 ? -9.239 18.852 11.940 0.750 6.693 303 LYS AAA C 1
ATOM 5382 C C B LYS A 1 303 ? -9.286 18.901 12.107 0.250 6.530 303 LYS AAA C 1
ATOM 5383 O O A LYS A 1 303 ? -8.056 19.214 11.995 0.750 7.935 303 LYS AAA O 1
ATOM 5384 O O B LYS A 1 303 ? -8.171 19.332 12.465 0.250 6.625 303 LYS AAA O 1
ATOM 5421 N N . TYR A 1 304 ? -9.649 17.612 12.193 1.000 6.169 304 TYR AAA N 1
ATOM 5422 C CA . TYR A 1 304 ? -8.705 16.562 12.629 1.000 6.229 304 TYR AAA CA 1
ATOM 5423 C C . TYR A 1 304 ? -8.347 15.608 11.491 1.000 6.559 304 TYR AAA C 1
ATOM 5424 O O . TYR A 1 304 ? -7.483 14.758 11.714 1.000 8.360 304 TYR AAA O 1
ATOM 5442 N N . VAL A 1 305 ? -9.018 15.673 10.344 1.000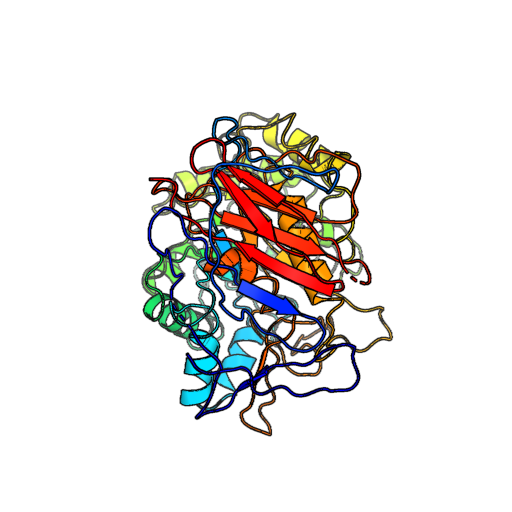 6.509 305 VAL AAA N 1
ATOM 5443 C CA . VAL A 1 305 ? -8.817 14.666 9.270 1.000 6.414 305 VAL AAA CA 1
ATOM 5444 C C . VAL A 1 305 ? -7.843 15.207 8.241 1.000 6.052 305 VAL AAA C 1
ATOM 5445 O O . VAL A 1 305 ? -8.125 16.217 7.572 1.000 7.788 305 VAL AAA O 1
ATOM 5458 N N . HIS A 1 306 ? -6.711 14.540 8.109 1.000 5.947 306 HIS AAA N 1
ATOM 5459 C CA . HIS A 1 306 ? -5.662 14.931 7.143 1.000 6.476 306 HIS AAA CA 1
ATOM 5460 C C . HIS A 1 306 ? -5.958 14.363 5.749 1.000 6.497 306 HIS AAA C 1
ATOM 5461 O O . HIS A 1 306 ? -5.606 14.976 4.736 1.000 9.271 306 HIS AAA O 1
ATOM 5476 N N . GLY A 1 307 ? -6.528 13.183 5.687 1.000 5.841 307 GLY AAA N 1
ATOM 5477 C CA . GLY A 1 307 ? -6.707 12.508 4.407 1.000 5.752 307 GLY AAA CA 1
ATOM 5478 C C . GLY A 1 307 ? -7.738 11.418 4.495 1.000 5.477 307 GLY AAA C 1
ATOM 5479 O O . GLY A 1 307 ? -8.287 11.120 5.558 1.000 5.729 307 GLY AAA O 1
ATOM 5483 N N . ILE A 1 308 ? -7.999 10.848 3.330 1.000 5.686 308 ILE AAA N 1
ATOM 5484 C CA . ILE A 1 308 ? -8.966 9.758 3.117 1.000 5.455 308 ILE AAA CA 1
ATOM 5485 C C . ILE A 1 308 ? -8.188 8.571 2.576 1.000 5.742 308 ILE AAA C 1
ATOM 5486 O O . ILE A 1 308 ? -7.599 8.647 1.491 1.000 6.518 308 ILE AAA O 1
ATOM 5502 N N . ALA A 1 309 ? -8.184 7.483 3.337 1.000 5.749 309 ALA AAA N 1
ATOM 5503 C CA . ALA A 1 309 ? -7.519 6.227 2.949 1.000 5.926 309 ALA AAA CA 1
ATOM 5504 C C . ALA A 1 309 ? -8.525 5.345 2.209 1.000 5.670 309 ALA AAA C 1
ATOM 5505 O O . ALA A 1 309 ? -9.642 5.133 2.694 1.000 6.358 309 ALA AAA O 1
ATOM 5512 N N A VAL A 1 310 ? -8.110 4.812 1.060 0.500 5.933 310 VAL AAA N 1
ATOM 5513 N N B VAL A 1 310 ? -8.089 4.798 1.078 0.500 6.051 310 VAL AAA N 1
ATOM 5514 C CA A VAL A 1 310 ? -8.975 3.954 0.217 0.500 6.070 310 VAL AAA CA 1
ATOM 5515 C CA B VAL A 1 310 ? -8.934 3.957 0.201 0.500 6.514 310 VAL AAA CA 1
ATOM 5516 C C A VAL A 1 310 ? -8.312 2.597 0.002 0.500 5.838 310 VAL AAA C 1
ATOM 5517 C C B VAL A 1 310 ? -8.293 2.581 0.066 0.500 6.103 310 VAL AAA C 1
ATOM 5518 O O A VAL A 1 310 ? -7.100 2.517 -0.181 0.500 6.350 310 VAL AAA O 1
ATOM 5519 O O B VAL A 1 310 ? -7.063 2.469 0.053 0.500 6.542 310 VAL AAA O 1
ATOM 5544 N N . HIS A 1 311 ? -9.132 1.564 -0.038 1.000 6.322 311 HIS AAA N 1
ATOM 5545 C CA . HIS A 1 311 ? -8.709 0.194 -0.348 1.000 6.929 311 HIS AAA CA 1
ATOM 5546 C C . HIS A 1 311 ? -9.157 -0.192 -1.745 1.000 9.106 311 HIS AAA C 1
ATOM 5547 O O . HIS A 1 311 ? -10.224 0.284 -2.185 1.000 11.104 311 HIS AAA O 1
ATOM 5562 N N . TRP A 1 312 ? -8.401 -1.121 -2.340 1.000 9.653 312 TRP AAA N 1
ATOM 5563 C CA . TRP A 1 312 ? -8.669 -1.768 -3.646 1.000 10.543 312 TRP AAA CA 1
ATOM 5564 C C . TRP A 1 312 ? -8.733 -3.276 -3.476 1.000 10.527 312 TRP AAA C 1
ATOM 5565 O O . TRP A 1 312 ? -7.767 -3.847 -2.942 0.750 11.190 312 TRP AAA O 1
ATOM 5586 N N . TYR A 1 313 ? -9.841 -3.888 -3.891 0.750 9.063 313 TYR AAA N 1
ATOM 5587 C CA . TYR A 1 313 ? -10.098 -5.343 -3.782 0.750 10.304 313 TYR AAA CA 1
ATOM 5588 C C . TYR A 1 313 ? -11.241 -5.712 -4.729 0.500 9.915 313 TYR AAA C 1
ATOM 5589 O O . TYR A 1 313 ? -12.356 -5.190 -4.550 0.500 10.727 313 TYR AAA O 1
ATOM 5607 N N . LEU A 1 314 ? -10.938 -6.533 -5.736 0.500 10.623 314 LEU AAA N 1
ATOM 5608 C CA . LEU A 1 314 ? -11.891 -7.032 -6.767 0.500 11.714 314 LEU AAA CA 1
ATOM 5609 C C . LEU A 1 314 ? -12.346 -5.896 -7.694 0.500 11.817 314 LEU AAA C 1
ATOM 5610 O O . LEU A 1 314 ? -13.304 -6.111 -8.460 0.500 14.264 314 LEU AAA O 1
ATOM 5618 N N . ASP A 1 315 ? -11.696 -4.730 -7.658 0.750 12.688 315 ASP AAA N 1
ATOM 5619 C CA . ASP A 1 315 ? -12.082 -3.547 -8.468 0.750 12.375 315 ASP AAA CA 1
ATOM 5620 C C . ASP A 1 315 ? -10.847 -2.818 -9.000 0.500 11.271 315 ASP AAA C 1
ATOM 5621 O O . ASP A 1 315 ? -10.944 -1.607 -9.226 0.500 11.682 315 ASP AAA O 1
ATOM 5630 N N . PHE A 1 316 ? -9.763 -3.534 -9.285 0.500 10.571 316 PHE AAA N 1
ATOM 5631 C CA . PHE A 1 316 ? -8.492 -2.928 -9.751 0.500 10.581 316 PHE AAA CA 1
ATOM 5632 C C . PHE A 1 316 ? -8.649 -2.288 -11.131 0.250 10.987 316 PHE AAA C 1
ATOM 5633 O O . PHE A 1 316 ? -7.894 -1.349 -11.435 0.500 12.617 316 PHE AAA O 1
ATOM 5650 N N A LEU A 1 317 ? -9.580 -2.799 -11.941 0.250 11.248 317 LEU AAA N 1
ATOM 5651 N N B LEU A 1 317 ? -9.586 -2.793 -11.941 0.250 12.190 317 LEU AAA N 1
ATOM 5652 C CA A LEU A 1 317 ? -9.826 -2.310 -13.324 0.250 11.735 317 LEU AAA CA 1
ATOM 5653 C CA B LEU A 1 317 ? -9.830 -2.316 -13.331 0.250 13.289 317 LEU AAA CA 1
ATOM 5654 C C A LEU A 1 317 ? -11.129 -1.505 -13.364 0.250 12.931 317 LEU AAA C 1
ATOM 5655 C C B LEU A 1 317 ? -11.024 -1.355 -13.361 0.250 13.329 317 LEU AAA C 1
ATOM 5656 O O A LEU A 1 317 ? -11.669 -1.314 -14.475 0.250 14.685 317 LEU AAA O 1
ATOM 5657 O O B LEU A 1 317 ? -11.360 -0.873 -14.462 0.250 13.551 317 LEU AAA O 1
ATOM 5688 N N . ALA A 1 318 ? -11.615 -1.061 -12.200 0.500 14.119 318 ALA AAA N 1
ATOM 5689 C CA . ALA A 1 318 ? -12.816 -0.200 -12.080 0.500 15.142 318 ALA AAA CA 1
ATOM 5690 C C . ALA A 1 318 ? -12.481 1.227 -12.493 0.500 15.614 318 ALA AAA C 1
ATOM 5691 O O . ALA A 1 318 ? -11.358 1.700 -12.300 0.500 14.069 318 ALA AAA O 1
ATOM 5698 N N . PRO A 1 319 ? -13.474 1.945 -13.064 0.750 18.011 319 PRO AAA N 1
ATOM 5699 C CA . PRO A 1 319 ? -13.401 3.391 -13.224 0.500 18.237 319 PRO AAA CA 1
ATOM 5700 C C . PRO A 1 319 ? -13.571 4.076 -11.864 0.750 21.008 319 PRO AAA C 1
ATOM 5701 O O . PRO A 1 319 ? -14.325 3.598 -11.026 0.750 27.572 319 PRO AAA O 1
ATOM 5712 N N . ALA A 1 320 ? -12.867 5.190 -11.699 1.000 19.430 320 ALA AAA N 1
ATOM 5713 C CA . ALA A 1 320 ? -12.662 5.878 -10.412 1.000 17.222 320 ALA AAA CA 1
ATOM 5714 C C . ALA A 1 320 ? -13.308 7.265 -10.434 1.000 13.960 320 ALA AAA C 1
ATOM 5715 O O . ALA A 1 320 ? -13.279 7.927 -9.396 1.000 12.997 320 ALA AAA O 1
ATOM 5722 N N . LYS A 1 321 ? -13.891 7.699 -11.549 1.000 13.426 321 LYS AAA N 1
ATOM 5723 C CA . LYS A 1 321 ? -14.397 9.089 -11.640 1.000 14.070 321 LYS AAA CA 1
ATOM 5724 C C . LYS A 1 321 ? -15.481 9.340 -10.588 1.000 12.401 321 LYS AAA C 1
ATOM 5725 O O . LYS A 1 321 ? -15.442 10.400 -9.950 1.000 13.196 321 LYS AAA O 1
ATOM 5744 N N . ALA A 1 322 ? -16.422 8.414 -10.426 1.000 12.921 322 ALA AAA N 1
ATOM 5745 C CA . ALA A 1 322 ? -17.618 8.587 -9.575 1.000 13.532 322 ALA AAA CA 1
ATOM 5746 C C . ALA A 1 322 ? -17.243 8.561 -8.088 1.000 11.089 322 ALA AAA C 1
ATOM 5747 O O . ALA A 1 322 ? -18.028 9.043 -7.274 1.000 10.917 322 ALA AAA O 1
ATOM 5754 N N . THR A 1 323 ? -16.096 7.991 -7.731 1.000 10.444 323 THR AAA N 1
ATOM 5755 C CA . THR A 1 323 ? -15.693 7.766 -6.330 1.000 10.165 323 THR AAA CA 1
ATOM 5756 C C . THR A 1 323 ? -14.522 8.695 -6.024 1.000 9.586 323 THR AAA C 1
ATOM 5757 O O . THR A 1 323 ? -14.728 9.726 -5.391 1.000 9.856 323 THR AAA O 1
ATOM 5768 N N . LEU A 1 324 ? -13.327 8.347 -6.474 1.000 10.381 324 LEU AAA N 1
ATOM 5769 C CA . LEU A 1 324 ? -12.125 9.189 -6.265 1.000 10.845 324 LEU AAA CA 1
ATOM 5770 C C . LEU A 1 324 ? -12.317 10.558 -6.918 1.000 9.761 324 LEU AAA C 1
ATOM 5771 O O . LEU A 1 324 ? -11.988 11.571 -6.283 1.000 9.417 324 LEU AAA O 1
ATOM 5787 N N . GLY A 1 325 ? -12.754 10.595 -8.176 1.000 10.362 325 GLY AAA N 1
ATOM 5788 C CA . GLY A 1 325 ? -12.878 11.875 -8.894 1.000 10.047 325 GLY AAA CA 1
ATOM 5789 C C . GLY A 1 325 ? -13.818 12.823 -8.169 1.000 9.619 325 GLY AAA C 1
ATOM 5790 O O . GLY A 1 325 ? -13.485 13.995 -7.949 1.000 9.666 325 GLY AAA O 1
ATOM 5794 N N A GLU A 1 326 ? -14.993 12.333 -7.796 0.750 9.542 326 GLU AAA N 1
ATOM 5795 N N B GLU A 1 326 ? -14.994 12.334 -7.791 0.250 9.291 326 GLU AAA N 1
ATOM 5796 C CA A GLU A 1 326 ? -16.020 13.176 -7.139 0.750 9.043 326 GLU AAA CA 1
ATOM 5797 C CA B GLU A 1 326 ? -16.032 13.190 -7.171 0.250 8.852 326 GLU AAA CA 1
ATOM 5798 C C A GLU A 1 326 ? -15.511 13.619 -5.768 0.750 7.686 326 GLU AAA C 1
ATOM 5799 C C B GLU A 1 326 ? -15.600 13.583 -5.750 0.250 8.142 326 GLU AAA C 1
ATOM 5800 O O A GLU A 1 326 ? -15.730 14.753 -5.370 0.750 7.488 326 GLU AAA O 1
ATOM 5801 O O B GLU A 1 326 ? -15.972 14.684 -5.315 0.250 8.509 326 GLU AAA O 1
ATOM 5824 N N . THR A 1 327 ? -14.848 12.729 -5.044 1.000 7.422 327 THR AAA N 1
ATOM 5825 C CA . THR A 1 327 ? -14.321 13.072 -3.705 1.000 7.373 327 THR AAA CA 1
ATOM 5826 C C . THR A 1 327 ? -13.283 14.184 -3.832 1.000 7.109 327 THR AAA C 1
ATOM 5827 O O . THR A 1 327 ? -13.320 15.138 -3.045 1.000 7.850 327 THR AAA O 1
ATOM 5838 N N . HIS A 1 328 ? -12.384 14.064 -4.790 1.000 7.701 328 HIS AAA N 1
ATOM 5839 C CA . HIS A 1 328 ? -11.399 15.134 -5.014 1.000 8.587 328 HIS AAA CA 1
ATOM 5840 C C . HIS A 1 328 ? -12.099 16.440 -5.395 1.000 8.683 328 HIS AAA C 1
ATOM 5841 O O . HIS A 1 328 ? -11.685 17.509 -4.909 1.000 9.082 328 HIS AAA O 1
ATOM 5856 N N . ARG A 1 329 ? -13.095 16.372 -6.269 1.000 8.457 329 ARG AAA N 1
ATOM 5857 C CA . ARG A 1 329 ? -13.816 17.588 -6.707 1.000 9.552 329 ARG AAA CA 1
ATOM 5858 C C . ARG A 1 329 ? -14.411 18.288 -5.483 1.000 8.479 329 ARG AAA C 1
ATOM 5859 O O . ARG A 1 329 ? -14.294 19.506 -5.359 1.000 10.004 329 ARG AAA O 1
ATOM 5880 N N . LEU A 1 330 ? -15.043 17.535 -4.592 1.000 7.847 330 LEU AAA N 1
ATOM 5881 C CA . LEU A 1 330 ? -15.744 18.110 -3.416 1.000 8.006 330 LEU AAA CA 1
ATOM 5882 C C . LEU A 1 330 ? -14.766 18.556 -2.332 1.000 7.298 330 LEU AAA C 1
ATOM 5883 O O . LEU A 1 330 ? -15.023 19.562 -1.670 1.000 8.564 330 LEU AAA O 1
ATOM 5899 N N . PHE A 1 331 ? -13.692 17.806 -2.129 1.000 7.069 331 PHE AAA N 1
ATOM 5900 C CA . PHE A 1 331 ? -12.772 18.016 -0.988 1.000 7.454 331 PHE AAA CA 1
ATOM 5901 C C . PHE A 1 331 ? -11.348 17.980 -1.500 1.000 8.302 331 PHE AAA C 1
ATOM 5902 O O . PHE A 1 331 ? -10.576 17.090 -1.142 1.000 8.851 331 PHE AAA O 1
ATOM 5919 N N . PRO A 1 332 ? -10.946 18.917 -2.376 1.000 9.344 332 PRO AAA N 1
ATOM 5920 C CA . PRO A 1 332 ? -9.645 18.799 -3.033 1.000 10.809 332 PRO AAA CA 1
ATOM 5921 C C . PRO A 1 332 ? -8.455 18.942 -2.078 1.000 13.463 332 PRO AAA C 1
ATOM 5922 O O . PRO A 1 332 ? -7.391 18.464 -2.406 1.000 18.079 332 PRO AAA O 1
ATOM 5933 N N . ASN A 1 333 ? -8.651 19.561 -0.919 1.000 11.212 333 ASN AAA N 1
ATOM 5934 C CA . ASN A 1 333 ? -7.542 19.792 0.040 1.000 13.015 333 ASN AAA CA 1
ATOM 5935 C C . ASN A 1 333 ? -7.445 18.682 1.082 1.000 11.391 333 ASN AAA C 1
ATOM 5936 O O . ASN A 1 333 ? -6.565 18.773 1.940 1.000 13.243 333 ASN AAA O 1
ATOM 5947 N N . THR A 1 334 ? -8.243 17.629 0.959 1.000 9.261 334 THR AAA N 1
ATOM 5948 C CA . THR A 1 334 ? -8.111 16.433 1.808 1.000 9.086 334 THR AAA CA 1
ATOM 5949 C C . THR A 1 334 ? -7.530 15.335 0.936 1.000 8.529 334 THR AAA C 1
ATOM 5950 O O . THR A 1 334 ? -8.215 14.798 0.071 1.000 12.045 334 THR AAA O 1
ATOM 5961 N N A MET A 1 335 ? -6.273 15.006 1.178 0.750 6.483 335 MET AAA N 1
ATOM 5962 N N B MET A 1 335 ? -6.259 15.010 1.150 0.250 8.166 335 MET AAA N 1
ATOM 5963 C CA A MET A 1 335 ? -5.570 14.064 0.291 0.750 6.606 335 MET AAA CA 1
ATOM 5964 C CA B MET A 1 335 ? -5.517 14.111 0.236 0.250 8.542 335 MET AAA CA 1
ATOM 5965 C C A MET A 1 335 ? -6.276 12.712 0.270 0.750 6.168 335 MET AAA C 1
ATOM 5966 C C B MET A 1 335 ? -6.121 12.704 0.283 0.250 7.450 335 MET AAA C 1
ATOM 5967 O O A MET A 1 335 ? -6.878 12.292 1.271 0.750 6.718 335 MET AAA O 1
ATOM 5968 O O B MET A 1 335 ? -6.500 12.239 1.378 0.250 7.507 335 MET AAA O 1
ATOM 5995 N N . LEU A 1 336 ? -6.196 12.069 -0.889 1.000 6.533 336 LEU AAA N 1
ATOM 5996 C CA . LEU A 1 336 ? -6.594 10.671 -1.067 1.000 6.043 336 LEU AAA CA 1
ATOM 5997 C C . LEU A 1 336 ? -5.336 9.817 -1.078 1.000 5.673 336 LEU AAA C 1
ATOM 5998 O O . LEU A 1 336 ? -4.363 10.172 -1.742 1.000 6.512 336 LEU AAA O 1
ATOM 6014 N N . PHE A 1 337 ? -5.395 8.690 -0.394 1.000 5.978 337 PHE AAA N 1
ATOM 6015 C CA . PHE A 1 337 ? -4.220 7.816 -0.241 1.000 5.845 337 PHE AAA CA 1
ATOM 6016 C C . PHE A 1 337 ? -4.711 6.382 -0.302 1.000 5.691 337 PHE AAA C 1
ATOM 6017 O O . PHE A 1 337 ? -5.635 6.038 0.442 1.000 6.604 337 PHE AAA O 1
ATOM 6034 N N . ALA A 1 338 ? -4.105 5.546 -1.138 1.000 5.544 338 ALA AAA N 1
ATOM 6035 C CA . ALA A 1 338 ? -4.508 4.130 -1.209 1.000 5.936 338 ALA AAA CA 1
ATOM 6036 C C . ALA A 1 338 ? -3.698 3.366 -0.162 1.000 6.049 338 ALA AAA C 1
ATOM 6037 O O . ALA A 1 338 ? -2.470 3.244 -0.269 1.000 6.459 338 ALA AAA O 1
ATOM 6044 N N . SER A 1 339 ? -4.394 2.891 0.867 1.000 6.151 339 SER AAA N 1
ATOM 6045 C CA . SER A 1 339 ? -3.730 2.287 2.053 1.000 6.423 339 SER AAA CA 1
ATOM 6046 C C . SER A 1 339 ? -3.713 0.763 2.007 1.000 6.148 339 SER AAA C 1
ATOM 6047 O O . SER A 1 339 ? -3.028 0.183 2.868 1.000 6.432 339 SER AAA O 1
ATOM 6055 N N . GLU A 1 340 ? -4.390 0.132 1.063 1.000 6.101 340 GLU AAA N 1
ATOM 6056 C CA . GLU A 1 340 ? -4.393 -1.337 1.008 1.000 6.307 340 GLU AAA CA 1
ATOM 6057 C C . GLU A 1 340 ? -4.936 -1.788 -0.327 1.000 7.099 340 GLU AAA C 1
ATOM 6058 O O . GLU A 1 340 ? -5.994 -1.358 -0.740 1.000 9.344 340 GLU AAA O 1
ATOM 6070 N N . ALA A 1 341 ? -4.215 -2.686 -0.962 1.000 7.797 341 ALA AAA N 1
ATOM 6071 C CA . ALA A 1 341 ? -4.643 -3.326 -2.214 1.000 8.632 341 ALA AAA CA 1
ATOM 6072 C C . ALA A 1 341 ? -4.190 -4.772 -2.176 1.000 8.384 341 ALA AAA C 1
ATOM 6073 O O . ALA A 1 341 ? -3.090 -5.058 -1.687 1.000 8.891 341 ALA AAA O 1
ATOM 6080 N N . CYS A 1 342 ? -5.012 -5.654 -2.720 1.000 9.360 342 CYS AAA N 1
ATOM 6081 C CA . CYS A 1 342 ? -4.596 -7.056 -2.883 1.000 10.181 342 CYS AAA CA 1
ATOM 6082 C C . CYS A 1 342 ? -5.466 -7.679 -3.954 1.000 11.163 342 CYS AAA C 1
ATOM 6083 O O . CYS A 1 342 ? -6.563 -7.185 -4.255 1.000 12.883 342 CYS AAA O 1
ATOM 6091 N N A VAL A 1 343 ? -4.931 -8.732 -4.551 0.500 10.874 343 VAL AAA N 1
ATOM 6092 N N B VAL A 1 343 ? -4.992 -8.782 -4.508 0.500 10.799 343 VAL AAA N 1
ATOM 6093 C CA A VAL A 1 343 ? -5.686 -9.579 -5.504 0.500 10.748 343 VAL AAA CA 1
ATOM 6094 C CA B VAL A 1 343 ? -5.749 -9.511 -5.555 0.500 11.122 343 VAL AAA CA 1
ATOM 6095 C C A VAL A 1 343 ? -6.255 -10.729 -4.704 0.500 12.221 343 VAL AAA C 1
ATOM 6096 C C B VAL A 1 343 ? -6.241 -10.809 -4.932 0.500 13.067 343 VAL AAA C 1
ATOM 6097 O O A VAL A 1 343 ? -5.474 -11.382 -3.986 0.500 12.271 343 VAL AAA O 1
ATOM 6098 O O B VAL A 1 343 ? -5.391 -11.633 -4.513 0.500 13.188 343 VAL AAA O 1
ATOM 6123 N N . GLY A 1 344 ? -7.573 -10.895 -4.801 0.250 11.966 344 GLY AAA N 1
ATOM 6124 C CA . GLY A 1 344 ? -8.305 -12.036 -4.240 0.750 15.260 344 GLY AAA CA 1
ATOM 6125 C C . GLY A 1 344 ? -8.763 -12.976 -5.338 0.750 16.912 344 GLY AAA C 1
ATOM 6126 O O . GLY A 1 344 ? -8.945 -12.553 -6.490 0.750 17.035 344 GLY AAA O 1
ATOM 6130 N N A SER A 1 345 ? -8.941 -14.246 -4.991 0.700 18.684 345 SER AAA N 1
ATOM 6131 N N B SER A 1 345 ? -8.940 -14.245 -4.968 0.300 18.714 345 SER AAA N 1
ATOM 6132 C CA A SER A 1 345 ? -9.463 -15.306 -5.887 0.700 16.650 345 SER AAA CA 1
ATOM 6133 C CA B SER A 1 345 ? -9.445 -15.343 -5.829 0.300 18.782 345 SER AAA CA 1
ATOM 6134 C C A SER A 1 345 ? -10.899 -15.648 -5.482 0.500 17.837 345 SER AAA C 1
ATOM 6135 C C B SER A 1 345 ? -10.928 -15.573 -5.521 0.300 19.538 345 SER AAA C 1
ATOM 6136 O O A SER A 1 345 ? -11.315 -15.267 -4.364 0.500 19.344 345 SER AAA O 1
ATOM 6137 O O B SER A 1 345 ? -11.416 -15.005 -4.520 0.300 21.174 345 SER AAA O 1
ATOM 6152 N N . LYS A 1 346 ? -11.615 -16.366 -6.350 1.000 20.507 346 LYS AAA N 1
ATOM 6153 C CA . LYS A 1 346 ? -12.990 -16.833 -6.059 1.000 22.107 346 LYS AAA CA 1
ATOM 6154 C C . LYS A 1 346 ? -12.846 -17.834 -4.913 1.000 19.670 346 LYS AAA C 1
ATOM 6155 O O . LYS A 1 346 ? -11.748 -18.402 -4.744 0.750 18.170 346 LYS AAA O 1
ATOM 6167 N N . PHE A 1 347 ? -13.903 -18.025 -4.128 0.750 18.433 347 PHE AAA N 1
ATOM 6168 C CA . PHE A 1 347 ? -13.833 -18.734 -2.823 0.750 18.286 347 PHE AAA CA 1
ATOM 6169 C C . PHE A 1 347 ? -13.281 -20.155 -3.025 0.750 17.469 347 PHE AAA C 1
ATOM 6170 O O . PHE A 1 347 ? -12.637 -20.648 -2.096 0.750 19.563 347 PHE AAA O 1
ATOM 6187 N N . TRP A 1 348 ? -13.465 -20.773 -4.198 0.750 16.698 348 TRP AAA N 1
ATOM 6188 C CA . TRP A 1 348 ? -13.038 -22.179 -4.460 0.750 15.185 348 TRP AAA CA 1
ATOM 6189 C C . TRP A 1 348 ? -11.637 -22.241 -5.067 0.750 14.993 348 TRP AAA C 1
ATOM 6190 O O . TRP A 1 348 ? -11.141 -23.367 -5.249 0.750 15.980 348 TRP AAA O 1
ATOM 6211 N N . GLU A 1 349 ? -11.073 -21.096 -5.444 0.750 14.585 349 GLU AAA N 1
ATOM 6212 C CA . GLU A 1 349 ? -9.796 -21.019 -6.190 0.750 15.158 349 GLU AAA CA 1
ATOM 6213 C C . GLU A 1 349 ? -8.613 -20.873 -5.223 0.750 13.542 349 GLU AAA C 1
ATOM 6214 O O . GLU A 1 349 ? -8.759 -20.270 -4.161 0.750 13.252 349 GLU AAA O 1
ATOM 6226 N N . GLN A 1 350 ? -7.451 -21.376 -5.622 0.750 13.996 350 GLN AAA N 1
ATOM 6227 C CA . GLN A 1 350 ? -6.173 -21.098 -4.925 0.750 14.285 350 GLN AAA CA 1
ATOM 6228 C C . GLN A 1 350 ? -5.871 -19.592 -4.982 1.000 12.566 350 GLN AAA C 1
ATOM 6229 O O . GLN A 1 350 ? -6.125 -18.907 -5.991 1.000 16.029 350 GLN AAA O 1
ATOM 6243 N N . SER A 1 351 ? -5.303 -19.084 -3.917 1.000 11.103 351 SER AAA N 1
ATOM 6244 C CA . SER A 1 351 ? -5.085 -17.639 -3.736 1.000 8.664 351 SER AAA CA 1
ATOM 6245 C C . SER A 1 351 ? -3.817 -17.123 -4.427 1.000 7.064 351 SER AAA C 1
ATOM 6246 O O . SER A 1 351 ? -3.792 -15.942 -4.747 1.000 8.002 351 SER AAA O 1
ATOM 6254 N N . VAL A 1 352 ? -2.773 -17.934 -4.556 1.000 6.673 352 VAL AAA N 1
ATOM 6255 C CA . VAL A 1 352 ? -1.472 -17.505 -5.106 1.000 6.502 352 VAL AAA CA 1
ATOM 6256 C C . VAL A 1 352 ? -1.365 -18.063 -6.520 1.000 6.544 352 VAL AAA C 1
ATOM 6257 O O . VAL A 1 352 ? -1.575 -19.275 -6.731 1.000 7.579 352 VAL AAA O 1
ATOM 6270 N N A ARG A 1 353 ? -1.047 -17.196 -7.475 0.500 5.909 353 ARG AAA N 1
ATOM 6271 N N B ARG A 1 353 ? -0.988 -17.217 -7.474 0.500 5.924 353 ARG AAA N 1
ATOM 6272 C CA A ARG A 1 353 ? -0.778 -17.612 -8.868 0.500 5.891 353 ARG AAA CA 1
ATOM 6273 C CA B ARG A 1 353 ? -0.788 -17.656 -8.874 0.500 5.869 353 ARG AAA CA 1
ATOM 6274 C C A ARG A 1 353 ? 0.664 -17.237 -9.184 0.500 5.177 353 ARG AAA C 1
ATOM 6275 C C B ARG A 1 353 ? 0.631 -17.292 -9.298 0.500 5.078 353 ARG AAA C 1
ATOM 6276 O O A ARG A 1 353 ? 0.941 -16.061 -9.469 0.500 5.354 353 ARG AAA O 1
ATOM 6277 O O B ARG A 1 353 ? 0.842 -16.201 -9.857 0.500 5.488 353 ARG AAA O 1
ATOM 6318 N N . LEU A 1 354 ? 1.584 -18.175 -9.033 1.000 5.121 354 LEU AAA N 1
ATOM 6319 C CA . LEU A 1 354 ? 3.005 -17.868 -9.243 1.000 5.400 354 LEU AAA CA 1
ATOM 6320 C C . LEU A 1 354 ? 3.254 -17.544 -10.708 1.000 4.832 354 LEU AAA C 1
ATOM 6321 O O . LEU A 1 354 ? 3.134 -18.409 -11.574 1.000 5.750 354 LEU AAA O 1
ATOM 6337 N N . GLY A 1 355 ? 3.640 -16.308 -10.975 1.000 5.024 355 GLY AAA N 1
ATOM 6338 C CA . GLY A 1 355 ? 4.009 -15.857 -12.322 1.000 5.171 355 GLY AAA CA 1
ATOM 6339 C C . GLY A 1 355 ? 2.852 -15.285 -13.120 1.000 5.379 355 GLY AAA C 1
ATOM 6340 O O . GLY A 1 355 ? 3.006 -15.096 -14.330 1.000 6.810 355 GLY AAA O 1
ATOM 6344 N N . SER A 1 356 ? 1.748 -14.936 -12.480 1.000 5.247 356 SER AAA N 1
ATOM 6345 C CA . SER A 1 356 ? 0.610 -14.327 -13.213 1.000 5.353 356 SER AAA CA 1
ATOM 6346 C C . SER A 1 356 ? 0.961 -12.909 -13.678 1.000 5.763 356 SER AAA C 1
ATOM 6347 O O . SER A 1 356 ? 1.012 -11.979 -12.867 1.000 6.185 356 SER AAA O 1
ATOM 6355 N N . TRP A 1 357 ? 1.106 -12.723 -14.979 1.000 6.069 357 TRP AAA N 1
ATOM 6356 C CA . TRP A 1 357 ? 1.259 -11.365 -15.531 1.000 5.777 357 TRP AAA CA 1
ATOM 6357 C C . TRP A 1 357 ? -0.027 -10.568 -15.343 1.000 6.124 357 TRP AAA C 1
ATOM 6358 O O . TRP A 1 357 ? 0.048 -9.364 -15.107 1.000 6.281 357 TRP AAA O 1
ATOM 6379 N N A ASP A 1 358 ? -1.185 -11.212 -15.456 0.750 6.303 358 ASP AAA N 1
ATOM 6380 N N B ASP A 1 358 ? -1.185 -11.218 -15.444 0.250 6.453 358 ASP AAA N 1
ATOM 6381 C CA A ASP A 1 358 ? -2.481 -10.503 -15.303 0.750 7.414 358 ASP AAA CA 1
ATOM 6382 C CA B ASP A 1 358 ? -2.476 -10.501 -15.311 0.250 7.150 358 ASP AAA CA 1
ATOM 6383 C C A ASP A 1 358 ? -2.512 -9.802 -13.938 0.750 7.037 358 ASP AAA C 1
ATOM 6384 C C B ASP A 1 358 ? -2.541 -9.813 -13.945 0.250 6.735 358 ASP AAA C 1
ATOM 6385 O O A ASP A 1 358 ? -2.954 -8.657 -13.847 0.750 6.965 358 ASP AAA O 1
ATOM 6386 O O B ASP A 1 358 ? -3.046 -8.681 -13.889 0.250 6.813 358 ASP AAA O 1
ATOM 6403 N N . ARG A 1 359 ? -2.073 -10.468 -12.876 1.000 6.457 359 ARG AAA N 1
ATOM 6404 C CA . ARG A 1 359 ? -2.128 -9.839 -11.535 1.000 6.799 359 ARG AAA CA 1
ATOM 6405 C C . ARG A 1 359 ? -1.137 -8.684 -11.457 1.000 6.499 359 ARG AAA C 1
ATOM 6406 O O . ARG A 1 359 ? -1.430 -7.677 -10.799 1.000 7.208 359 ARG AAA O 1
ATOM 6427 N N . GLY A 1 360 ? 0.001 -8.782 -12.142 1.000 6.112 360 GLY AAA N 1
ATOM 6428 C CA . GLY A 1 360 ? 0.885 -7.624 -12.254 1.000 6.098 360 GLY AAA CA 1
ATOM 6429 C C . GLY A 1 360 ? 0.198 -6.454 -12.921 1.000 5.820 360 GLY AAA C 1
ATOM 6430 O O . GLY A 1 360 ? 0.247 -5.333 -12.400 1.000 6.354 360 GLY AAA O 1
ATOM 6434 N N . MET A 1 361 ? -0.432 -6.695 -14.059 1.000 5.820 361 MET AAA N 1
ATOM 6435 C CA . MET A 1 361 ? -1.150 -5.629 -14.781 1.000 6.161 361 MET AAA CA 1
ATOM 6436 C C . MET A 1 361 ? -2.274 -5.049 -13.919 1.000 6.497 361 MET AAA C 1
ATOM 6437 O O . MET A 1 361 ? -2.573 -3.854 -14.057 1.000 7.321 361 MET AAA O 1
ATOM 6451 N N . GLN A 1 362 ? -2.927 -5.848 -13.082 1.000 6.840 362 GLN AAA N 1
ATOM 6452 C CA . GLN A 1 362 ? -3.956 -5.285 -12.184 1.000 7.706 362 GLN AAA CA 1
ATOM 6453 C C . GLN A 1 362 ? -3.310 -4.263 -11.249 1.000 7.399 362 GLN AAA C 1
ATOM 6454 O O . GLN A 1 362 ? -3.907 -3.194 -11.026 1.000 8.220 362 GLN AAA O 1
ATOM 6468 N N . TYR A 1 363 ? -2.145 -4.562 -10.699 1.000 6.967 363 TYR AAA N 1
ATOM 6469 C CA . TYR A 1 363 ? -1.449 -3.625 -9.791 1.000 7.062 363 TYR AAA CA 1
ATOM 6470 C C . TYR A 1 363 ? -1.128 -2.342 -10.550 1.000 6.851 363 TYR AAA C 1
ATOM 6471 O O . TYR A 1 363 ? -1.450 -1.258 -10.058 1.000 7.290 363 TYR AAA O 1
ATOM 6489 N N . SER A 1 364 ? -0.441 -2.433 -11.689 1.000 6.015 364 SER AAA N 1
ATOM 6490 C CA . SER A 1 364 ? 0.003 -1.195 -12.353 1.000 6.129 364 SER AAA CA 1
ATOM 6491 C C . SER A 1 364 ? -1.206 -0.434 -12.901 1.000 6.253 364 SER AAA C 1
ATOM 6492 O O . SER A 1 364 ? -1.189 0.805 -12.862 1.000 6.470 364 SER AAA O 1
ATOM 6500 N N . HIS A 1 365 ? -2.220 -1.106 -13.425 1.000 6.356 365 HIS AAA N 1
ATOM 6501 C CA . HIS A 1 365 ? -3.416 -0.372 -13.880 1.000 6.347 365 HIS AAA CA 1
ATOM 6502 C C . HIS A 1 365 ? -4.046 0.367 -12.706 1.000 6.728 365 HIS AAA C 1
ATOM 6503 O O . HIS A 1 365 ? -4.458 1.525 -12.859 1.000 7.193 365 HIS AAA O 1
ATOM 6518 N N . SER A 1 366 ? -4.142 -0.274 -11.551 1.000 6.861 366 SER AAA N 1
ATOM 6519 C CA . SER A 1 366 ? -4.689 0.388 -10.348 1.000 6.992 366 SER AAA CA 1
ATOM 6520 C C . SER A 1 366 ? -3.846 1.595 -9.961 1.000 6.396 366 SER AAA C 1
ATOM 6521 O O . SER A 1 366 ? -4.416 2.655 -9.652 1.000 6.837 366 SER AAA O 1
ATOM 6529 N N . ILE A 1 367 ? -2.528 1.435 -9.931 1.000 6.216 367 ILE AAA N 1
ATOM 6530 C CA . ILE A 1 367 ? -1.678 2.568 -9.494 1.000 6.597 367 ILE AAA CA 1
ATOM 6531 C C . ILE A 1 367 ? -1.882 3.732 -10.460 1.000 6.399 367 ILE AAA C 1
ATOM 6532 O O . ILE A 1 367 ? -2.044 4.868 -10.006 1.000 6.793 367 ILE AAA O 1
ATOM 6548 N N . ILE A 1 368 ? -1.862 3.465 -11.764 1.000 6.425 368 ILE AAA N 1
ATOM 6549 C CA . ILE A 1 368 ? -2.065 4.551 -12.755 1.000 6.375 368 ILE AAA CA 1
ATOM 6550 C C . ILE A 1 368 ? -3.431 5.197 -12.538 1.000 6.547 368 ILE AAA C 1
ATOM 6551 O O . ILE A 1 368 ? -3.522 6.438 -12.504 1.000 6.859 368 ILE AAA O 1
ATOM 6567 N N . THR A 1 369 ? -4.476 4.398 -12.403 1.000 6.708 369 THR AAA N 1
ATOM 6568 C CA . THR A 1 369 ? -5.840 4.957 -12.227 1.000 7.484 369 THR AAA CA 1
ATOM 6569 C C . THR A 1 369 ? -5.867 5.838 -10.974 1.000 7.271 369 THR AAA C 1
ATOM 6570 O O . THR A 1 369 ? -6.403 6.947 -11.009 1.000 7.702 369 THR AAA O 1
ATOM 6581 N N . ASN A 1 370 ? -5.293 5.349 -9.888 1.000 6.663 370 ASN AAA N 1
ATOM 6582 C CA . ASN A 1 370 ? -5.254 6.125 -8.631 1.000 6.852 370 ASN AAA CA 1
ATOM 6583 C C . ASN A 1 370 ? -4.505 7.434 -8.876 1.000 6.376 370 ASN AAA C 1
ATOM 6584 O O . ASN A 1 370 ? -5.017 8.507 -8.501 1.000 6.809 370 ASN AAA O 1
ATOM 6595 N N . LEU A 1 371 ? -3.332 7.377 -9.485 1.000 6.017 371 LEU AAA N 1
ATOM 6596 C CA . LEU A 1 371 ? -2.566 8.626 -9.708 1.000 6.395 371 LEU AAA CA 1
ATOM 6597 C C . LEU A 1 371 ? -3.346 9.593 -10.603 1.000 6.725 371 LEU AAA C 1
ATOM 6598 O O . LEU A 1 371 ? -3.267 10.804 -10.399 1.000 7.502 371 LEU AAA O 1
ATOM 6614 N N . LEU A 1 372 ? -4.071 9.101 -11.586 1.000 6.679 372 LEU AAA N 1
ATOM 6615 C CA . LEU A 1 372 ? -4.821 9.992 -12.503 1.000 7.403 372 LEU AAA CA 1
ATOM 6616 C C . LEU A 1 372 ? -6.046 10.606 -11.816 1.000 7.755 372 LEU AAA C 1
ATOM 6617 O O . LEU A 1 372 ? -6.600 11.580 -12.347 1.000 8.974 372 LEU AAA O 1
ATOM 6633 N N . TYR A 1 373 ? -6.443 10.088 -10.659 1.000 7.555 373 TYR AAA N 1
ATOM 6634 C CA . TYR A 1 373 ? -7.547 10.655 -9.853 1.000 7.667 373 TYR AAA CA 1
ATOM 6635 C C . TYR A 1 373 ? -7.025 11.181 -8.514 1.000 7.032 373 TYR AAA C 1
ATOM 6636 O O . TYR A 1 373 ? -7.717 11.103 -7.506 1.000 8.587 373 TYR AAA O 1
ATOM 6654 N N A HIS A 1 374 ? -5.810 11.735 -8.509 0.500 6.646 374 HIS AAA N 1
ATOM 6655 N N B HIS A 1 374 ? -5.816 11.754 -8.537 0.500 6.416 374 HIS AAA N 1
ATOM 6656 C CA A HIS A 1 374 ? -5.319 12.638 -7.434 0.500 7.132 374 HIS AAA CA 1
ATOM 6657 C CA B HIS A 1 374 ? -5.240 12.632 -7.481 0.500 6.555 374 HIS AAA CA 1
ATOM 6658 C C A HIS A 1 374 ? -4.745 11.867 -6.246 0.500 6.640 374 HIS AAA C 1
ATOM 6659 C C B HIS A 1 374 ? -4.829 11.862 -6.228 0.500 6.595 374 HIS AAA C 1
ATOM 6660 O O A HIS A 1 374 ? -4.280 12.504 -5.302 0.500 6.273 374 HIS AAA O 1
ATOM 6661 O O B HIS A 1 374 ? -4.564 12.501 -5.216 0.500 7.233 374 HIS AAA O 1
ATOM 6690 N N . VAL A 1 375 ? -4.719 10.542 -6.287 1.000 6.171 375 VAL AAA N 1
ATOM 6691 C CA . VAL A 1 375 ? -4.250 9.767 -5.119 1.000 6.011 375 VAL AAA CA 1
ATOM 6692 C C . VAL A 1 375 ? -2.746 9.964 -4.939 1.000 5.765 375 VAL AAA C 1
ATOM 6693 O O . VAL A 1 375 ? -1.982 9.945 -5.916 1.000 6.480 375 VAL AAA O 1
ATOM 6706 N N . VAL A 1 376 ? -2.310 10.125 -3.688 1.000 5.976 376 VAL AAA N 1
ATOM 6707 C CA . VAL A 1 376 ? -0.912 10.544 -3.388 1.000 6.254 376 VAL AAA CA 1
ATOM 6708 C C . VAL A 1 376 ? -0.017 9.360 -3.047 1.000 6.086 376 VAL AAA C 1
ATOM 6709 O O . VAL A 1 376 ? 1.186 9.552 -2.935 1.000 7.039 376 VAL AAA O 1
ATOM 6722 N N . GLY A 1 377 ? -0.550 8.157 -2.913 1.000 6.245 377 GLY AAA N 1
ATOM 6723 C CA . GLY A 1 377 ? 0.330 7.026 -2.619 1.000 6.871 377 GLY AAA CA 1
ATOM 6724 C C . GLY A 1 377 ? -0.449 5.740 -2.708 1.000 6.292 377 GLY AAA C 1
ATOM 6725 O O . GLY A 1 377 ? -1.693 5.782 -2.813 1.000 6.524 377 GLY AAA O 1
ATOM 6729 N N . TRP A 1 378 ? 0.260 4.632 -2.716 1.000 6.548 378 TRP AAA N 1
ATOM 6730 C CA . TRP A 1 378 ? -0.372 3.326 -2.974 1.000 6.787 378 TRP AAA CA 1
ATOM 6731 C C . TRP A 1 378 ? 0.372 2.293 -2.153 1.000 6.619 378 TRP AAA C 1
ATOM 6732 O O . TRP A 1 378 ? 1.585 2.131 -2.307 1.000 7.661 378 TRP AAA O 1
ATOM 6753 N N . THR A 1 379 ? -0.393 1.582 -1.344 1.000 6.790 379 THR AAA N 1
ATOM 6754 C CA . THR A 1 379 ? 0.146 0.636 -0.362 1.000 6.698 379 THR AAA CA 1
ATOM 6755 C C . THR A 1 379 ? -0.391 -0.761 -0.611 1.000 6.437 379 THR AAA C 1
ATOM 6756 O O . THR A 1 379 ? -1.602 -0.974 -0.553 1.000 7.155 379 THR AAA O 1
ATOM 6767 N N . ASP A 1 380 ? 0.520 -1.683 -0.839 1.000 5.938 380 ASP AAA N 1
ATOM 6768 C CA . ASP A 1 380 ? 0.165 -3.100 -0.943 1.000 5.938 380 ASP AAA CA 1
ATOM 6769 C C . ASP A 1 380 ? -0.253 -3.634 0.424 1.000 5.599 380 ASP AAA C 1
ATOM 6770 O O . ASP A 1 380 ? 0.000 -3.002 1.479 1.000 6.049 380 ASP AAA O 1
ATOM 6779 N N . TRP A 1 381 ? -0.862 -4.807 0.396 1.000 5.599 381 TRP AAA N 1
ATOM 6780 C CA . TRP A 1 381 ? -1.186 -5.566 1.610 1.000 5.951 381 TRP AAA CA 1
ATOM 6781 C C . TRP A 1 381 ? 0.043 -6.372 2.034 1.000 5.828 381 TRP AAA C 1
ATOM 6782 O O . TRP A 1 381 ? 1.165 -5.841 1.980 1.000 6.280 381 TRP AAA O 1
ATOM 6803 N N . ASN A 1 382 ? -0.114 -7.620 2.456 1.000 5.396 382 ASN AAA N 1
ATOM 6804 C CA . ASN A 1 382 ? 1.018 -8.383 3.023 1.000 5.243 382 ASN AAA CA 1
ATOM 6805 C C . ASN A 1 382 ? 2.279 -8.250 2.163 1.000 5.273 382 ASN AAA C 1
ATOM 6806 O O . ASN A 1 382 ? 2.266 -8.577 0.978 1.000 5.783 382 ASN AAA O 1
ATOM 6817 N N . LEU A 1 383 ? 3.395 -7.954 2.799 1.000 5.306 383 LEU AAA N 1
ATOM 6818 C CA . LEU A 1 383 ? 4.680 -7.880 2.089 1.000 5.591 383 LEU AAA CA 1
ATOM 6819 C C . LEU A 1 383 ? 5.114 -9.246 1.554 1.000 5.304 383 LEU AAA C 1
ATOM 6820 O O . LEU A 1 383 ? 5.829 -9.306 0.555 1.000 5.853 383 LEU AAA O 1
ATOM 6836 N N . ALA A 1 384 ? 4.745 -10.329 2.228 1.000 5.244 384 ALA AAA N 1
ATOM 6837 C CA . ALA A 1 384 ? 5.134 -11.681 1.788 1.000 5.340 384 ALA AAA CA 1
ATOM 6838 C C . ALA A 1 384 ? 4.126 -12.663 2.350 1.000 5.216 384 ALA AAA C 1
ATOM 6839 O O . ALA A 1 384 ? 3.609 -12.447 3.452 1.000 6.351 384 ALA AAA O 1
ATOM 6846 N N . LEU A 1 385 ? 3.850 -13.702 1.578 1.000 5.046 385 LEU AAA N 1
ATOM 6847 C CA . LEU A 1 385 ? 2.994 -14.806 2.011 1.000 4.853 385 LEU AAA CA 1
ATOM 6848 C C . LEU A 1 385 ? 3.640 -16.130 1.617 1.000 4.708 385 LEU AAA C 1
ATOM 6849 O O . LEU A 1 385 ? 4.613 -16.151 0.866 1.000 4.946 385 LEU AAA O 1
ATOM 6865 N N . ASN A 1 386 ? 3.102 -17.220 2.142 1.000 4.969 386 ASN AAA N 1
ATOM 6866 C CA . ASN A 1 386 ? 3.522 -18.571 1.728 1.000 5.283 386 ASN AAA CA 1
ATOM 6867 C C . ASN A 1 386 ? 2.756 -18.961 0.471 1.000 5.166 386 ASN AAA C 1
ATOM 6868 O O . ASN A 1 386 ? 1.905 -18.226 -0.023 1.000 5.533 386 ASN AAA O 1
ATOM 6879 N N . PRO A 1 387 ? 3.058 -20.140 -0.124 1.000 5.570 387 PRO AAA N 1
ATOM 6880 C CA . PRO A 1 387 ? 2.431 -20.492 -1.398 1.000 6.032 387 PRO AAA CA 1
ATOM 6881 C C . PRO A 1 387 ? 0.931 -20.771 -1.322 1.000 6.540 387 PRO AAA C 1
ATOM 6882 O O . PRO A 1 387 ? 0.299 -20.798 -2.355 1.000 8.306 387 PRO AAA O 1
ATOM 6893 N N . GLU A 1 388 ? 0.394 -20.958 -0.120 1.000 6.801 388 GLU AAA N 1
ATOM 6894 C CA . GLU A 1 388 ? -1.064 -21.070 0.115 1.000 8.377 388 GLU AAA CA 1
ATOM 6895 C C . GLU A 1 388 ? -1.698 -19.681 0.242 1.000 8.014 388 GLU AAA C 1
ATOM 6896 O O . GLU A 1 388 ? -2.935 -19.575 0.206 1.000 10.327 388 GLU AAA O 1
ATOM 6908 N N . GLY A 1 389 ? -0.900 -18.624 0.346 1.000 6.422 389 GLY AAA N 1
ATOM 6909 C CA . GLY A 1 389 ? -1.447 -17.277 0.580 1.000 7.236 389 GLY AAA CA 1
ATOM 6910 C C . GLY A 1 389 ? -1.704 -17.004 2.043 1.000 7.049 389 GLY AAA C 1
ATOM 6911 O O . GLY A 1 389 ? -2.535 -16.140 2.354 1.000 7.870 389 GLY AAA O 1
ATOM 6915 N N . GLY A 1 390 ? -0.940 -17.662 2.906 1.000 6.911 390 GLY AAA N 1
ATOM 6916 C CA . GLY A 1 390 ? -1.082 -17.553 4.352 1.000 7.527 390 GLY AAA CA 1
ATOM 6917 C C . GLY A 1 390 ? 0.244 -17.287 5.053 1.000 6.587 390 GLY AAA C 1
ATOM 6918 O O . GLY A 1 390 ? 1.257 -16.908 4.435 1.000 6.054 390 GLY AAA O 1
ATOM 6922 N N A PRO A 1 391 ? 0.299 -17.481 6.382 0.750 7.423 391 PRO AAA N 1
ATOM 6923 N N B PRO A 1 391 ? 0.300 -17.565 6.378 0.250 7.383 391 PRO AAA N 1
ATOM 6924 C CA A PRO A 1 391 ? -0.832 -17.997 7.166 0.750 7.842 391 PRO AAA CA 1
ATOM 6925 C CA B PRO A 1 391 ? -0.848 -18.094 7.128 0.250 7.646 391 PRO AAA CA 1
ATOM 6926 C C A PRO A 1 391 ? -1.963 -16.979 7.388 0.750 7.849 391 PRO AAA C 1
ATOM 6927 C C B PRO A 1 391 ? -1.889 -17.039 7.550 0.250 7.388 391 PRO AAA C 1
ATOM 6928 O O A PRO A 1 391 ? -1.764 -15.780 7.241 0.750 7.582 391 PRO AAA O 1
ATOM 6929 O O B PRO A 1 391 ? -1.524 -15.888 7.710 0.250 7.415 391 PRO AAA O 1
ATOM 6950 N N . ASN A 1 392 ? -3.137 -17.486 7.770 0.750 6.705 392 ASN AAA N 1
ATOM 6951 C CA . ASN A 1 392 ? -4.337 -16.628 7.970 0.750 6.347 392 ASN AAA CA 1
ATOM 6952 C C . ASN A 1 392 ? -5.332 -17.445 8.805 0.750 6.548 392 ASN AAA C 1
ATOM 6953 O O . ASN A 1 392 ? -5.778 -18.524 8.330 0.750 6.296 392 ASN AAA O 1
ATOM 6964 N N . TRP A 1 393 ? -5.691 -16.997 10.020 1.000 7.789 393 TRP AAA N 1
ATOM 6965 C CA . TRP A 1 393 ? -6.417 -17.836 11.012 1.000 7.982 393 TRP AAA CA 1
ATOM 6966 C C . TRP A 1 393 ? -7.828 -18.147 10.518 1.000 7.797 393 TRP AAA C 1
ATOM 6967 O O . TRP A 1 393 ? -8.447 -19.033 11.136 1.000 9.091 393 TRP AAA O 1
ATOM 6988 N N . VAL A 1 394 ? -8.377 -17.440 9.527 1.000 8.564 394 VAL AAA N 1
ATOM 6989 C CA . VAL A 1 394 ? -9.720 -17.756 8.931 0.750 7.454 394 VAL AAA CA 1
ATOM 6990 C C . VAL A 1 394 ? -9.593 -18.198 7.457 1.000 7.882 394 VAL AAA C 1
ATOM 6991 O O . VAL A 1 394 ? -10.601 -18.304 6.768 0.750 7.956 394 VAL AAA O 1
ATOM 7004 N N . ARG A 1 395 ? -8.401 -18.519 7.006 0.750 7.359 395 ARG AAA N 1
ATOM 7005 C CA . ARG A 1 395 ? -8.163 -19.049 5.640 0.750 8.150 395 ARG AAA CA 1
ATOM 7006 C C . ARG A 1 395 ? -8.645 -18.056 4.575 0.750 8.517 395 ARG AAA C 1
ATOM 7007 O O . ARG A 1 395 ? -9.009 -18.471 3.467 0.750 8.242 395 ARG AAA O 1
ATOM 7028 N N . ASN A 1 396 ? -8.562 -16.766 4.867 1.000 9.979 396 ASN AAA N 1
ATOM 7029 C CA . ASN A 1 396 ? -8.867 -15.668 3.923 1.000 9.533 396 ASN AAA CA 1
ATOM 7030 C C . ASN A 1 396 ? -7.599 -15.360 3.150 1.000 9.166 396 ASN AAA C 1
ATOM 7031 O O . ASN A 1 396 ? -7.160 -14.211 3.137 1.000 11.357 396 ASN AAA O 1
ATOM 7042 N N . PHE A 1 397 ? -7.105 -16.353 2.417 0.750 7.232 397 PHE AAA N 1
ATOM 7043 C CA . PHE A 1 397 ? -5.811 -16.306 1.701 0.750 7.633 397 PHE AAA CA 1
ATOM 7044 C C . PHE A 1 397 ? -5.949 -15.352 0.508 0.750 7.693 397 PHE AAA C 1
ATOM 7045 O O . PHE A 1 397 ? -6.993 -15.224 -0.089 0.750 9.928 397 PHE AAA O 1
ATOM 7062 N N A VAL A 1 398 ? -4.850 -14.714 0.140 0.500 7.033 398 VAL AAA N 1
ATOM 7063 N N C VAL A 1 398 ? -4.864 -14.655 0.178 0.250 8.557 398 VAL AAA N 1
ATOM 7064 C CA A VAL A 1 398 ? -4.780 -13.803 -1.040 0.500 7.497 398 VAL AAA CA 1
ATOM 7065 C CA C VAL A 1 398 ? -4.787 -13.741 -1.003 0.250 8.825 398 VAL AAA CA 1
ATOM 7066 C C A VAL A 1 398 ? -3.386 -13.940 -1.605 0.750 7.757 398 VAL AAA C 1
ATOM 7067 C C C VAL A 1 398 ? -3.465 -14.036 -1.703 0.250 7.864 398 VAL AAA C 1
ATOM 7068 O O A VAL A 1 398 ? -2.540 -14.590 -0.970 0.750 9.234 398 VAL AAA O 1
ATOM 7069 O O C VAL A 1 398 ? -2.802 -15.008 -1.315 0.250 9.047 398 VAL AAA O 1
ATOM 7094 N N . ASP A 1 399 ? -3.097 -13.241 -2.712 1.000 7.160 399 ASP AAA N 1
ATOM 7095 C CA . ASP A 1 399 ? -1.741 -13.294 -3.286 1.000 5.976 399 ASP AAA CA 1
ATOM 7096 C C . ASP A 1 399 ? -0.883 -12.189 -2.662 1.000 5.568 399 ASP AAA C 1
ATOM 7097 O O . ASP A 1 399 ? -1.413 -11.306 -1.952 1.000 6.212 399 ASP AAA O 1
ATOM 7106 N N . SER A 1 400 ? 0.412 -12.245 -2.925 1.000 5.470 400 SER AAA N 1
ATOM 7107 C CA . SER A 1 400 ? 1.360 -11.224 -2.449 1.000 5.337 400 SER AAA CA 1
ATOM 7108 C C . SER A 1 400 ? 2.465 -11.115 -3.472 1.000 5.027 400 SER AAA C 1
ATOM 7109 O O . SER A 1 400 ? 2.792 -12.098 -4.144 1.000 5.607 400 SER AAA O 1
ATOM 7117 N N . PRO A 1 401 ? 3.132 -9.948 -3.583 1.000 5.035 401 PRO AAA N 1
ATOM 7118 C CA . PRO A 1 401 ? 4.221 -9.819 -4.543 1.000 5.137 401 PRO AAA CA 1
ATOM 7119 C C . PRO A 1 401 ? 5.441 -10.704 -4.272 1.000 5.018 401 PRO AAA C 1
ATOM 7120 O O . PRO A 1 401 ? 6.215 -10.928 -5.191 1.000 5.129 401 PRO AAA O 1
ATOM 7131 N N . ILE A 1 402 ? 5.635 -11.141 -3.028 1.000 4.900 402 ILE AAA N 1
ATOM 7132 C CA . ILE A 1 402 ? 6.736 -12.063 -2.694 1.000 4.939 402 ILE AAA CA 1
ATOM 7133 C C . ILE A 1 402 ? 6.127 -13.268 -1.995 1.000 4.672 402 ILE AAA C 1
ATOM 7134 O O . ILE A 1 402 ? 5.394 -13.130 -1.021 1.000 5.354 402 ILE AAA O 1
ATOM 7150 N N . ILE A 1 403 ? 6.489 -14.444 -2.502 1.000 4.560 403 ILE AAA N 1
ATOM 7151 C CA . ILE A 1 403 ? 6.018 -15.733 -1.963 1.000 4.638 403 ILE AAA CA 1
ATOM 7152 C C . ILE A 1 403 ? 7.231 -16.475 -1.436 1.000 4.601 403 ILE AAA C 1
ATOM 7153 O O . ILE A 1 403 ? 8.183 -16.725 -2.184 1.000 5.170 403 ILE AAA O 1
ATOM 7169 N N . VAL A 1 404 ? 7.163 -16.833 -0.161 1.000 5.096 404 VAL AAA N 1
ATOM 7170 C CA . VAL A 1 404 ? 8.272 -17.533 0.526 1.000 5.287 404 VAL AAA CA 1
ATOM 7171 C C . VAL A 1 404 ? 8.014 -19.031 0.504 1.000 6.068 404 VAL AAA C 1
ATOM 7172 O O . VAL A 1 404 ? 6.927 -19.452 0.902 1.000 7.606 404 VAL AAA O 1
ATOM 7185 N N A ASP A 1 405 ? 8.991 -19.836 0.084 0.500 6.612 405 ASP AAA N 1
ATOM 7186 N N B ASP A 1 405 ? 9.080 -19.771 0.214 0.500 5.872 405 ASP AAA N 1
ATOM 7187 C CA A ASP A 1 405 ? 8.932 -21.314 0.249 0.500 7.778 405 ASP AAA CA 1
ATOM 7188 C CA B ASP A 1 405 ? 9.097 -21.244 0.071 0.500 6.626 405 ASP AAA CA 1
ATOM 7189 C C A ASP A 1 405 ? 10.032 -21.730 1.224 0.500 8.432 405 ASP AAA C 1
ATOM 7190 C C B ASP A 1 405 ? 10.026 -21.805 1.159 0.500 7.133 405 ASP AAA C 1
ATOM 7191 O O A ASP A 1 405 ? 11.210 -21.811 0.831 0.500 8.865 405 ASP AAA O 1
ATOM 7192 O O B ASP A 1 405 ? 11.210 -22.063 0.876 0.500 7.497 405 ASP AAA O 1
ATOM 7209 N N A ILE A 1 406 ? 9.640 -21.962 2.471 0.250 8.513 406 ILE AAA N 1
ATOM 7210 N N B ILE A 1 406 ? 9.506 -21.951 2.384 0.500 7.248 406 ILE AAA N 1
ATOM 7211 C CA A ILE A 1 406 ? 10.590 -22.176 3.595 0.250 9.110 406 ILE AAA CA 1
ATOM 7212 C CA B ILE A 1 406 ? 10.314 -22.249 3.607 0.500 8.417 406 ILE AAA CA 1
ATOM 7213 C C A ILE A 1 406 ? 11.227 -23.553 3.441 0.250 9.306 406 ILE AAA C 1
ATOM 7214 C C B ILE A 1 406 ? 11.189 -23.467 3.339 0.500 8.932 406 ILE AAA C 1
ATOM 7215 O O A ILE A 1 406 ? 12.337 -23.723 3.964 0.250 9.365 406 ILE AAA O 1
ATOM 7216 O O B ILE A 1 406 ? 12.390 -23.421 3.677 0.250 7.940 406 ILE AAA O 1
ATOM 7247 N N . THR A 1 407 ? 10.593 -24.479 2.716 0.750 8.983 407 THR AAA N 1
ATOM 7248 C CA . THR A 1 407 ? 11.193 -25.820 2.541 0.750 11.116 407 THR AAA CA 1
ATOM 7249 C C . THR A 1 407 ? 12.394 -25.782 1.589 0.750 11.127 407 THR AAA C 1
ATOM 7250 O O . THR A 1 407 ? 13.134 -26.759 1.556 0.750 13.814 407 THR AAA O 1
ATOM 7261 N N A LYS A 1 408 ? 12.589 -24.702 0.830 0.500 10.783 408 LYS AAA N 1
ATOM 7262 N N B LYS A 1 408 ? 12.575 -24.679 0.861 0.500 10.746 408 LYS AAA N 1
ATOM 7263 C CA A LYS A 1 408 ? 13.744 -24.555 -0.103 0.500 10.442 408 LYS AAA CA 1
ATOM 7264 C CA B LYS A 1 408 ? 13.658 -24.504 -0.144 0.500 10.507 408 LYS AAA CA 1
ATOM 7265 C C A LYS A 1 408 ? 14.539 -23.287 0.222 0.500 8.048 408 LYS AAA C 1
ATOM 7266 C C B LYS A 1 408 ? 14.551 -23.316 0.239 0.500 8.093 408 LYS AAA C 1
ATOM 7267 O O A LYS A 1 408 ? 15.400 -22.919 -0.585 0.500 7.734 408 LYS AAA O 1
ATOM 7268 O O B LYS A 1 408 ? 15.513 -23.059 -0.493 0.500 8.230 408 LYS AAA O 1
ATOM 7305 N N . ASP A 1 409 ? 14.265 -22.626 1.346 1.000 7.200 409 ASP AAA N 1
ATOM 7306 C CA . ASP A 1 409 ? 14.933 -21.347 1.699 1.000 6.670 409 ASP AAA CA 1
ATOM 7307 C C . ASP A 1 409 ? 14.989 -20.432 0.468 1.000 6.001 409 ASP AAA C 1
ATOM 7308 O O . ASP A 1 409 ? 16.031 -19.839 0.164 1.000 6.538 409 ASP AAA O 1
ATOM 7317 N N . THR A 1 410 ? 13.841 -20.289 -0.176 1.000 5.640 410 THR AAA N 1
ATOM 7318 C CA . THR A 1 410 ? 13.694 -19.591 -1.458 1.000 6.126 410 THR AAA CA 1
ATOM 7319 C C . THR A 1 410 ? 12.528 -18.624 -1.348 1.000 5.404 410 THR AAA C 1
ATOM 7320 O O . THR A 1 410 ? 11.577 -18.878 -0.600 1.000 6.255 410 THR AAA O 1
ATOM 7331 N N . PHE A 1 411 ? 12.607 -17.534 -2.095 1.000 5.138 411 PHE AAA N 1
ATOM 7332 C CA . PHE A 1 411 ? 11.411 -16.691 -2.261 1.000 5.401 411 PHE AAA CA 1
ATOM 7333 C C . PHE A 1 411 ? 11.301 -16.337 -3.738 1.000 5.017 411 PHE AAA C 1
ATOM 7334 O O . PHE A 1 411 ? 12.283 -16.294 -4.484 1.000 6.026 411 PHE AAA O 1
ATOM 7351 N N . TYR A 1 412 ? 10.072 -16.073 -4.129 1.000 4.675 412 TYR AAA N 1
ATOM 7352 C CA . TYR A 1 412 ? 9.658 -15.835 -5.526 1.000 5.130 412 TYR AAA CA 1
ATOM 7353 C C . TYR A 1 412 ? 9.107 -14.423 -5.633 1.000 5.025 412 TYR AAA C 1
ATOM 7354 O O . TYR A 1 412 ? 8.175 -14.079 -4.916 1.000 5.883 412 TYR AAA O 1
ATOM 7372 N N . LYS A 1 413 ? 9.697 -13.636 -6.517 1.000 5.054 413 LYS AAA N 1
ATOM 7373 C CA . LYS A 1 413 ? 9.227 -12.268 -6.786 1.000 5.105 413 LYS AAA CA 1
ATOM 7374 C C . LYS A 1 413 ? 8.269 -12.331 -7.968 1.000 5.004 413 LYS AAA C 1
ATOM 7375 O O . LYS A 1 413 ? 8.668 -12.679 -9.100 1.000 5.521 413 LYS AAA O 1
ATOM 7394 N N . GLN A 1 414 ? 7.004 -12.055 -7.683 1.000 5.427 414 GLN AAA N 1
ATOM 7395 C CA . GLN A 1 414 ? 5.906 -12.141 -8.648 1.000 5.730 414 GLN AAA CA 1
ATOM 7396 C C . GLN A 1 414 ? 5.929 -10.980 -9.628 1.000 5.492 414 GLN AAA C 1
ATOM 7397 O O . GLN A 1 414 ? 6.476 -9.915 -9.358 1.000 5.647 414 GLN AAA O 1
ATOM 7411 N N . PRO A 1 415 ? 5.228 -11.108 -10.772 1.000 5.571 415 PRO AAA N 1
ATOM 7412 C CA . PRO A 1 415 ? 5.069 -9.938 -11.630 1.000 5.932 415 PRO AAA CA 1
ATOM 7413 C C . PRO A 1 415 ? 4.538 -8.712 -10.875 1.000 5.466 415 PRO AAA C 1
ATOM 7414 O O . PRO A 1 415 ? 4.963 -7.607 -11.166 1.000 5.946 415 PRO AAA O 1
ATOM 7425 N N A MET A 1 416 ? 3.653 -8.901 -9.900 0.750 5.276 416 MET AAA N 1
ATOM 7426 N N B MET A 1 416 ? 3.657 -8.922 -9.895 0.250 5.583 416 MET AAA N 1
ATOM 7427 C CA A MET A 1 416 ? 3.167 -7.754 -9.101 0.750 5.527 416 MET AAA CA 1
ATOM 7428 C CA B MET A 1 416 ? 3.128 -7.838 -9.027 0.250 6.017 416 MET AAA CA 1
ATOM 7429 C C A MET A 1 416 ? 4.333 -6.958 -8.497 0.750 5.132 416 MET AAA C 1
ATOM 7430 C C B MET A 1 416 ? 4.280 -6.995 -8.458 0.250 5.377 416 MET AAA C 1
ATOM 7431 O O A MET A 1 416 ? 4.234 -5.726 -8.391 0.750 5.779 416 MET AAA O 1
ATOM 7432 O O B MET A 1 416 ? 4.133 -5.758 -8.413 0.250 5.399 416 MET AAA O 1
ATOM 7459 N N . PHE A 1 417 ? 5.378 -7.627 -8.028 1.000 5.001 417 PHE AAA N 1
ATOM 7460 C CA . PHE A 1 417 ? 6.530 -6.921 -7.431 1.000 5.260 417 PHE AAA CA 1
ATOM 7461 C C . PHE A 1 417 ? 7.080 -5.911 -8.432 1.000 5.352 417 PHE AAA C 1
ATOM 7462 O O . PHE A 1 417 ? 7.357 -4.752 -8.088 1.000 5.712 417 PHE AAA O 1
ATOM 7479 N N . TYR A 1 418 ? 7.304 -6.363 -9.663 1.000 5.323 418 TYR AAA N 1
ATOM 7480 C CA . TYR A 1 418 ? 7.939 -5.516 -10.686 1.000 5.570 418 TYR AAA CA 1
ATOM 7481 C C . TYR A 1 418 ? 6.969 -4.441 -11.161 1.000 5.414 418 TYR AAA C 1
ATOM 7482 O O . TYR A 1 418 ? 7.405 -3.308 -11.376 1.000 6.091 418 TYR AAA O 1
ATOM 7500 N N . HIS A 1 419 ? 5.695 -4.762 -11.310 1.000 5.406 419 HIS AAA N 1
ATOM 7501 C CA . HIS A 1 419 ? 4.692 -3.750 -11.703 1.000 5.994 419 HIS AAA CA 1
ATOM 7502 C C . HIS A 1 419 ? 4.655 -2.637 -10.648 1.000 6.125 419 HIS AAA C 1
ATOM 7503 O O . HIS A 1 419 ? 4.604 -1.468 -11.012 1.000 7.287 419 HIS AAA O 1
ATOM 7518 N N A LEU A 1 420 ? 4.689 -2.972 -9.357 0.750 6.218 420 LEU AAA N 1
ATOM 7519 N N B LEU A 1 420 ? 4.644 -3.000 -9.364 0.250 6.057 420 LEU AAA N 1
ATOM 7520 C CA A LEU A 1 420 ? 4.712 -1.919 -8.312 0.750 6.806 420 LEU AAA CA 1
ATOM 7521 C CA B LEU A 1 420 ? 4.775 -2.024 -8.253 0.250 6.318 420 LEU AAA CA 1
ATOM 7522 C C A LEU A 1 420 ? 6.056 -1.186 -8.412 0.750 6.406 420 LEU AAA C 1
ATOM 7523 C C B LEU A 1 420 ? 6.037 -1.200 -8.471 0.250 6.266 420 LEU AAA C 1
ATOM 7524 O O A LEU A 1 420 ? 6.087 0.053 -8.293 0.750 6.129 420 LEU AAA O 1
ATOM 7525 O O B LEU A 1 420 ? 5.966 0.045 -8.479 0.250 5.984 420 LEU AAA O 1
ATOM 7556 N N . GLY A 1 421 ? 7.153 -1.901 -8.628 1.000 6.177 421 GLY AAA N 1
ATOM 7557 C CA . GLY A 1 421 ? 8.478 -1.271 -8.630 1.000 6.263 421 GLY AAA CA 1
ATOM 7558 C C . GLY A 1 421 ? 8.658 -0.276 -9.760 1.000 5.563 421 GLY AAA C 1
ATOM 7559 O O . GLY A 1 421 ? 9.432 0.666 -9.613 1.000 6.141 421 GLY AAA O 1
ATOM 7563 N N . HIS A 1 422 ? 7.946 -0.454 -10.873 1.000 5.276 422 HIS AAA N 1
ATOM 7564 C CA . HIS A 1 422 ? 7.968 0.514 -11.997 1.000 5.370 422 HIS AAA CA 1
ATOM 7565 C C . HIS A 1 422 ? 7.531 1.897 -11.535 1.000 4.949 422 HIS AAA C 1
ATOM 7566 O O . HIS A 1 422 ? 7.863 2.881 -12.205 1.000 5.772 422 HIS AAA O 1
ATOM 7581 N N . PHE A 1 423 ? 6.777 1.947 -10.443 1.000 4.947 423 PHE AAA N 1
ATOM 7582 C CA . PHE A 1 423 ? 6.378 3.224 -9.796 1.000 5.379 423 PHE AAA CA 1
ATOM 7583 C C . PHE A 1 423 ? 7.282 3.512 -8.602 1.000 5.742 423 PHE AAA C 1
ATOM 7584 O O . PHE A 1 423 ? 7.868 4.589 -8.531 1.000 6.320 423 PHE AAA O 1
ATOM 7601 N N . SER A 1 424 ? 7.341 2.589 -7.638 1.000 5.489 424 SER AAA N 1
ATOM 7602 C CA . SER A 1 424 ? 7.991 2.895 -6.347 1.000 6.141 424 SER AAA CA 1
ATOM 7603 C C . SER A 1 424 ? 9.451 3.283 -6.545 1.000 5.961 424 SER AAA C 1
ATOM 7604 O O . SER A 1 424 ? 9.958 4.180 -5.870 1.000 7.290 424 SER AAA O 1
ATOM 7612 N N . LYS A 1 425 ? 10.147 2.619 -7.451 1.000 6.126 425 LYS AAA N 1
ATOM 7613 C CA . LYS A 1 425 ? 11.599 2.846 -7.570 1.000 6.547 425 LYS AAA CA 1
ATOM 7614 C C . LYS A 1 425 ? 11.862 4.226 -8.177 1.000 6.644 425 LYS AAA C 1
ATOM 7615 O O . LYS A 1 425 ? 12.915 4.803 -7.944 1.000 8.475 425 LYS AAA O 1
ATOM 7634 N N . PHE A 1 426 ? 10.929 4.703 -8.993 1.000 6.094 426 PHE AAA N 1
ATOM 7635 C CA . PHE A 1 426 ? 11.177 5.842 -9.904 1.000 6.242 426 PHE AAA CA 1
ATOM 7636 C C . PHE A 1 426 ? 10.356 7.081 -9.589 1.000 6.289 426 PHE AAA C 1
ATOM 7637 O O . PHE A 1 426 ? 10.451 8.053 -10.323 1.000 7.308 426 PHE AAA O 1
ATOM 7654 N N . ILE A 1 427 ? 9.599 7.051 -8.513 1.000 6.360 427 ILE AAA N 1
ATOM 7655 C CA . ILE A 1 427 ? 8.718 8.172 -8.115 1.000 6.648 427 ILE AAA CA 1
ATOM 7656 C C . ILE A 1 427 ? 8.974 8.451 -6.648 1.000 7.311 427 ILE AAA C 1
ATOM 7657 O O . ILE A 1 427 ? 8.271 7.946 -5.770 1.000 9.032 427 ILE AAA O 1
ATOM 7673 N N . PRO A 1 428 ? 10.011 9.250 -6.351 1.000 7.817 428 PRO AAA N 1
ATOM 7674 C CA . PRO A 1 428 ? 10.337 9.546 -4.965 1.000 9.669 428 PRO AAA CA 1
ATOM 7675 C C . PRO A 1 428 ? 9.271 10.444 -4.335 1.000 7.564 428 PRO AAA C 1
ATOM 7676 O O . PRO A 1 428 ? 8.516 11.151 -4.999 1.000 7.297 428 PRO AAA O 1
ATOM 7687 N N . GLU A 1 429 ? 9.231 10.392 -3.014 1.000 7.016 429 GLU AAA N 1
ATOM 7688 C CA . GLU A 1 429 ? 8.333 11.264 -2.237 1.000 6.596 429 GLU AAA CA 1
ATOM 7689 C C . GLU A 1 429 ? 8.567 12.710 -2.654 1.000 6.355 429 GLU AAA C 1
ATOM 7690 O O . GLU A 1 429 ? 9.714 13.156 -2.779 1.000 7.649 429 GLU AAA O 1
ATOM 7702 N N . GLY A 1 430 ? 7.474 13.419 -2.879 1.000 6.265 430 GLY AAA N 1
ATOM 7703 C CA . GLY A 1 430 ? 7.500 14.824 -3.305 1.000 6.971 430 GLY AAA CA 1
ATOM 7704 C C . GLY A 1 430 ? 7.419 14.980 -4.812 1.000 7.362 430 GLY AAA C 1
ATOM 7705 O O . GLY A 1 430 ? 7.297 16.110 -5.260 1.000 9.823 430 GLY AAA O 1
ATOM 7709 N N . SER A 1 431 ? 7.501 13.901 -5.575 1.000 6.819 431 SER AAA N 1
ATOM 7710 C CA . SER A 1 431 ? 7.229 13.954 -7.031 1.000 6.546 431 SER AAA CA 1
ATOM 7711 C C . SER A 1 431 ? 5.826 14.491 -7.231 1.000 6.299 431 SER AAA C 1
ATOM 7712 O O . SER A 1 431 ? 4.977 14.333 -6.362 1.000 9.064 431 SER AAA O 1
ATOM 7720 N N . GLN A 1 432 ? 5.578 15.089 -8.378 1.000 6.223 432 GLN AAA N 1
ATOM 7721 C CA . GLN A 1 432 ? 4.278 15.717 -8.654 1.000 5.879 432 GLN AAA CA 1
ATOM 7722 C C . GLN A 1 432 ? 3.757 15.227 -9.991 1.000 5.380 432 GLN AAA C 1
ATOM 7723 O O . GLN A 1 432 ? 4.487 15.275 -10.995 1.000 5.657 432 GLN AAA O 1
ATOM 7737 N N A ARG A 1 433 ? 2.511 14.759 -10.022 0.500 5.392 433 ARG AAA N 1
ATOM 7738 N N B ARG A 1 433 ? 2.510 14.774 -10.021 0.500 5.582 433 ARG 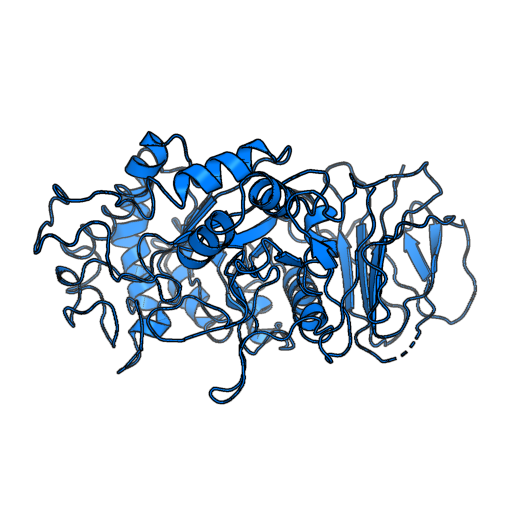AAA N 1
ATOM 7739 C CA A ARG A 1 433 ? 1.909 14.397 -11.318 0.500 5.190 433 ARG AAA CA 1
ATOM 7740 C CA B ARG A 1 433 ? 1.903 14.388 -11.306 0.500 5.645 433 ARG AAA CA 1
ATOM 7741 C C A ARG A 1 433 ? 1.796 15.662 -12.165 0.500 5.080 433 ARG AAA C 1
ATOM 7742 C C B ARG A 1 433 ? 1.764 15.646 -12.167 0.500 5.301 433 ARG AAA C 1
ATOM 7743 O O A ARG A 1 433 ? 1.453 16.732 -11.637 0.500 5.264 433 ARG AAA O 1
ATOM 7744 O O B ARG A 1 433 ? 1.397 16.710 -11.643 0.500 5.422 433 ARG AAA O 1
ATOM 7785 N N . VAL A 1 434 ? 2.086 15.511 -13.446 1.000 4.893 434 VAL AAA N 1
ATOM 7786 C CA . VAL A 1 434 ? 1.906 16.609 -14.414 1.000 4.758 434 VAL AAA CA 1
ATOM 7787 C C . VAL A 1 434 ? 1.028 16.122 -15.552 1.000 4.834 434 VAL AAA C 1
ATOM 7788 O O . VAL A 1 434 ? 0.704 14.935 -15.640 1.000 6.531 434 VAL AAA O 1
ATOM 7801 N N . GLY A 1 435 ? 0.644 17.031 -16.425 1.000 5.035 435 GLY AAA N 1
ATOM 7802 C CA . GLY A 1 435 ? -0.240 16.664 -17.526 1.000 5.573 435 GLY AAA CA 1
ATOM 7803 C C . GLY A 1 435 ? 0.443 15.747 -18.519 1.000 5.351 435 GLY AAA C 1
ATOM 7804 O O . GLY A 1 435 ? 1.660 15.850 -18.757 1.000 5.366 435 GLY AAA O 1
ATOM 7808 N N . LEU A 1 436 ? -0.353 14.890 -19.132 1.000 6.071 436 LEU AAA N 1
ATOM 7809 C CA . LEU A 1 436 ? 0.113 14.020 -20.224 1.000 6.190 436 LEU AAA CA 1
ATOM 7810 C C . LEU A 1 436 ? -1.111 13.782 -21.092 1.000 6.896 436 LEU AAA C 1
ATOM 7811 O O . LEU A 1 436 ? -2.098 13.208 -20.609 1.000 9.017 436 LEU AAA O 1
ATOM 7827 N N A VAL A 1 437 ? -1.038 14.212 -22.354 0.500 6.860 437 VAL AAA N 1
ATOM 7828 N N B VAL A 1 437 ? -1.082 14.252 -22.325 0.500 6.197 437 VAL AAA N 1
ATOM 7829 C CA A VAL A 1 437 ? -2.178 14.227 -23.312 0.500 7.615 437 VAL AAA CA 1
ATOM 7830 C CA B VAL A 1 437 ? -2.248 14.068 -23.216 0.500 6.197 437 VAL AAA CA 1
ATOM 7831 C C A VAL A 1 437 ? -1.843 13.352 -24.528 0.500 6.856 437 VAL AAA C 1
ATOM 7832 C C B VAL A 1 437 ? -1.820 13.194 -24.388 0.500 5.966 437 VAL AAA C 1
ATOM 7833 O O A VAL A 1 437 ? -0.735 13.474 -25.083 0.500 6.558 437 VAL AAA O 1
ATOM 7834 O O B VAL A 1 437 ? -0.614 13.038 -24.652 0.500 6.256 437 VAL AAA O 1
ATOM 7859 N N . ALA A 1 438 ? -2.813 12.560 -24.985 1.000 7.572 438 ALA AAA N 1
ATOM 7860 C CA . ALA A 1 438 ? -2.657 11.652 -26.130 1.000 7.616 438 ALA AAA CA 1
ATOM 7861 C C . ALA A 1 438 ? -3.226 12.312 -27.380 1.000 7.683 438 ALA AAA C 1
ATOM 7862 O O . ALA A 1 438 ? -4.300 12.925 -27.343 1.000 8.853 438 ALA AAA O 1
ATOM 7869 N N . SER A 1 439 ? -2.530 12.137 -28.496 1.000 6.517 439 SER AAA N 1
ATOM 7870 C CA . SER A 1 439 ? -2.931 12.707 -29.800 1.000 6.902 439 SER AAA CA 1
ATOM 7871 C C . SER A 1 439 ? -4.110 11.927 -30.397 1.000 7.243 439 SER AAA C 1
ATOM 7872 O O . SER A 1 439 ? -4.778 12.459 -31.298 1.000 9.263 439 SER AAA O 1
ATOM 7880 N N . GLN A 1 440 ? -4.347 10.693 -29.967 1.000 8.103 440 GLN AAA N 1
ATOM 7881 C CA . GLN A 1 440 ? -5.404 9.840 -30.557 1.000 9.544 440 GLN AAA CA 1
ATOM 7882 C C . GLN A 1 440 ? -5.821 8.805 -29.523 1.000 11.012 440 GLN AAA C 1
ATOM 7883 O O . GLN A 1 440 ? -5.043 8.528 -28.577 1.000 10.112 440 GLN AAA O 1
ATOM 7897 N N . LYS A 1 441 ? -7.008 8.259 -29.723 1.000 13.623 441 LYS AAA N 1
ATOM 7898 C CA . LYS A 1 441 ? -7.568 7.189 -28.871 1.000 15.194 441 LYS AAA CA 1
ATOM 7899 C C . LYS A 1 441 ? -6.574 6.028 -28.877 1.000 12.894 441 LYS AAA C 1
ATOM 7900 O O . LYS A 1 441 ? -5.999 5.717 -29.938 1.000 14.573 441 LYS AAA O 1
ATOM 7912 N N . ASN A 1 442 ? -6.332 5.435 -27.716 1.000 12.874 442 ASN AAA N 1
ATOM 7913 C CA . ASN A 1 442 ? -5.340 4.343 -27.615 1.000 12.200 442 ASN AAA CA 1
ATOM 7914 C C . ASN A 1 442 ? -5.691 3.454 -26.427 1.000 12.510 442 ASN AAA C 1
ATOM 7915 O O . ASN A 1 442 ? -6.486 3.891 -25.577 1.000 13.986 442 ASN AAA O 1
ATOM 7926 N N . ASP A 1 443 ? -5.069 2.279 -26.385 1.000 12.131 443 ASP AAA N 1
ATOM 7927 C CA . ASP A 1 443 ? -5.340 1.218 -25.389 1.000 13.231 443 ASP AAA CA 1
ATOM 7928 C C . ASP A 1 443 ? -4.338 1.287 -24.237 1.000 11.890 443 ASP AAA C 1
ATOM 7929 O O . ASP A 1 443 ? -4.423 0.425 -23.380 1.000 14.643 443 ASP AAA O 1
ATOM 7938 N N . LEU A 1 444 ? -3.408 2.243 -24.220 1.000 8.514 444 LEU AAA N 1
ATOM 7939 C CA . LEU A 1 444 ? -2.346 2.284 -23.194 1.000 7.602 444 LEU AAA CA 1
ATOM 7940 C C . LEU A 1 444 ? -2.857 2.966 -21.925 1.000 7.414 444 LEU AAA C 1
ATOM 7941 O O . LEU A 1 444 ? -3.789 3.782 -21.979 1.000 10.391 444 LEU AAA O 1
ATOM 7957 N N . ASP A 1 445 ? -2.208 2.668 -20.817 1.000 6.560 445 ASP AAA N 1
ATOM 7958 C CA . ASP A 1 445 ? -2.387 3.386 -19.542 1.000 6.986 445 ASP AAA CA 1
ATOM 7959 C C . ASP A 1 445 ? -1.078 4.114 -19.288 1.000 5.829 445 ASP AAA C 1
ATOM 7960 O O . ASP A 1 445 ? -0.026 3.475 -19.360 1.000 7.364 445 ASP AAA O 1
ATOM 7969 N N . ALA A 1 446 ? -1.115 5.397 -19.003 1.000 5.766 446 ALA AAA N 1
ATOM 7970 C CA . ALA A 1 446 ? 0.132 6.154 -18.817 1.000 5.892 446 ALA AAA CA 1
ATOM 7971 C C . ALA A 1 446 ? -0.049 7.265 -17.801 1.000 5.676 446 ALA AAA C 1
ATOM 7972 O O . ALA A 1 446 ? -1.157 7.795 -17.634 1.000 6.999 446 ALA AAA O 1
ATOM 7979 N N . VAL A 1 447 ? 1.055 7.621 -17.169 1.000 5.629 447 VAL AAA N 1
ATOM 7980 C CA . VAL A 1 447 ? 1.077 8.746 -16.216 1.000 5.414 447 VAL AAA CA 1
ATOM 7981 C C . VAL A 1 447 ? 2.446 9.390 -16.298 1.000 4.873 447 VAL AAA C 1
ATOM 7982 O O . VAL A 1 447 ? 3.440 8.695 -16.475 1.000 5.588 447 VAL AAA O 1
ATOM 7995 N N . ALA A 1 448 ? 2.468 10.701 -16.135 1.000 4.940 448 ALA AAA N 1
ATOM 7996 C CA . ALA A 1 448 ? 3.709 11.498 -16.118 1.000 5.028 448 ALA AAA CA 1
ATOM 7997 C C . ALA A 1 448 ? 3.841 12.232 -14.800 1.000 4.650 448 ALA AAA C 1
ATOM 7998 O O . ALA A 1 448 ? 2.831 12.779 -14.299 1.000 5.275 448 ALA AAA O 1
ATOM 8005 N N . LEU A 1 449 ? 5.056 12.294 -14.280 1.000 4.717 449 LEU AAA N 1
ATOM 8006 C CA . LEU A 1 449 ? 5.344 13.057 -13.058 1.000 4.914 449 LEU AAA CA 1
ATOM 8007 C C . LEU A 1 449 ? 6.676 13.760 -13.227 1.000 4.748 449 LEU AAA C 1
ATOM 8008 O O . LEU A 1 449 ? 7.508 13.402 -14.080 1.000 5.256 449 LEU AAA O 1
ATOM 8024 N N A MET A 1 450 ? 6.862 14.780 -12.399 0.500 4.985 450 MET AAA N 1
ATOM 8025 N N B MET A 1 450 ? 6.878 14.748 -12.371 0.500 4.888 450 MET AAA N 1
ATOM 8026 C CA A MET A 1 450 ? 8.148 15.487 -12.235 0.250 4.555 450 MET AAA CA 1
ATOM 8027 C CA B MET A 1 450 ? 8.197 15.382 -12.253 0.500 4.478 450 MET AAA CA 1
ATOM 8028 C C A MET A 1 450 ? 8.706 15.138 -10.856 0.500 5.107 450 MET AAA C 1
ATOM 8029 C C B MET A 1 450 ? 8.735 15.208 -10.846 0.500 5.154 450 MET AAA C 1
ATOM 8030 O O A MET A 1 450 ? 7.958 15.175 -9.875 0.500 5.693 450 MET AAA O 1
ATOM 8031 O O B MET A 1 450 ? 8.040 15.497 -9.857 0.500 5.685 450 MET AAA O 1
ATOM 8058 N N . HIS A 1 451 ? 9.974 14.763 -10.789 1.000 5.603 451 HIS AAA N 1
ATOM 8059 C CA . HIS A 1 451 ? 10.683 14.619 -9.513 1.000 6.172 451 HIS AAA CA 1
ATOM 8060 C C . HIS A 1 451 ? 10.847 15.970 -8.854 1.000 6.948 451 HIS AAA C 1
ATOM 8061 O O . HIS A 1 451 ? 10.809 17.013 -9.503 1.000 7.040 451 HIS AAA O 1
ATOM 8076 N N . PRO A 1 452 ? 11.098 15.995 -7.526 1.000 7.547 452 PRO AAA N 1
ATOM 8077 C CA . PRO A 1 452 ? 11.382 17.263 -6.848 1.000 8.550 452 PRO AAA CA 1
ATOM 8078 C C . PRO A 1 452 ? 12.495 18.075 -7.521 1.000 8.110 452 PRO AAA C 1
ATOM 8079 O O . PRO A 1 452 ? 12.419 19.288 -7.520 1.000 10.537 452 PRO AAA O 1
ATOM 8090 N N . ASP A 1 453 ? 13.489 17.400 -8.099 1.000 8.605 453 ASP AAA N 1
ATOM 8091 C CA . ASP A 1 453 ? 14.657 18.069 -8.726 1.000 8.910 453 ASP AAA CA 1
ATOM 8092 C C . ASP A 1 453 ? 14.326 18.535 -10.141 1.000 8.106 453 ASP AAA C 1
ATOM 8093 O O . ASP A 1 453 ? 15.202 19.113 -10.762 1.000 9.093 453 ASP AAA O 1
ATOM 8102 N N . GLY A 1 454 ? 13.118 18.305 -10.640 1.000 7.274 454 GLY AAA N 1
ATOM 8103 C CA . GLY A 1 454 ? 12.716 18.798 -11.964 1.000 6.754 454 GLY AAA CA 1
ATOM 8104 C C . GLY A 1 454 ? 12.877 17.798 -13.095 1.000 6.334 454 GLY AAA C 1
ATOM 8105 O O . GLY A 1 454 ? 12.511 18.135 -14.226 1.000 7.032 454 GLY AAA O 1
ATOM 8109 N N A SER A 1 455 ? 13.348 16.586 -12.800 0.500 6.121 455 SER AAA N 1
ATOM 8110 N N B SER A 1 455 ? 13.376 16.587 -12.837 0.500 6.336 455 SER AAA N 1
ATOM 8111 C CA A SER A 1 455 ? 13.479 15.499 -13.795 0.500 5.689 455 SER AAA CA 1
ATOM 8112 C CA B SER A 1 455 ? 13.498 15.565 -13.905 0.500 6.091 455 SER AAA CA 1
ATOM 8113 C C A SER A 1 455 ? 12.090 14.953 -14.153 0.500 5.139 455 SER AAA C 1
ATOM 8114 C C B SER A 1 455 ? 12.139 14.882 -14.120 0.500 5.560 455 SER AAA C 1
ATOM 8115 O O A SER A 1 455 ? 11.117 15.198 -13.412 0.500 5.718 455 SER AAA O 1
ATOM 8116 O O B SER A 1 455 ? 11.252 14.944 -13.246 0.500 6.200 455 SER AAA O 1
ATOM 8131 N N . ALA A 1 456 ? 11.998 14.231 -15.266 1.000 5.259 456 ALA AAA N 1
ATOM 8132 C CA . ALA A 1 456 ? 10.736 13.644 -15.747 1.000 5.032 456 ALA AAA CA 1
ATOM 8133 C C . ALA A 1 456 ? 10.735 12.141 -15.563 1.000 4.539 456 ALA AAA C 1
ATOM 8134 O O . ALA A 1 456 ? 11.756 11.472 -15.757 1.000 5.201 456 ALA AAA O 1
ATOM 8141 N N . VAL A 1 457 ? 9.550 11.629 -15.265 1.000 4.635 457 VAL AAA N 1
ATOM 8142 C CA . VAL A 1 457 ? 9.277 10.178 -15.244 1.000 4.752 457 VAL AAA CA 1
ATOM 8143 C C . VAL A 1 457 ? 7.915 9.929 -15.889 1.000 4.740 457 VAL AAA C 1
ATOM 8144 O O . VAL A 1 457 ? 6.950 10.626 -15.603 1.000 5.500 457 VAL AAA O 1
ATOM 8157 N N . VAL A 1 458 ? 7.864 8.934 -16.769 1.000 4.795 458 VAL AAA N 1
ATOM 8158 C CA . VAL A 1 458 ? 6.599 8.505 -17.405 1.000 4.913 458 VAL AAA CA 1
ATOM 8159 C C . VAL A 1 458 ? 6.516 6.993 -17.308 1.000 4.668 458 VAL AAA C 1
ATOM 8160 O O . VAL A 1 458 ? 7.484 6.294 -17.641 1.000 5.636 458 VAL AAA O 1
ATOM 8173 N N . VAL A 1 459 ? 5.370 6.499 -16.868 1.000 4.527 459 VAL AAA N 1
ATOM 8174 C CA . VAL A 1 459 ? 5.090 5.051 -16.870 1.000 4.989 459 VAL AAA CA 1
ATOM 8175 C C . VAL A 1 459 ? 4.064 4.776 -17.952 1.000 5.020 459 VAL AAA C 1
ATOM 8176 O O . VAL A 1 459 ? 3.043 5.471 -18.028 1.000 5.906 459 VAL AAA O 1
ATOM 8189 N N . VAL A 1 460 ? 4.356 3.763 -18.762 1.000 5.142 460 VAL AAA N 1
ATOM 8190 C CA . VAL A 1 460 ? 3.465 3.337 -19.868 1.000 5.248 460 VAL AAA CA 1
ATOM 8191 C C . VAL A 1 460 ? 3.190 1.848 -19.731 1.000 4.958 460 VAL AAA C 1
ATOM 8192 O O . VAL A 1 460 ? 4.128 1.047 -19.808 1.000 5.537 460 VAL AAA O 1
ATOM 8205 N N . LEU A 1 461 ? 1.932 1.508 -19.514 1.000 5.301 461 LEU AAA N 1
ATOM 8206 C CA . LEU A 1 461 ? 1.454 0.118 -19.410 1.000 5.185 461 LEU AAA CA 1
ATOM 8207 C C . LEU A 1 461 ? 0.642 -0.217 -20.652 1.000 5.316 461 LEU AAA C 1
ATOM 8208 O O . LEU A 1 461 ? -0.245 0.531 -21.020 1.000 6.207 461 LEU AAA O 1
ATOM 8224 N N . ASN A 1 462 ? 0.931 -1.375 -21.225 1.000 5.516 462 ASN AAA N 1
ATOM 8225 C CA . ASN A 1 462 ? 0.164 -1.924 -22.359 1.000 5.997 462 ASN AAA CA 1
ATOM 8226 C C . ASN A 1 462 ? -0.453 -3.257 -21.934 1.000 6.241 462 ASN AAA C 1
ATOM 8227 O O . ASN A 1 462 ? 0.289 -4.280 -21.863 1.000 7.591 462 ASN AAA O 1
ATOM 8238 N N . ARG A 1 463 ? -1.743 -3.226 -21.597 1.000 7.222 463 ARG AAA N 1
ATOM 8239 C CA . ARG A 1 463 ? -2.484 -4.436 -21.193 1.000 7.975 463 ARG AAA CA 1
ATOM 8240 C C . ARG A 1 463 ? -3.048 -5.167 -22.410 1.000 8.640 463 ARG AAA C 1
ATOM 8241 O O . ARG A 1 463 ? -3.682 -6.198 -22.215 1.000 9.539 463 ARG AAA O 1
ATOM 8262 N N . SER A 1 464 ? -2.812 -4.647 -23.607 1.000 9.389 464 SER AAA N 1
ATOM 8263 C CA . SER A 1 464 ? -3.289 -5.283 -24.848 1.000 10.155 464 SER AAA CA 1
ATOM 8264 C C . SER A 1 464 ? -2.212 -6.233 -25.365 1.000 9.649 464 SER AAA C 1
ATOM 8265 O O . SER A 1 464 ? -1.036 -6.144 -24.987 1.000 9.718 464 SER AAA O 1
ATOM 8273 N N . SER A 1 465 ? -2.595 -7.089 -26.290 1.000 10.371 465 SER AAA N 1
ATOM 8274 C CA . SER A 1 465 ? -1.655 -8.022 -26.945 1.000 11.607 465 SER AAA CA 1
ATOM 8275 C C . SER A 1 465 ? -0.908 -7.350 -28.100 1.000 11.250 465 SER AAA C 1
ATOM 8276 O O . SER A 1 465 ? -0.037 -8.005 -28.690 1.000 14.600 465 SER AAA O 1
ATOM 8284 N N B LYS A 1 466 ? -1.239 -6.102 -28.445 0.380 10.657 466 LYS AAA N 1
ATOM 8285 N N C LYS A 1 466 ? -1.266 -6.109 -28.444 0.620 10.734 466 LYS AAA N 1
ATOM 8286 C CA B LYS A 1 466 ? -0.773 -5.455 -29.701 0.380 10.817 466 LYS AAA CA 1
ATOM 8287 C CA C LYS A 1 466 ? -0.765 -5.413 -29.656 0.620 11.221 466 LYS AAA CA 1
ATOM 8288 C C B LYS A 1 466 ? 0.322 -4.428 -29.390 0.380 9.613 466 LYS AAA C 1
ATOM 8289 C C C LYS A 1 466 ? 0.400 -4.499 -29.276 0.620 9.837 466 LYS AAA C 1
ATOM 8290 O O B LYS A 1 466 ? 0.070 -3.524 -28.578 0.380 8.681 466 LYS AAA O 1
ATOM 8291 O O C LYS A 1 466 ? 0.300 -3.774 -28.278 0.620 9.381 466 LYS AAA O 1
ATOM 8308 N N . ASP A 1 467 ? 1.480 -4.555 -30.047 1.000 9.001 467 ASP AAA N 1
ATOM 8309 C CA . ASP A 1 467 ? 2.607 -3.608 -29.933 1.000 9.182 467 ASP AAA CA 1
ATOM 8310 C C . ASP A 1 467 ? 2.125 -2.250 -30.428 1.000 9.218 467 ASP AAA C 1
ATOM 8311 O O . ASP A 1 467 ? 1.444 -2.192 -31.464 1.000 11.392 467 ASP AAA O 1
ATOM 8320 N N . VAL A 1 468 ? 2.469 -1.193 -29.704 1.000 8.217 468 VAL AAA N 1
ATOM 8321 C CA . VAL A 1 468 ? 2.040 0.188 -30.039 1.000 7.627 468 VAL AAA CA 1
ATOM 8322 C C . VAL A 1 468 ? 3.285 1.047 -30.148 1.000 7.210 468 VAL AAA C 1
ATOM 8323 O O . VAL A 1 468 ? 3.860 1.436 -29.142 1.000 7.247 468 VAL AAA O 1
ATOM 8336 N N . PRO A 1 469 ? 3.726 1.406 -31.372 1.000 7.129 469 PRO AAA N 1
ATOM 8337 C CA . PRO A 1 469 ? 4.768 2.412 -31.533 1.000 6.629 469 PRO AAA CA 1
ATOM 8338 C C . PRO A 1 469 ? 4.215 3.732 -30.991 1.000 6.260 469 PRO AAA C 1
ATOM 8339 O O . PRO A 1 469 ? 3.050 4.035 -31.129 1.000 7.216 469 PRO AAA O 1
ATOM 8350 N N A LEU A 1 470 ? 5.061 4.521 -30.361 0.250 5.421 470 LEU AAA N 1
ATOM 8351 N N B LEU A 1 470 ? 5.059 4.499 -30.326 0.750 5.379 470 LEU AAA N 1
ATOM 8352 C CA A LEU A 1 470 ? 4.594 5.839 -29.897 0.250 5.665 470 LEU AAA CA 1
ATOM 8353 C CA B LEU A 1 470 ? 4.616 5.812 -29.810 0.750 6.492 470 LEU AAA CA 1
ATOM 8354 C C A LEU A 1 470 ? 5.782 6.742 -29.639 0.250 5.147 470 LEU AAA C 1
ATOM 8355 C C B LEU A 1 470 ? 5.798 6.747 -29.644 0.750 5.350 470 LEU AAA C 1
ATOM 8356 O O A LEU A 1 470 ? 6.931 6.278 -29.576 0.250 5.216 470 LEU AAA O 1
ATOM 8357 O O B LEU A 1 470 ? 6.955 6.341 -29.664 0.750 5.393 470 LEU AAA O 1
ATOM 8388 N N . THR A 1 471 ? 5.447 8.010 -29.510 1.000 4.958 471 THR AAA N 1
ATOM 8389 C CA . THR A 1 471 ? 6.393 9.100 -29.318 1.000 4.879 471 THR AAA CA 1
ATOM 8390 C C . THR A 1 471 ? 5.960 9.816 -28.053 1.000 4.264 471 THR AAA C 1
ATOM 8391 O O . THR A 1 471 ? 4.764 10.047 -27.871 1.000 5.045 471 THR AAA O 1
ATOM 8402 N N . ILE A 1 472 ? 6.923 10.190 -27.233 1.000 4.445 472 ILE AAA N 1
ATOM 8403 C CA . ILE A 1 472 ? 6.669 11.060 -26.057 1.000 4.684 472 ILE AAA CA 1
ATOM 8404 C C . ILE A 1 472 ? 7.320 12.407 -26.338 1.000 4.589 472 ILE AAA C 1
ATOM 8405 O O . ILE A 1 472 ? 8.497 12.460 -26.707 1.000 5.283 472 ILE AAA O 1
ATOM 8421 N N . LYS A 1 473 ? 6.557 13.484 -26.207 1.000 4.574 473 LYS AAA N 1
ATOM 8422 C CA . LYS A 1 473 ? 7.076 14.856 -26.387 1.000 4.947 473 LYS AAA CA 1
ATOM 8423 C C . LYS A 1 473 ? 7.223 15.547 -25.035 1.000 4.774 473 LYS AAA C 1
ATOM 8424 O O . LYS A 1 473 ? 6.238 15.646 -24.293 1.000 5.378 473 LYS AAA O 1
ATOM 8443 N N . ASP A 1 474 ? 8.418 16.059 -24.772 1.000 5.163 474 ASP AAA N 1
ATOM 8444 C CA . ASP A 1 474 ? 8.627 17.022 -23.680 1.000 5.593 474 ASP AAA CA 1
ATOM 8445 C C . ASP A 1 474 ? 8.985 18.327 -24.356 1.000 6.443 474 ASP AAA C 1
ATOM 8446 O O . ASP A 1 474 ? 10.025 18.409 -24.994 1.000 8.165 474 ASP AAA O 1
ATOM 8455 N N . PRO A 1 475 ? 8.138 19.365 -24.248 1.000 7.786 475 PRO AAA N 1
ATOM 8456 C CA . PRO A 1 475 ? 8.377 20.601 -24.985 0.750 9.252 475 PRO AAA CA 1
ATOM 8457 C C . PRO A 1 475 ? 9.760 21.229 -24.732 0.750 10.516 475 PRO AAA C 1
ATOM 8458 O O . PRO A 1 475 ? 10.184 21.977 -25.591 0.750 14.923 475 PRO AAA O 1
ATOM 8469 N N . ALA A 1 476 ? 10.439 20.932 -23.618 1.000 11.174 476 ALA AAA N 1
ATOM 8470 C CA . ALA A 1 476 ? 11.747 21.537 -23.253 1.000 13.871 476 ALA AAA CA 1
ATOM 8471 C C . ALA A 1 476 ? 12.937 20.770 -23.838 1.000 12.031 476 ALA AAA C 1
ATOM 8472 O O . ALA A 1 476 ? 14.011 21.361 -23.941 0.750 13.705 476 ALA AAA O 1
ATOM 8479 N N A VAL A 1 477 ? 12.733 19.520 -24.228 0.500 10.207 477 VAL AAA N 1
ATOM 8480 N N B VAL A 1 477 ? 12.819 19.464 -24.122 0.500 10.396 477 VAL AAA N 1
ATOM 8481 C CA A VAL A 1 477 ? 13.851 18.578 -24.504 0.500 11.109 477 VAL AAA CA 1
ATOM 8482 C CA B VAL A 1 477 ? 13.977 18.648 -24.617 0.500 10.797 477 VAL AAA CA 1
ATOM 8483 C C A VAL A 1 477 ? 13.689 17.995 -25.906 0.500 9.961 477 VAL AAA C 1
ATOM 8484 C C B VAL A 1 477 ? 13.688 18.087 -26.005 0.500 9.393 477 VAL AAA C 1
ATOM 8485 O O A VAL A 1 477 ? 14.719 17.804 -26.579 0.250 9.659 477 VAL AAA O 1
ATOM 8486 O O B VAL A 1 477 ? 14.654 17.923 -26.751 0.500 9.943 477 VAL AAA O 1
ATOM 8511 N N . GLY A 1 478 ? 12.454 17.681 -26.303 1.000 8.031 478 GLY AAA N 1
ATOM 8512 C CA . GLY A 1 478 ? 12.183 17.062 -27.605 1.000 7.737 478 GLY AAA CA 1
ATOM 8513 C C . GLY A 1 478 ? 11.413 15.776 -27.471 1.000 6.461 478 GLY AAA C 1
ATOM 8514 O O . GLY A 1 478 ? 10.571 15.647 -26.565 1.000 7.548 478 GLY AAA O 1
ATOM 8518 N N . PHE A 1 479 ? 11.690 14.868 -28.392 1.000 5.936 479 PHE AAA N 1
ATOM 8519 C CA . PHE A 1 479 ? 10.839 13.695 -28.667 1.000 5.556 479 PHE AAA CA 1
ATOM 8520 C C . PHE A 1 479 ? 11.597 12.404 -28.400 1.000 5.601 479 PHE AAA C 1
ATOM 8521 O O . PHE A 1 479 ? 12.730 12.216 -28.869 1.000 6.462 479 PHE AAA O 1
ATOM 8538 N N . LEU A 1 480 ? 10.936 11.508 -27.685 1.000 5.266 480 LEU AAA N 1
ATOM 8539 C CA . LEU A 1 480 ? 11.397 10.117 -27.439 1.000 5.485 480 LEU AAA CA 1
ATOM 8540 C C . LEU A 1 480 ? 10.633 9.216 -28.399 1.000 5.260 480 LEU AAA C 1
ATOM 8541 O O . LEU A 1 480 ? 9.408 9.105 -28.269 1.000 6.009 480 LEU AAA O 1
ATOM 8557 N N . GLU A 1 481 ? 11.335 8.579 -29.333 1.000 4.969 481 GLU AAA N 1
ATOM 8558 C CA . GLU A 1 481 ? 10.707 7.599 -30.246 1.000 4.825 481 GLU AAA CA 1
ATOM 8559 C C . GLU A 1 481 ? 10.809 6.227 -29.603 1.000 4.766 481 GLU AAA C 1
ATOM 8560 O O . GLU A 1 481 ? 11.921 5.745 -29.320 1.000 6.321 481 GLU AAA O 1
ATOM 8572 N N . THR A 1 482 ? 9.682 5.605 -29.333 1.000 4.332 482 THR AAA N 1
ATOM 8573 C CA . THR A 1 482 ? 9.724 4.324 -28.611 1.000 4.321 482 THR AAA CA 1
ATOM 8574 C C . THR A 1 482 ? 8.651 3.384 -29.134 1.000 4.251 482 THR AAA C 1
ATOM 8575 O O . THR A 1 482 ? 8.007 3.621 -30.162 1.000 4.452 482 THR AAA O 1
ATOM 8586 N N A ILE A 1 483 ? 8.495 2.307 -28.394 0.500 5.772 483 ILE AAA N 1
ATOM 8587 N N B ILE A 1 483 ? 8.486 2.254 -28.466 0.500 5.366 483 ILE AAA N 1
ATOM 8588 C CA A ILE A 1 483 ? 7.526 1.236 -28.695 0.500 7.002 483 ILE AAA CA 1
ATOM 8589 C CA B ILE A 1 483 ? 7.419 1.279 -28.814 0.500 5.878 483 ILE AAA CA 1
ATOM 8590 C C A ILE A 1 483 ? 7.044 0.742 -27.339 0.500 7.290 483 ILE AAA C 1
ATOM 8591 C C B ILE A 1 483 ? 7.069 0.534 -27.529 0.500 6.444 483 ILE AAA C 1
ATOM 8592 O O A ILE A 1 483 ? 7.823 0.738 -26.364 0.500 8.496 483 ILE AAA O 1
ATOM 8593 O O B ILE A 1 483 ? 8.004 0.106 -26.801 0.500 5.689 483 ILE AAA O 1
ATOM 8624 N N . SER A 1 484 ? 5.764 0.448 -27.266 1.000 6.841 484 SER AAA N 1
ATOM 8625 C CA . SER A 1 484 ? 5.166 -0.214 -26.100 1.000 7.121 484 SER AAA CA 1
ATOM 8626 C C . SER A 1 484 ? 4.730 -1.601 -26.545 1.000 6.812 484 SER AAA C 1
ATOM 8627 O O . SER A 1 484 ? 3.664 -1.750 -27.141 1.000 7.271 484 SER AAA O 1
ATOM 8635 N N . PRO A 1 485 ? 5.527 -2.654 -26.292 1.000 7.182 485 PRO AAA N 1
ATOM 8636 C CA . PRO A 1 485 ? 5.121 -3.977 -26.734 1.000 6.990 485 PRO AAA CA 1
ATOM 8637 C C . PRO A 1 485 ? 3.846 -4.419 -26.006 1.000 6.472 485 PRO AAA C 1
ATOM 8638 O O . PRO A 1 485 ? 3.568 -4.039 -24.876 1.000 5.909 485 PRO AAA O 1
ATOM 8649 N N . GLY A 1 486 ? 3.073 -5.273 -26.650 1.000 6.710 486 GLY AAA N 1
ATOM 8650 C CA . GLY A 1 486 ? 1.924 -5.916 -26.007 1.000 7.084 486 GLY AAA CA 1
ATOM 8651 C C . GLY A 1 486 ? 2.384 -6.553 -24.705 1.000 6.993 486 GLY AAA C 1
ATOM 8652 O O . GLY A 1 486 ? 3.471 -7.146 -24.629 1.000 8.350 486 GLY AAA O 1
ATOM 8656 N N . TYR A 1 487 ? 1.587 -6.444 -23.666 1.000 7.547 487 TYR AAA N 1
ATOM 8657 C CA . TYR A 1 487 ? 1.903 -7.089 -22.364 1.000 7.968 487 TYR AAA CA 1
ATOM 8658 C C . TYR A 1 487 ? 3.275 -6.648 -21.853 1.000 7.275 487 TYR AAA C 1
ATOM 8659 O O . TYR A 1 487 ? 4.115 -7.485 -21.445 1.000 8.500 487 TYR AAA O 1
ATOM 8677 N N . SER A 1 488 ? 3.477 -5.328 -21.845 1.000 6.880 488 SER AAA N 1
ATOM 8678 C CA . SER A 1 488 ? 4.691 -4.717 -21.276 1.000 6.217 488 SER AAA CA 1
ATOM 8679 C C . SER A 1 488 ? 4.332 -3.593 -20.319 1.000 5.674 488 SER AAA C 1
ATOM 8680 O O . SER A 1 488 ? 3.215 -3.063 -20.345 1.000 6.582 488 SER AAA O 1
ATOM 8688 N N . ILE A 1 489 ? 5.320 -3.232 -19.532 1.000 5.401 489 ILE AAA N 1
ATOM 8689 C CA . ILE A 1 489 ? 5.278 -1.977 -18.752 1.000 5.261 489 ILE AAA CA 1
ATOM 8690 C C . ILE A 1 489 ? 6.654 -1.361 -18.858 1.000 4.974 489 ILE AAA C 1
ATOM 8691 O O . ILE A 1 489 ? 7.663 -2.062 -18.751 1.000 5.490 489 ILE AAA O 1
ATOM 8707 N N . HIS A 1 490 ? 6.673 -0.062 -19.103 1.000 5.088 490 HIS AAA N 1
ATOM 8708 C CA . HIS A 1 490 ? 7.902 0.733 -19.222 1.000 4.945 490 HIS AAA CA 1
ATOM 8709 C C . HIS A 1 490 ? 7.880 1.889 -18.228 1.000 4.827 490 HIS AAA C 1
ATOM 8710 O O . HIS A 1 490 ? 6.837 2.516 -18.049 1.000 5.360 490 HIS AAA O 1
ATOM 8725 N N . THR A 1 491 ? 9.039 2.205 -17.673 1.000 4.646 491 THR AAA N 1
ATOM 8726 C CA . THR A 1 491 ? 9.262 3.505 -17.012 1.000 4.741 491 THR AAA CA 1
ATOM 8727 C C . THR A 1 491 ? 10.366 4.234 -17.758 1.000 4.637 491 THR AAA C 1
ATOM 8728 O O . THR A 1 491 ? 11.436 3.668 -17.973 1.000 5.380 491 THR AAA O 1
ATOM 8739 N N . TYR A 1 492 ? 10.066 5.457 -18.178 1.000 4.536 492 TYR AAA N 1
ATOM 8740 C CA . TYR A 1 492 ? 11.006 6.349 -18.875 1.000 4.798 492 TYR AAA CA 1
ATOM 8741 C C . TYR A 1 492 ? 11.448 7.422 -17.891 1.000 4.980 492 TYR AAA C 1
ATOM 8742 O O . TYR A 1 492 ? 10.618 7.968 -17.159 1.000 5.417 492 TYR AAA O 1
ATOM 8760 N N A LEU A 1 493 ? 12.737 7.751 -17.934 0.750 4.995 493 LEU AAA N 1
ATOM 8761 N N B LEU A 1 493 ? 12.735 7.747 -17.865 0.250 5.070 493 LEU AAA N 1
ATOM 8762 C CA A LEU A 1 493 ? 13.375 8.796 -17.107 0.750 5.620 493 LEU AAA CA 1
ATOM 8763 C CA B LEU A 1 493 ? 13.235 8.863 -17.029 0.250 5.191 493 LEU AAA CA 1
ATOM 8764 C C A LEU A 1 493 ? 14.148 9.717 -18.029 0.750 5.018 493 LEU AAA C 1
ATOM 8765 C C B LEU A 1 493 ? 14.211 9.690 -17.859 0.250 4.852 493 LEU AAA C 1
ATOM 8766 O O A LEU A 1 493 ? 14.881 9.233 -18.925 0.750 5.243 493 LEU AAA O 1
ATOM 8767 O O B LEU A 1 493 ? 15.048 9.107 -18.575 0.250 4.887 493 LEU AAA O 1
ATOM 8798 N N . TRP A 1 494 ? 14.116 11.010 -17.748 1.000 4.697 494 TRP AAA N 1
ATOM 8799 C CA . TRP A 1 494 ? 15.080 11.892 -18.410 1.000 4.911 494 TRP AAA CA 1
ATOM 8800 C C . TRP A 1 494 ? 15.257 13.171 -17.622 1.000 5.271 494 TRP AAA C 1
ATOM 8801 O O . TRP A 1 494 ? 14.338 13.655 -16.957 1.000 5.473 494 TRP AAA O 1
ATOM 8822 N N A ARG A 1 495 ? 16.447 13.716 -17.795 0.750 5.816 495 ARG AAA N 1
ATOM 8823 N N B ARG A 1 495 ? 16.458 13.735 -17.673 0.250 5.636 495 ARG AAA N 1
ATOM 8824 C CA A ARG A 1 495 ? 16.780 15.083 -17.354 0.750 6.375 495 ARG AAA CA 1
ATOM 8825 C CA B ARG A 1 495 ? 16.677 15.089 -17.113 0.250 5.947 495 ARG AAA CA 1
ATOM 8826 C C A ARG A 1 495 ? 16.067 16.086 -18.259 0.750 5.520 495 ARG AAA C 1
ATOM 8827 C C B ARG A 1 495 ? 16.199 16.098 -18.162 0.250 5.908 495 ARG AAA C 1
ATOM 8828 O O A ARG A 1 495 ? 15.972 15.873 -19.485 0.750 5.742 495 ARG AAA O 1
ATOM 8829 O O B ARG A 1 495 ? 16.343 15.842 -19.371 0.250 6.235 495 ARG AAA O 1
ATOM 8870 N N . ARG A 1 496 ? 15.637 17.202 -17.678 1.000 6.219 496 ARG AAA N 1
ATOM 8871 C CA . ARG A 1 496 ? 14.988 18.264 -18.498 1.000 6.366 496 ARG AAA CA 1
ATOM 8872 C C . ARG A 1 496 ? 15.929 19.443 -18.748 1.000 6.750 496 ARG AAA C 1
ATOM 8873 O O . ARG A 1 496 ? 15.579 20.340 -19.492 1.000 8.233 496 ARG AAA O 1
ATOM 8894 N N A GLN A 1 497 ? 17.103 19.415 -18.140 0.500 6.069 497 GLN AAA N 1
ATOM 8895 C CA A GLN A 1 497 ? 18.141 20.464 -18.263 0.500 6.189 497 GLN AAA CA 1
ATOM 8896 C C A GLN A 1 497 ? 19.461 19.859 -17.776 0.500 7.335 497 GLN AAA C 1
ATOM 8897 O O A GLN A 1 497 ? 19.461 18.787 -17.153 0.500 5.404 497 GLN AAA O 1
#

Radius of gyration: 22.5 Å; Cα contacts (8 Å, |Δi|>4): 1431; chains: 1; bounding box: 47×49×72 Å

Sequence (496 aa):
AARPCIPKKSFGYSSVVCVCNATYCDSFPPTFPALGTTFSSRYESTRSGRRMMEELSMMMGPIQQANNHTGTGLLLTLLQPPEQQKKFQKKVKGFGGAMTDAAALNILALSPPAQNLLLKSSYFSSEEEEGIGYNIIIRVPMASCDDFSIRTTYTYADTPDDFQLHNFSSLPEEDDTKKLLKIPLIHRALQLAQQRRPVSLLASPWTSPTWLKTNGAVNGKKGSSLKGQPGDIYHQQQTWARRRYFVKKFLDAYAEHKLQQFWAVTAENEEPSAGLLSSGYPFFQCLGFTPEHQRDFIARDLGPTLANSTHHNVRRLLMLDDQRRLLLLPHWAKVVLTDPEEAAKKYVHGIAVVHWYLDFLLAPAKATLGEETHRLFPNTMMLFASEACVVGSSKFWEQSVRRLGSWDDRGMQYSHSIITNLLYHHVVGWTDWNLALNPEGGPPNWVRNFVVDSPIIVDDIITKKDTFYKQPMMFYHLLGHFSKFIPEGSQRRVGLVVASQKNDLDAVALMMHPDGSSAVVVVLNRSSKKDVPLLTIKDPAVVGFLETIISPGYSIHTYLLWRRRQ

B-factor: mean 9.74, std 7.1, range [3.67, 68.13]

Solvent-accessible surface area: 18075 Å² total